Protein AF-0000000068812037 (afdb_homodimer)

Structure (mmCIF, N/CA/C/O backbone):
data_AF-0000000068812037-model_v1
#
loop_
_entity.id
_entity.type
_entity.pdbx_description
1 polymer 'Rho-GAP domain-containing protein'
#
loop_
_atom_site.group_PDB
_atom_site.id
_atom_site.type_symbol
_atom_site.label_atom_id
_atom_site.label_alt_id
_atom_site.label_comp_id
_atom_site.label_asym_id
_atom_site.label_entity_id
_atom_site.label_seq_id
_atom_site.pdbx_PDB_ins_code
_atom_site.Cartn_x
_atom_site.Cartn_y
_atom_site.Cartn_z
_atom_site.occupancy
_atom_site.B_iso_or_equiv
_atom_site.auth_seq_id
_atom_site.auth_comp_id
_atom_site.auth_asym_id
_atom_site.auth_atom_id
_atom_site.pdbx_PDB_model_num
ATOM 1 N N . MET A 1 1 ? -1.752 29.531 7.676 1 35.22 1 MET A N 1
ATOM 2 C CA . MET A 1 1 ? -1.711 29.453 9.133 1 35.22 1 MET A CA 1
ATOM 3 C C . MET A 1 1 ? -1.117 28.125 9.594 1 35.22 1 MET A C 1
ATOM 5 O O . MET A 1 1 ? -1.309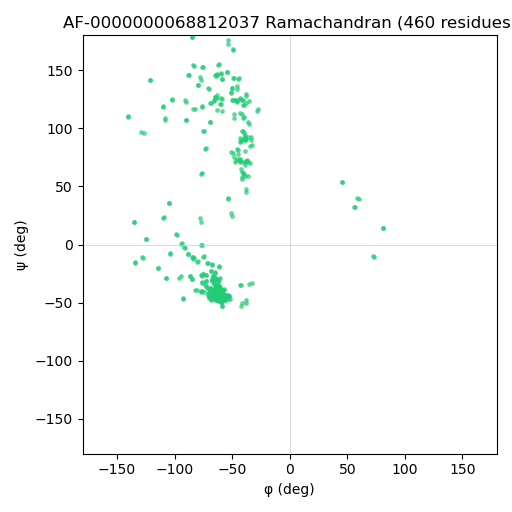 27.094 8.938 1 35.22 1 MET A O 1
ATOM 9 N N . PRO A 1 2 ? -0.077 28.219 10.453 1 39.41 2 PRO A N 1
ATOM 10 C CA . PRO A 1 2 ? 0.498 26.984 10.992 1 39.41 2 PRO A CA 1
ATOM 11 C C . PRO A 1 2 ? -0.562 26.031 11.531 1 39.41 2 PRO A C 1
ATOM 13 O O . PRO A 1 2 ? -1.652 26.453 11.914 1 39.41 2 PRO A O 1
ATOM 16 N N . LEU A 1 3 ? -0.38 24.641 11.344 1 44.84 3 LEU A N 1
ATOM 17 C CA . LEU A 1 3 ? -1.338 23.641 11.82 1 44.84 3 LEU A CA 1
ATOM 18 C C . LEU A 1 3 ? -1.82 23.984 13.227 1 44.84 3 LEU A C 1
ATOM 20 O O . LEU A 1 3 ? -2.988 23.781 13.555 1 44.84 3 LEU A O 1
ATOM 24 N N . GLN A 1 4 ? -0.831 24.562 13.992 1 44.69 4 GLN A N 1
ATOM 25 C CA . GLN A 1 4 ? -1.102 24.859 15.391 1 44.69 4 GLN A CA 1
ATOM 26 C C . GLN A 1 4 ? -2.232 25.875 15.531 1 44.69 4 GLN A C 1
ATOM 28 O O . GLN A 1 4 ? -2.922 25.906 16.547 1 44.69 4 GLN A O 1
ATOM 33 N N . ASP A 1 5 ? -2.27 26.75 14.516 1 46.59 5 ASP A N 1
ATOM 34 C CA . ASP A 1 5 ? -3.252 27.812 14.633 1 46.59 5 ASP A CA 1
ATOM 35 C C . ASP A 1 5 ? -4.648 27.328 14.25 1 46.59 5 ASP A C 1
ATOM 37 O O . ASP A 1 5 ? -5.633 28.047 14.445 1 46.59 5 ASP A O 1
ATOM 41 N N . LEU A 1 6 ? -4.762 26.234 13.641 1 45.19 6 LEU A N 1
ATOM 42 C CA . LEU A 1 6 ? -6.031 25.719 13.141 1 45.19 6 LEU A CA 1
ATOM 43 C C . LEU A 1 6 ? -6.707 24.828 14.18 1 45.19 6 LEU A C 1
ATOM 45 O O . LEU A 1 6 ? -7.812 24.328 13.961 1 45.19 6 LEU A O 1
ATOM 49 N N . PHE A 1 7 ? -6.016 24.594 15.43 1 51.03 7 PHE A N 1
ATOM 50 C CA . PHE A 1 7 ? -6.473 23.531 16.328 1 51.03 7 PHE A CA 1
ATOM 51 C C . PHE A 1 7 ? -7.09 24.125 17.578 1 51.03 7 PHE A C 1
ATOM 53 O O . PHE A 1 7 ? -6.734 25.219 18 1 51.03 7 PHE A O 1
ATOM 60 N N . THR A 1 8 ? -8.352 23.797 17.734 1 43.5 8 THR A N 1
ATOM 61 C CA . THR A 1 8 ? -8.82 23.938 19.109 1 43.5 8 THR A CA 1
ATOM 62 C C . THR A 1 8 ? -8.344 22.766 19.969 1 43.5 8 THR A C 1
ATOM 64 O O . THR A 1 8 ? -8.062 21.688 19.453 1 43.5 8 THR A O 1
ATOM 67 N N . ALA A 1 9 ? -8.016 22.969 21.234 1 48.69 9 ALA A N 1
ATOM 68 C CA . ALA A 1 9 ? -7.566 22.031 22.266 1 48.69 9 ALA A CA 1
ATOM 69 C C . ALA A 1 9 ? -8.258 20.672 22.125 1 48.69 9 ALA A C 1
ATOM 71 O O . ALA A 1 9 ? -7.645 19.641 22.375 1 48.69 9 ALA A O 1
ATOM 72 N N . GLU A 1 10 ? -9.492 20.547 21.703 1 53.06 10 GLU A N 1
ATOM 73 C CA . GLU A 1 10 ? -10.32 19.344 21.828 1 53.06 10 GLU A CA 1
ATOM 74 C C . GLU A 1 10 ? -10.234 18.484 20.578 1 53.06 10 GLU A C 1
ATOM 76 O O . GLU A 1 10 ? -10.586 17.297 20.609 1 53.06 10 GLU A O 1
ATOM 81 N N . LYS A 1 11 ? -9.953 19.094 19.359 1 63.44 11 LYS A N 1
ATOM 82 C CA . LYS A 1 11 ? -9.883 18.297 18.141 1 63.44 11 LYS A CA 1
ATOM 83 C C . LYS A 1 11 ? -8.586 18.578 17.391 1 63.44 11 LYS A C 1
ATOM 85 O O . LYS A 1 11 ? -8.508 19.516 16.594 1 63.44 11 LYS A O 1
ATOM 90 N N . PRO A 1 12 ? -7.594 17.75 17.594 1 78.44 12 PRO A N 1
ATOM 91 C CA . PRO A 1 12 ? -6.242 18.062 17.125 1 78.44 12 PRO A CA 1
ATOM 92 C C . PRO A 1 12 ? -6.094 17.891 15.609 1 78.44 12 PRO A C 1
ATOM 94 O O . PRO A 1 12 ? -5.121 18.375 15.023 1 78.44 12 PRO A O 1
ATOM 97 N N . ILE A 1 13 ? -7.066 17.312 14.953 1 88.75 13 ILE A N 1
ATOM 98 C CA . ILE A 1 13 ? -6.953 17.125 13.516 1 88.75 13 ILE A CA 1
ATOM 99 C C . ILE A 1 13 ? -7.793 18.172 12.789 1 88.75 13 ILE A C 1
ATOM 101 O O . ILE A 1 13 ? -8.984 18.328 13.078 1 88.75 13 ILE A O 1
ATOM 105 N N . PRO A 1 14 ? -7.246 18.938 11.906 1 90.62 14 PRO A N 1
ATOM 106 C CA . PRO A 1 14 ? -8.047 19.891 11.133 1 90.62 14 PRO A CA 1
ATOM 107 C C . PRO A 1 14 ? -9.273 19.25 10.492 1 90.62 14 PRO A C 1
ATOM 109 O O . PRO A 1 14 ? -9.18 18.172 9.906 1 90.62 14 PRO A O 1
ATOM 112 N N . VAL A 1 15 ? -10.367 19.891 10.594 1 91.88 15 VAL A N 1
ATOM 113 C CA . VAL A 1 15 ? -11.648 19.359 10.148 1 91.88 15 VAL A CA 1
ATOM 114 C C . VAL A 1 15 ? -11.57 19 8.664 1 91.88 15 VAL A C 1
ATOM 116 O O . VAL A 1 15 ? -12.109 17.984 8.234 1 91.88 15 VAL A O 1
ATOM 119 N N . PHE A 1 16 ? -10.906 19.812 7.895 1 93.75 16 PHE A N 1
ATOM 120 C CA . PHE A 1 16 ? -10.781 19.578 6.461 1 93.75 16 PHE A CA 1
ATOM 121 C C . PHE A 1 16 ? -10.102 18.234 6.188 1 93.75 16 PHE A C 1
ATOM 123 O O . PHE A 1 16 ? -10.562 17.469 5.34 1 93.75 16 PHE A O 1
ATOM 130 N N . VAL A 1 17 ? -9.008 17.969 6.902 1 94.69 17 VAL A N 1
ATOM 131 C CA . VAL A 1 17 ? -8.258 16.734 6.754 1 94.69 17 VAL A CA 1
ATOM 132 C C . VAL A 1 17 ? -9.141 15.539 7.129 1 94.69 17 VAL A C 1
ATOM 134 O O . VAL A 1 17 ? -9.203 14.547 6.398 1 94.69 17 VAL A O 1
ATOM 137 N N . GLU A 1 18 ? -9.844 15.672 8.141 1 93.44 18 GLU A N 1
ATOM 138 C CA . GLU A 1 18 ? -10.734 14.609 8.594 1 93.44 18 GLU A CA 1
ATOM 139 C C . GLU A 1 18 ? -11.82 14.312 7.562 1 93.44 18 GLU A C 1
ATOM 141 O O . GLU A 1 18 ? -12.102 13.148 7.266 1 93.44 18 GLU A O 1
ATOM 146 N N . LYS A 1 19 ? -12.383 15.328 7.035 1 94 19 LYS A N 1
ATOM 147 C CA . LYS A 1 19 ? -13.453 15.164 6.059 1 94 19 LYS A CA 1
ATOM 148 C C . LYS A 1 19 ? -12.945 14.492 4.789 1 94 19 LYS A C 1
ATOM 150 O O . LYS A 1 19 ? -13.602 13.602 4.242 1 94 19 LYS A O 1
ATOM 155 N N . CYS A 1 20 ? -11.797 14.93 4.363 1 95.88 20 CYS A N 1
ATOM 156 C CA . CYS A 1 20 ? -11.211 14.328 3.168 1 95.88 20 CYS A CA 1
ATOM 157 C C . CYS A 1 20 ? -10.898 12.859 3.395 1 95.88 20 CYS A C 1
ATOM 159 O O . CYS A 1 20 ? -11.273 12.008 2.584 1 95.88 20 CYS A O 1
ATOM 161 N N . VAL A 1 21 ? -10.258 12.539 4.523 1 95 21 VAL A N 1
ATOM 162 C CA . VAL A 1 21 ? -9.836 11.18 4.84 1 95 21 VAL A CA 1
ATOM 163 C C . VAL A 1 21 ? -11.062 10.289 5 1 95 21 VAL A C 1
ATOM 165 O O . VAL A 1 21 ? -11.117 9.18 4.449 1 95 21 VAL A O 1
ATOM 168 N N . GLU A 1 22 ? -12.031 10.805 5.652 1 91.75 22 GLU A N 1
ATOM 169 C CA . GLU A 1 22 ? -13.258 10.039 5.855 1 91.75 22 GLU A CA 1
ATOM 170 C C . GLU A 1 22 ? -13.945 9.727 4.527 1 91.75 22 GLU A C 1
ATOM 172 O O . GLU A 1 22 ? -14.391 8.602 4.301 1 91.75 22 GLU A O 1
ATOM 177 N N . PHE A 1 23 ? -14.047 10.688 3.723 1 93.88 23 PHE A N 1
ATOM 178 C CA . PHE A 1 23 ? -14.648 10.5 2.408 1 93.88 23 PHE A CA 1
ATOM 179 C C . PHE A 1 23 ? -13.906 9.43 1.617 1 93.88 23 PHE A C 1
ATOM 181 O O . PHE A 1 23 ? -14.531 8.547 1.03 1 93.88 23 PHE A O 1
ATOM 188 N N . ILE A 1 24 ? -12.562 9.5 1.604 1 92.81 24 ILE A N 1
ATOM 189 C CA . ILE A 1 24 ? -11.734 8.578 0.833 1 92.81 24 ILE A CA 1
ATOM 190 C C . ILE A 1 24 ? -11.867 7.168 1.397 1 92.81 24 ILE A C 1
ATOM 192 O O . ILE A 1 24 ? -11.992 6.203 0.643 1 92.81 24 ILE A O 1
ATOM 196 N N . GLU A 1 25 ? -11.844 7.027 2.645 1 86.75 25 GLU A N 1
ATOM 197 C CA . GLU A 1 25 ? -11.938 5.715 3.277 1 86.75 25 GLU A CA 1
ATOM 198 C C . GLU A 1 25 ? -13.312 5.09 3.059 1 86.75 25 GLU A C 1
ATOM 200 O O . GLU A 1 25 ? -13.438 3.873 2.908 1 86.75 25 GLU A O 1
ATOM 205 N N . ASP A 1 26 ? -14.297 5.961 2.957 1 82.94 26 ASP A N 1
ATOM 206 C CA . ASP A 1 26 ? -15.656 5.461 2.838 1 82.94 26 ASP A CA 1
ATOM 207 C C . ASP A 1 26 ? -16 5.129 1.386 1 82.94 26 ASP A C 1
ATOM 209 O O . ASP A 1 26 ? -16.75 4.188 1.116 1 82.94 26 ASP A O 1
ATOM 213 N N . THR A 1 27 ? -15.367 5.852 0.477 1 80.88 27 THR A N 1
ATOM 214 C CA . THR A 1 27 ? -15.914 5.746 -0.873 1 80.88 27 THR A CA 1
ATOM 215 C C . THR A 1 27 ? -14.797 5.551 -1.893 1 80.88 27 THR A C 1
ATOM 217 O O . THR A 1 27 ? -15.047 5.152 -3.031 1 80.88 27 THR A O 1
ATOM 220 N N . GLY A 1 28 ? -13.617 5.832 -1.46 1 81.06 28 GLY A N 1
ATOM 221 C CA . GLY A 1 28 ? -12.656 6.047 -2.531 1 81.06 28 GLY A CA 1
ATOM 222 C C . GLY A 1 28 ? -11.43 5.164 -2.418 1 81.06 28 GLY A C 1
ATOM 223 O O . GLY A 1 28 ? -10.469 5.328 -3.174 1 81.06 28 GLY A O 1
ATOM 224 N N . LEU A 1 29 ? -11.352 4.27 -1.503 1 77.31 29 LEU A N 1
ATOM 225 C CA . LEU A 1 29 ? -10.133 3.5 -1.276 1 77.31 29 LEU A CA 1
ATOM 226 C C . LEU A 1 29 ? -9.82 2.617 -2.479 1 77.31 29 LEU A C 1
ATOM 228 O O . LEU A 1 29 ? -8.656 2.299 -2.732 1 77.31 29 LEU A O 1
ATOM 232 N N . CYS A 1 30 ? -10.852 2.318 -3.207 1 71.31 30 CYS A N 1
ATOM 233 C CA . CYS A 1 30 ? -10.664 1.426 -4.348 1 71.31 30 CYS A CA 1
ATOM 234 C C . CYS A 1 30 ? -10.523 2.217 -5.641 1 71.31 30 CYS A C 1
ATOM 236 O O . CYS A 1 30 ? -10.453 1.634 -6.723 1 71.31 30 CYS A O 1
ATOM 238 N N . THR A 1 31 ? -10.43 3.459 -5.52 1 77.56 31 THR A N 1
ATOM 239 C CA . THR A 1 31 ? -10.336 4.293 -6.711 1 77.56 31 THR A CA 1
ATOM 240 C C . THR A 1 31 ? -8.992 4.109 -7.398 1 77.56 31 THR A C 1
ATOM 242 O O . THR A 1 31 ? -7.945 4.121 -6.738 1 77.56 31 THR A O 1
ATOM 245 N N . GLU A 1 32 ? -9.094 3.959 -8.695 1 71.38 32 GLU A N 1
ATOM 246 C CA . GLU A 1 32 ? -7.883 3.801 -9.484 1 71.38 32 GLU A CA 1
ATOM 247 C C . GLU A 1 32 ? -7.016 5.055 -9.43 1 71.38 32 GLU A C 1
ATOM 249 O O . GLU A 1 32 ? -7.516 6.168 -9.609 1 71.38 32 GLU A O 1
ATOM 254 N N . GLY A 1 33 ? -5.777 4.785 -9.062 1 75.31 33 GLY A N 1
ATOM 255 C CA . GLY A 1 33 ? -4.828 5.887 -9.055 1 75.31 33 GLY A CA 1
ATOM 256 C C . GLY A 1 33 ? -4.93 6.75 -7.809 1 75.31 33 GLY A C 1
ATOM 257 O O . GLY A 1 33 ? -4.414 7.871 -7.781 1 75.31 33 GLY A O 1
ATOM 258 N N . LEU A 1 34 ? -5.574 6.305 -6.844 1 85.19 34 LEU A N 1
ATOM 259 C CA . LEU A 1 34 ? -5.723 7.074 -5.613 1 85.19 34 LEU A CA 1
ATOM 260 C C . LEU A 1 34 ? -4.375 7.598 -5.133 1 85.19 34 LEU A C 1
ATOM 262 O O . LEU A 1 34 ? -3.408 6.84 -5.039 1 85.19 34 LEU A O 1
ATOM 266 N N . TYR A 1 35 ? -4.238 8.914 -4.934 1 87.69 35 TYR A N 1
ATOM 267 C CA . TYR A 1 35 ? -3.102 9.68 -4.426 1 87.69 35 TYR A CA 1
ATOM 268 C C . TYR A 1 35 ? -1.988 9.75 -5.461 1 87.69 35 TYR A C 1
ATOM 270 O O . TYR A 1 35 ? -1.037 10.523 -5.305 1 87.69 35 TYR A O 1
ATOM 278 N N . ARG A 1 36 ? -2.117 9 -6.477 1 80.19 36 ARG A N 1
ATOM 279 C CA . ARG A 1 36 ? -1.135 9.086 -7.555 1 80.19 36 ARG A CA 1
ATOM 280 C C . ARG A 1 36 ? -1.583 10.07 -8.625 1 80.19 36 ARG A C 1
ATOM 282 O O . ARG A 1 36 ? -0.78 10.859 -9.125 1 80.19 36 ARG A O 1
ATOM 289 N N . VAL A 1 37 ? -2.764 9.922 -8.977 1 79.94 37 VAL A N 1
ATOM 290 C CA . VAL A 1 37 ? -3.365 10.836 -9.945 1 79.94 37 VAL A CA 1
ATOM 291 C C . VAL A 1 37 ? -4.004 12.016 -9.211 1 79.94 37 VAL A C 1
ATOM 293 O O . VAL A 1 37 ? -4.801 11.828 -8.289 1 79.94 37 VAL A O 1
ATOM 296 N N . SER A 1 38 ? -3.494 13.18 -9.633 1 79.94 38 SER A N 1
ATOM 297 C CA . SER A 1 38 ? -4.094 14.367 -9.039 1 79.94 38 SER A CA 1
ATOM 298 C C . SER A 1 38 ? -5.391 14.75 -9.75 1 79.94 38 SER A C 1
ATOM 300 O O . SER A 1 38 ? -5.492 14.641 -10.969 1 79.94 38 SER A O 1
ATOM 302 N N . GLY A 1 39 ? -6.504 14.742 -9.148 1 81.88 39 GLY A N 1
ATOM 303 C CA . GLY A 1 39 ? -7.73 15.258 -9.742 1 81.88 39 GLY A CA 1
ATOM 304 C C . GLY A 1 39 ? -7.57 16.641 -10.336 1 81.88 39 GLY A C 1
ATOM 305 O O . GLY A 1 39 ? -6.531 17.281 -10.156 1 81.88 39 GLY A O 1
ATOM 306 N N . ASN A 1 40 ? -8.516 17.016 -11.055 1 90.81 40 ASN A N 1
ATOM 307 C CA . ASN A 1 40 ? -8.555 18.344 -11.664 1 90.81 40 ASN A CA 1
ATOM 308 C C . ASN A 1 40 ? -8.312 19.438 -10.625 1 90.81 40 ASN A C 1
ATOM 310 O O . ASN A 1 40 ? -9 19.484 -9.602 1 90.81 40 ASN A O 1
ATOM 314 N N . LYS A 1 41 ? -7.355 20.375 -10.984 1 92.5 41 LYS A N 1
ATOM 315 C CA . LYS A 1 41 ? -6.977 21.438 -10.055 1 92.5 41 LYS A CA 1
ATOM 316 C C . LYS A 1 41 ? -8.172 22.312 -9.711 1 92.5 41 LYS A C 1
ATOM 318 O O . LYS A 1 41 ? -8.336 22.734 -8.562 1 92.5 41 LYS A O 1
ATOM 323 N N . THR A 1 42 ? -8.922 22.578 -10.695 1 94.06 42 THR A N 1
ATOM 324 C CA . THR A 1 42 ? -10.109 23.391 -10.469 1 94.06 42 THR A CA 1
ATOM 325 C C . THR A 1 42 ? -11.031 22.75 -9.445 1 94.06 42 THR A C 1
ATOM 327 O O . THR A 1 42 ? -11.539 23.406 -8.547 1 94.06 42 THR A O 1
ATOM 330 N N . ASP A 1 43 ? -11.211 21.453 -9.602 1 94.5 43 ASP A N 1
ATOM 331 C CA . ASP A 1 43 ? -12.055 20.719 -8.664 1 94.5 43 ASP A CA 1
ATOM 332 C C . ASP A 1 43 ? -11.445 20.703 -7.266 1 94.5 43 ASP A C 1
ATOM 334 O O . ASP A 1 43 ? -12.164 20.844 -6.273 1 94.5 43 ASP A O 1
ATOM 338 N N . GLN A 1 44 ? -10.25 20.547 -7.191 1 95.12 44 GLN A N 1
ATOM 339 C CA . GLN A 1 44 ? -9.547 20.562 -5.91 1 95.12 44 GLN A CA 1
ATOM 340 C C . GLN A 1 44 ? -9.758 21.906 -5.199 1 95.12 44 GLN A C 1
ATOM 342 O O . GLN A 1 44 ? -10.141 21.922 -4.023 1 95.12 44 GLN A O 1
ATOM 347 N N . ASP A 1 45 ? -9.539 22.984 -5.934 1 94.5 45 ASP A N 1
ATOM 348 C CA . ASP A 1 45 ? -9.695 24.328 -5.387 1 94.5 45 ASP A CA 1
ATOM 349 C C . ASP A 1 45 ? -11.141 24.578 -4.945 1 94.5 45 ASP A C 1
ATOM 351 O O . ASP A 1 45 ? -11.383 25.234 -3.93 1 94.5 45 ASP A O 1
ATOM 355 N N . ASN A 1 46 ? -12 24.078 -5.699 1 94.44 46 ASN A N 1
ATOM 356 C CA . ASN A 1 46 ? -13.414 24.25 -5.379 1 94.44 46 ASN A CA 1
ATOM 357 C C 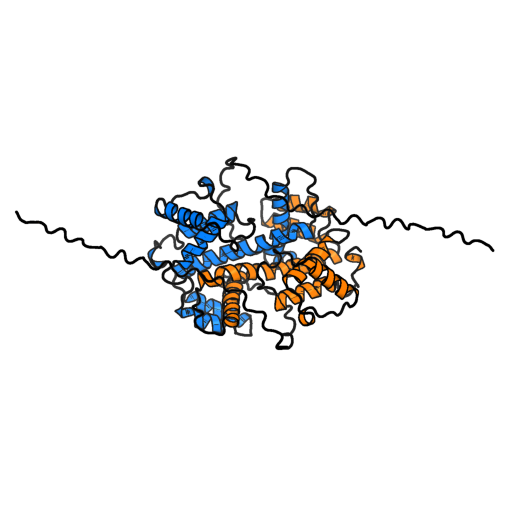. ASN A 1 46 ? -13.773 23.562 -4.066 1 94.44 46 ASN A C 1
ATOM 359 O O . ASN A 1 46 ? -14.562 24.078 -3.277 1 94.44 46 ASN A O 1
ATOM 363 N N . ILE A 1 47 ? -13.242 22.422 -3.883 1 95.5 47 ILE A N 1
ATOM 364 C CA . ILE A 1 47 ? -13.492 21.688 -2.652 1 95.5 47 ILE A CA 1
ATOM 365 C C . ILE A 1 47 ? -13 22.5 -1.452 1 95.5 47 ILE A C 1
ATOM 367 O O . ILE A 1 47 ? -13.727 22.656 -0.464 1 95.5 47 ILE A O 1
ATOM 371 N N . GLN A 1 48 ? -11.844 23.031 -1.58 1 93.31 48 GLN A N 1
ATOM 372 C CA . GLN A 1 48 ? -11.273 23.844 -0.512 1 93.31 48 GLN A CA 1
ATOM 373 C C . GLN A 1 48 ? -12.102 25.094 -0.268 1 93.31 48 GLN A C 1
ATOM 375 O O . GLN A 1 48 ? -12.359 25.469 0.88 1 93.31 48 GLN A O 1
ATOM 380 N N . LYS A 1 49 ? -12.438 25.719 -1.346 1 93.81 49 LYS A N 1
ATOM 381 C CA . LYS A 1 49 ? -13.234 26.953 -1.26 1 93.81 49 LYS A CA 1
ATOM 382 C C . LYS A 1 49 ? -14.578 26.688 -0.584 1 93.81 49 LYS A C 1
ATOM 384 O O . LYS A 1 49 ? -15.008 27.469 0.274 1 93.81 49 LYS A O 1
ATOM 389 N N . GLN A 1 50 ? -15.203 25.656 -0.952 1 93.25 50 GLN A N 1
ATOM 390 C CA . GLN A 1 50 ? -16.484 25.297 -0.363 1 93.25 50 GLN A CA 1
ATOM 391 C C . GLN A 1 50 ? -16.344 25 1.127 1 93.25 50 GLN A C 1
ATOM 393 O O . GLN A 1 50 ? -17.188 25.391 1.928 1 93.25 50 GLN A O 1
ATOM 398 N N . PHE A 1 51 ? -15.328 24.328 1.444 1 93.19 51 PHE A N 1
ATOM 399 C CA . PHE A 1 51 ? -15.078 24.047 2.852 1 93.19 51 PHE A CA 1
ATOM 400 C C . PHE A 1 51 ? -14.836 25.328 3.633 1 93.19 51 PHE A C 1
ATOM 402 O O . PHE A 1 51 ? -15.305 25.469 4.766 1 93.19 51 PHE A O 1
ATOM 409 N N . ASP A 1 52 ? -14.109 26.266 3.029 1 92 52 ASP A N 1
ATOM 410 C CA . ASP A 1 52 ? -13.82 27.531 3.691 1 92 52 ASP A CA 1
ATOM 411 C C . ASP A 1 52 ? -15.102 28.328 3.938 1 92 52 ASP A C 1
ATOM 413 O O . ASP A 1 52 ? -15.195 29.078 4.91 1 92 52 ASP A O 1
ATOM 417 N N . GLN A 1 53 ? -16.031 28.125 3.086 1 93.12 53 GLN A N 1
ATOM 418 C CA . GLN A 1 53 ? -17.312 28.797 3.201 1 93.12 53 GLN A CA 1
ATOM 419 C C . GLN A 1 53 ? -18.219 28.109 4.219 1 93.12 53 GLN A C 1
ATOM 421 O O . GLN A 1 53 ? -18.953 28.766 4.965 1 93.12 53 GLN A O 1
ATOM 426 N N . ASP A 1 54 ? -18.188 26.75 4.223 1 92.31 54 ASP A N 1
ATOM 427 C CA . ASP A 1 54 ? -18.969 25.922 5.129 1 92.31 54 ASP A CA 1
ATOM 428 C C . ASP A 1 54 ? -18.172 24.719 5.617 1 92.31 54 ASP A C 1
ATOM 430 O O . ASP A 1 54 ? -18 23.75 4.883 1 92.31 54 ASP A O 1
ATOM 434 N N . HIS A 1 55 ? -17.828 24.734 6.836 1 88.44 55 HIS A N 1
ATOM 435 C CA . HIS A 1 55 ? -16.984 23.688 7.402 1 88.44 55 HIS A CA 1
ATOM 436 C C . HIS A 1 55 ? -17.781 22.406 7.633 1 88.44 55 HIS A C 1
ATOM 438 O O . HIS A 1 55 ? -17.219 21.391 8.039 1 88.44 55 HIS A O 1
ATOM 444 N N . ASN A 1 56 ? -19.047 22.438 7.316 1 89.69 56 ASN A N 1
ATOM 445 C CA . ASN A 1 56 ? -19.891 21.266 7.535 1 89.69 56 ASN A CA 1
ATOM 446 C C . ASN A 1 56 ? -20.297 20.609 6.219 1 89.69 56 ASN A C 1
ATOM 448 O O . ASN A 1 56 ? -21.281 19.891 6.16 1 89.69 56 ASN A O 1
ATOM 452 N N . ILE A 1 57 ? -19.5 20.875 5.262 1 89.5 57 ILE A N 1
ATOM 453 C CA . ILE A 1 57 ? -19.812 20.328 3.947 1 89.5 57 ILE A CA 1
ATOM 454 C C . ILE A 1 57 ? -19.781 18.797 4.004 1 89.5 57 ILE A C 1
ATOM 456 O O . ILE A 1 57 ? -19.078 18.219 4.82 1 89.5 57 ILE A O 1
ATOM 460 N N . ASN A 1 58 ? -20.625 18.281 3.223 1 91.38 58 ASN A N 1
ATOM 461 C CA . ASN A 1 58 ? -20.656 16.844 2.99 1 91.38 58 ASN A CA 1
ATOM 462 C C . ASN A 1 58 ? -20.156 16.484 1.593 1 91.38 58 ASN A C 1
ATOM 464 O O . ASN A 1 58 ? -20.859 16.672 0.605 1 91.38 58 ASN A O 1
ATOM 468 N N . LEU A 1 59 ? -19 15.938 1.531 1 92.31 59 LEU A N 1
ATOM 469 C CA . LEU A 1 59 ? -18.344 15.672 0.26 1 92.31 59 LEU A CA 1
ATOM 470 C C . LEU A 1 59 ? -19.109 14.625 -0.546 1 92.31 59 LEU A C 1
ATOM 472 O O . LEU A 1 59 ? -19.094 14.656 -1.778 1 92.31 59 LEU A O 1
ATOM 476 N N . VAL A 1 60 ? -19.781 13.711 0.128 1 89.62 60 VAL A N 1
ATOM 477 C CA . VAL A 1 60 ? -20.578 12.695 -0.556 1 89.62 60 VAL A CA 1
ATOM 478 C C . VAL A 1 60 ? -21.734 13.367 -1.292 1 89.62 60 VAL A C 1
ATOM 480 O O . VAL A 1 60 ? -21.984 13.07 -2.463 1 89.62 60 VAL A O 1
ATOM 483 N N . SER A 1 61 ? -22.406 14.297 -0.623 1 89.88 61 SER A N 1
ATOM 484 C CA . SER A 1 61 ? -23.562 14.992 -1.192 1 89.88 61 SER A CA 1
ATOM 485 C C . SER A 1 61 ? -23.141 15.906 -2.334 1 89.88 61 SER A C 1
ATOM 487 O O . SER A 1 61 ? -23.938 16.203 -3.23 1 89.88 61 SER A O 1
ATOM 489 N N . MET A 1 62 ? -21.922 16.297 -2.35 1 90.31 62 MET A N 1
ATOM 490 C CA . MET A 1 62 ? -21.406 17.234 -3.35 1 90.31 62 MET A CA 1
ATOM 491 C C . MET A 1 62 ? -21.016 16.5 -4.629 1 90.31 62 MET A C 1
ATOM 493 O O . MET A 1 62 ? -20.75 17.125 -5.652 1 90.31 62 MET A O 1
ATOM 497 N N . GLU A 1 63 ? -20.938 15.148 -4.609 1 88.31 63 GLU A N 1
ATOM 498 C CA . GLU A 1 63 ? -20.625 14.305 -5.758 1 88.31 63 GLU A CA 1
ATOM 499 C C . GLU A 1 63 ? -19.25 14.641 -6.328 1 88.31 63 GLU A C 1
ATOM 501 O O . GLU A 1 63 ? -19.094 14.789 -7.543 1 88.31 63 GLU A O 1
ATOM 506 N N . VAL A 1 64 ? -18.344 14.891 -5.5 1 91.31 64 VAL A N 1
ATOM 507 C CA . VAL A 1 64 ? -16.969 15.203 -5.895 1 91.31 64 VAL A CA 1
ATOM 508 C C . VAL A 1 64 ? -16.25 13.93 -6.316 1 91.31 64 VAL A C 1
ATOM 510 O O . VAL A 1 64 ? -16.641 12.828 -5.922 1 91.31 64 VAL A O 1
ATOM 513 N N . ILE A 1 65 ? -15.281 14.094 -7.172 1 91.75 65 ILE A N 1
ATOM 514 C CA . ILE A 1 65 ? -14.438 12.984 -7.609 1 91.75 65 ILE A CA 1
ATOM 515 C C . ILE A 1 65 ? -13.383 12.688 -6.543 1 91.75 65 ILE A C 1
ATOM 517 O O . ILE A 1 65 ? -12.789 13.602 -5.977 1 91.75 65 ILE A O 1
ATOM 521 N N . VAL A 1 66 ? -13.188 11.383 -6.312 1 92.56 66 VAL A N 1
ATOM 522 C CA . VAL A 1 66 ? -12.305 10.93 -5.242 1 92.56 66 VAL A CA 1
ATOM 523 C C . VAL A 1 66 ? -10.898 11.492 -5.457 1 92.56 66 VAL A C 1
ATOM 525 O O . VAL A 1 66 ? -10.281 12 -4.516 1 92.56 66 VAL A O 1
ATOM 528 N N . ASN A 1 67 ? -10.438 11.461 -6.676 1 92.81 67 ASN A N 1
ATOM 529 C CA . ASN A 1 67 ? -9.094 11.945 -6.957 1 92.81 67 ASN A CA 1
ATOM 530 C C . ASN A 1 67 ? -8.969 13.445 -6.707 1 92.81 67 ASN A C 1
ATOM 532 O O . ASN A 1 67 ? -7.887 13.93 -6.367 1 92.81 67 ASN A O 1
ATOM 536 N N . ALA A 1 68 ? -10.039 14.133 -6.879 1 94.94 68 ALA A N 1
ATOM 537 C CA . ALA A 1 68 ? -10.023 15.555 -6.551 1 94.94 68 ALA A CA 1
ATOM 538 C C . ALA A 1 68 ? -9.906 15.773 -5.047 1 94.94 68 ALA A C 1
ATOM 540 O O . ALA A 1 68 ? -9.188 16.672 -4.598 1 94.94 68 ALA A O 1
ATOM 541 N N . VAL A 1 69 ? -10.594 14.984 -4.281 1 95.75 69 VAL A N 1
ATOM 542 C CA . VAL A 1 69 ? -10.531 15.07 -2.826 1 95.75 69 VAL A CA 1
ATOM 543 C C . VAL A 1 69 ? -9.133 14.703 -2.346 1 95.75 69 VAL A C 1
ATOM 545 O O . VAL A 1 69 ? -8.562 15.375 -1.481 1 95.75 69 VAL A O 1
ATOM 548 N N . ALA A 1 70 ? -8.594 13.625 -2.955 1 95.69 70 ALA A N 1
ATOM 549 C CA . ALA A 1 70 ? -7.238 13.203 -2.629 1 95.69 70 ALA A CA 1
ATOM 550 C C . ALA A 1 70 ? -6.227 14.305 -2.924 1 95.69 70 ALA A C 1
ATOM 552 O O . ALA A 1 70 ? -5.336 14.57 -2.115 1 95.69 70 ALA A O 1
ATOM 553 N N . GLY A 1 71 ? -6.43 14.898 -4.066 1 95.62 71 GLY A N 1
ATOM 554 C CA . GLY A 1 71 ? -5.578 16.016 -4.426 1 95.62 71 GLY A CA 1
ATOM 555 C C . GLY A 1 71 ? -5.723 17.203 -3.484 1 95.62 71 GLY A C 1
ATOM 556 O O . GLY A 1 71 ? -4.73 17.844 -3.123 1 95.62 71 GLY A O 1
ATOM 557 N N . ALA A 1 72 ? -6.914 17.5 -3.113 1 95.81 72 ALA A N 1
ATOM 558 C CA . ALA A 1 72 ? -7.168 18.594 -2.18 1 95.81 72 ALA A CA 1
ATOM 559 C C . ALA A 1 72 ? -6.516 18.312 -0.828 1 95.81 72 ALA A C 1
ATOM 561 O O . ALA A 1 72 ? -5.969 19.234 -0.201 1 95.81 72 ALA A O 1
ATOM 562 N N . LEU A 1 73 ? -6.562 17.125 -0.382 1 96.31 73 LEU A N 1
ATOM 563 C CA . LEU A 1 73 ? -5.926 16.734 0.87 1 96.31 73 LEU A CA 1
ATOM 564 C C . LEU A 1 73 ? -4.418 16.969 0.808 1 96.31 73 LEU A C 1
ATOM 566 O O . LEU A 1 73 ? -3.846 17.578 1.712 1 96.31 73 LEU A O 1
ATOM 570 N N . LYS A 1 74 ? -3.848 16.5 -0.267 1 95.62 74 LYS A N 1
ATOM 571 C CA . LYS A 1 74 ? -2.416 16.719 -0.446 1 95.62 74 LYS A CA 1
ATOM 572 C C . LYS A 1 74 ? -2.088 18.203 -0.49 1 95.62 74 LYS A C 1
ATOM 574 O O . LYS A 1 74 ? -1.116 18.656 0.123 1 95.62 74 LYS A O 1
ATOM 579 N N . ALA A 1 75 ? -2.887 18.891 -1.228 1 93.94 75 ALA A N 1
ATOM 580 C CA . ALA A 1 75 ? -2.678 20.328 -1.369 1 93.94 75 ALA A CA 1
ATOM 581 C C . ALA A 1 75 ? -2.762 21.031 -0.017 1 93.94 75 ALA A C 1
ATOM 583 O O . ALA A 1 75 ? -2.02 21.984 0.244 1 93.94 75 ALA A O 1
ATOM 584 N N . PHE A 1 76 ? -3.621 20.656 0.819 1 94.06 76 PHE A N 1
ATOM 585 C CA . PHE A 1 76 ? -3.756 21.203 2.16 1 94.06 76 PHE A CA 1
ATOM 586 C C . PHE A 1 76 ? -2.424 21.172 2.9 1 94.06 76 PHE A C 1
ATOM 588 O O . PHE A 1 76 ? -1.995 22.172 3.477 1 94.06 76 PHE A O 1
ATOM 595 N N . PHE A 1 77 ? -1.749 20.047 2.844 1 94.38 77 PHE A N 1
ATOM 596 C CA . PHE A 1 77 ? -0.482 19.875 3.545 1 94.38 77 PHE A CA 1
ATOM 597 C C . PHE A 1 77 ? 0.633 20.641 2.844 1 94.38 77 PHE A C 1
ATOM 599 O O . PHE A 1 77 ? 1.53 21.172 3.496 1 94.38 77 PHE A O 1
ATOM 606 N N . ALA A 1 78 ? 0.538 20.672 1.547 1 91.81 78 ALA A N 1
ATOM 607 C CA . ALA A 1 78 ? 1.546 21.391 0.771 1 91.81 78 ALA A CA 1
ATOM 608 C C . ALA A 1 78 ? 1.479 22.891 1.039 1 91.81 78 ALA A C 1
ATOM 610 O O . ALA A 1 78 ? 2.49 23.594 0.946 1 91.81 78 ALA A O 1
ATOM 611 N N . ASP A 1 79 ? 0.368 23.328 1.384 1 89.94 79 ASP A N 1
ATOM 612 C CA . ASP A 1 79 ? 0.142 24.766 1.52 1 89.94 79 ASP A CA 1
ATOM 613 C C . ASP A 1 79 ? 0.357 25.219 2.961 1 89.94 79 ASP A C 1
ATOM 615 O O . ASP A 1 79 ? 0.255 26.406 3.264 1 89.94 79 ASP A O 1
ATOM 619 N N . LEU A 1 80 ? 0.703 24.328 3.824 1 89.19 80 LEU A N 1
ATOM 620 C CA . LEU A 1 80 ? 1.02 24.734 5.191 1 89.19 80 LEU A CA 1
ATOM 621 C C . LEU A 1 80 ? 2.254 25.625 5.227 1 89.19 80 LEU A C 1
ATOM 623 O O . LEU A 1 80 ? 3.162 25.469 4.406 1 89.19 80 LEU A O 1
ATOM 627 N N . PRO A 1 81 ? 2.283 26.547 6.102 1 86.75 81 PRO A N 1
ATOM 628 C CA . PRO A 1 81 ? 3.482 27.375 6.207 1 86.75 81 PRO A CA 1
ATOM 629 C C . PRO A 1 81 ? 4.742 26.562 6.504 1 86.75 81 PRO A C 1
ATOM 631 O O . PRO A 1 81 ? 5.82 26.891 6 1 86.75 81 PRO A O 1
ATOM 634 N N . VAL A 1 82 ? 4.555 25.656 7.344 1 87 82 VAL A N 1
ATOM 635 C CA . VAL A 1 82 ? 5.613 24.703 7.641 1 87 82 VAL A CA 1
ATOM 636 C C . VAL A 1 82 ? 5.129 23.281 7.352 1 87 82 VAL A C 1
ATOM 638 O O . VAL A 1 82 ? 3.965 22.953 7.602 1 87 82 VAL A O 1
ATOM 641 N N . PRO A 1 83 ? 6.07 22.5 6.812 1 92.31 83 PRO A N 1
ATOM 642 C CA . PRO A 1 83 ? 5.629 21.125 6.523 1 92.31 83 PRO A CA 1
ATOM 643 C C . PRO A 1 83 ? 5.199 20.375 7.773 1 92.31 83 PRO A C 1
ATOM 645 O O . PRO A 1 83 ? 5.629 20.703 8.883 1 92.31 83 PRO A O 1
ATOM 648 N N . LEU A 1 84 ? 4.34 19.391 7.527 1 94.25 84 LEU A N 1
ATOM 649 C CA . LEU A 1 84 ? 3.85 18.594 8.648 1 94.25 84 LEU A CA 1
ATOM 650 C C . LEU A 1 84 ? 5.012 18 9.445 1 94.25 84 LEU A C 1
ATOM 652 O O . LEU A 1 84 ? 4.977 17.984 10.672 1 94.25 84 LEU A O 1
ATOM 656 N N . ILE A 1 85 ? 5.988 17.469 8.672 1 95.19 85 ILE A N 1
ATOM 657 C CA . ILE A 1 85 ? 7.242 17.047 9.297 1 95.19 85 ILE A CA 1
ATOM 658 C C . ILE A 1 85 ? 8.227 18.219 9.297 1 95.19 85 ILE A C 1
ATOM 660 O O . ILE A 1 85 ? 8.773 18.578 8.258 1 95.19 85 ILE A O 1
ATOM 664 N N . PRO A 1 86 ? 8.406 18.734 10.43 1 92.31 86 PRO A N 1
ATOM 665 C CA . PRO A 1 86 ? 9.172 19.984 10.5 1 92.31 86 PRO A CA 1
ATOM 666 C C . PRO A 1 86 ? 10.586 19.828 9.945 1 92.31 86 PRO A C 1
ATOM 668 O O . PRO A 1 86 ? 11.242 18.812 10.172 1 92.31 86 PRO A O 1
ATOM 671 N N . TYR A 1 87 ? 11.109 20.906 9.336 1 90.19 87 TYR A N 1
ATOM 672 C CA . TYR A 1 87 ? 12.438 20.938 8.734 1 90.19 87 TYR A CA 1
ATOM 673 C C . TYR A 1 87 ? 13.508 20.672 9.773 1 90.19 87 TYR A C 1
ATOM 675 O O . TYR A 1 87 ? 14.516 20.016 9.484 1 90.19 87 TYR A O 1
ATOM 683 N N . SER A 1 88 ? 13.312 21.156 10.93 1 92.88 88 SER A N 1
ATOM 684 C CA . SER A 1 88 ? 14.297 21.047 11.992 1 92.88 88 SER A CA 1
ATOM 685 C C . SER A 1 88 ? 14.57 19.594 12.344 1 92.88 88 SER A C 1
ATOM 687 O O . SER A 1 88 ? 15.633 19.266 12.883 1 92.88 88 SER A O 1
ATOM 689 N N . LEU A 1 89 ? 13.695 18.688 11.969 1 94.94 89 LEU A N 1
ATOM 690 C CA . LEU A 1 89 ? 13.836 17.281 12.352 1 94.94 89 LEU A CA 1
ATOM 691 C C . LEU A 1 89 ? 14.328 16.438 11.18 1 94.94 89 LEU A C 1
ATOM 693 O O . LEU A 1 89 ? 14.672 15.266 11.352 1 94.94 89 LEU A O 1
ATOM 697 N N . HIS A 1 90 ? 14.406 17.031 9.945 1 92.81 90 HIS A N 1
ATOM 698 C CA . HIS A 1 90 ? 14.789 16.312 8.742 1 92.81 90 HIS A CA 1
ATOM 699 C C . HIS A 1 90 ? 16.188 15.695 8.891 1 92.81 90 HIS A C 1
ATOM 701 O O . HIS A 1 90 ? 16.375 14.508 8.625 1 92.81 90 HIS A O 1
ATOM 707 N N . PRO A 1 91 ? 17.156 16.5 9.344 1 93.5 91 PRO A N 1
ATOM 708 C CA . PRO A 1 91 ? 18.5 15.922 9.445 1 93.5 91 PRO A CA 1
ATOM 709 C C . PRO A 1 91 ? 18.531 14.703 10.359 1 93.5 91 PRO A C 1
ATOM 711 O O . PRO A 1 91 ? 19.188 13.703 10.031 1 93.5 91 PRO A O 1
ATOM 714 N N . GLU A 1 92 ? 17.844 14.719 11.469 1 96.19 92 GLU A N 1
ATOM 715 C CA . GLU A 1 92 ? 17.812 13.594 12.398 1 96.19 92 GLU A CA 1
ATOM 716 C C . GLU A 1 92 ? 17.109 12.391 11.781 1 96.19 92 GLU A C 1
ATOM 718 O O . GLU A 1 92 ? 17.562 11.25 11.953 1 96.19 92 GLU A O 1
ATOM 723 N N . LEU A 1 93 ? 16.094 12.656 11.086 1 95.62 93 LEU A N 1
ATOM 724 C CA . LEU A 1 93 ? 15.344 11.586 10.438 1 95.62 93 LEU A CA 1
ATOM 725 C C . LEU A 1 93 ? 16.203 10.883 9.391 1 95.62 93 LEU A C 1
ATOM 727 O O . LEU A 1 93 ? 16.25 9.648 9.344 1 95.62 93 LEU A O 1
ATOM 731 N N . LEU A 1 94 ? 16.922 11.703 8.578 1 92.69 94 LEU A N 1
ATOM 732 C CA . LEU A 1 94 ? 17.734 11.172 7.488 1 92.69 94 LEU A CA 1
ATOM 733 C C . LEU A 1 94 ? 18.922 10.375 8.031 1 92.69 94 LEU A C 1
ATOM 735 O O . LEU A 1 94 ? 19.328 9.375 7.434 1 92.69 94 LEU A O 1
ATOM 739 N N . GLU A 1 95 ? 19.406 10.727 9.133 1 94.94 95 GLU A N 1
ATOM 740 C CA . GLU A 1 95 ? 20.484 9.984 9.773 1 94.94 95 GLU A CA 1
ATOM 741 C C . GLU A 1 95 ? 19.953 8.695 10.406 1 94.94 95 GLU A C 1
ATOM 743 O O . GLU A 1 95 ? 20.594 7.645 10.312 1 94.94 95 GLU A O 1
ATOM 748 N N . ALA A 1 96 ? 18.797 8.781 11.016 1 96.62 96 ALA A N 1
ATOM 749 C CA . ALA A 1 96 ? 18.219 7.637 11.711 1 96.62 96 ALA A CA 1
ATOM 750 C C . ALA A 1 96 ? 17.891 6.508 10.734 1 96.62 96 ALA A C 1
ATOM 752 O O . ALA A 1 96 ? 18.094 5.328 11.055 1 96.62 96 ALA A O 1
ATOM 753 N N . VAL A 1 97 ? 17.438 6.891 9.547 1 94.19 97 VAL A N 1
ATOM 754 C CA . VAL A 1 97 ? 16.984 5.879 8.594 1 94.19 97 VAL A CA 1
ATOM 755 C C . VAL A 1 97 ? 18.188 5.113 8.047 1 94.19 97 VAL A C 1
ATOM 757 O O . VAL A 1 97 ? 18.047 4.02 7.492 1 94.19 97 VAL A O 1
ATOM 760 N N . LYS A 1 98 ? 19.391 5.656 8.227 1 92.94 98 LYS A N 1
ATOM 761 C CA . LYS A 1 98 ? 20.609 5.027 7.723 1 92.94 98 LYS A CA 1
ATOM 762 C C . LYS A 1 98 ? 21.188 4.051 8.742 1 92.94 98 LYS A C 1
ATOM 764 O O . LYS A 1 98 ? 22.141 3.332 8.445 1 92.94 98 LYS A O 1
ATOM 769 N N . ILE A 1 99 ? 20.672 4.008 9.914 1 95.25 99 ILE A N 1
ATOM 770 C CA . ILE A 1 99 ? 21.141 3.086 10.945 1 95.25 99 ILE A CA 1
ATOM 771 C C . ILE A 1 99 ? 21 1.648 10.453 1 95.25 99 ILE A C 1
ATOM 773 O O . ILE A 1 99 ? 19.906 1.224 10.07 1 95.25 99 ILE A O 1
ATOM 777 N N . PRO A 1 100 ? 22 0.854 10.453 1 93 100 PRO A N 1
ATOM 778 C CA . PRO A 1 100 ? 21.969 -0.5 9.891 1 93 100 PRO A CA 1
ATOM 779 C C . PRO A 1 100 ? 21.094 -1.452 10.703 1 93 100 PRO A C 1
ATOM 781 O O . PRO A 1 100 ? 20.359 -2.252 10.125 1 93 100 PRO A O 1
ATOM 784 N N . ASP A 1 101 ? 21.219 -1.441 12.016 1 92.81 101 ASP A N 1
ATOM 785 C CA . ASP A 1 101 ? 20.375 -2.297 12.844 1 92.81 101 ASP A CA 1
ATOM 786 C C . ASP A 1 101 ? 18.922 -1.843 12.797 1 92.81 101 ASP A C 1
ATOM 788 O O . ASP A 1 101 ? 18.594 -0.721 13.195 1 92.81 101 ASP A O 1
ATOM 792 N N . TYR A 1 102 ? 18.109 -2.691 12.391 1 90.5 102 TYR A N 1
ATOM 793 C CA . TYR A 1 102 ? 16.719 -2.328 12.125 1 90.5 102 TYR A CA 1
ATOM 794 C C . TYR A 1 102 ? 16.016 -1.902 13.406 1 90.5 102 TYR A C 1
ATOM 796 O O . TYR A 1 102 ? 15.281 -0.913 13.414 1 90.5 102 TYR A O 1
ATOM 804 N N . ILE A 1 103 ? 16.172 -2.662 14.461 1 93 103 ILE A N 1
ATOM 805 C CA . ILE A 1 103 ? 15.5 -2.373 15.719 1 93 103 ILE A CA 1
ATOM 806 C C . ILE A 1 103 ? 15.969 -1.022 16.266 1 93 103 ILE A C 1
ATOM 808 O O . ILE A 1 103 ? 15.156 -0.208 16.703 1 93 103 ILE A O 1
ATOM 812 N N . GLU A 1 104 ? 17.25 -0.818 16.188 1 95.31 104 GLU A N 1
ATOM 813 C CA . GLU A 1 104 ? 17.812 0.462 16.609 1 95.31 104 GLU A CA 1
ATOM 814 C C . GLU A 1 104 ? 17.281 1.606 15.75 1 95.31 104 GLU A C 1
ATOM 816 O O . GLU A 1 104 ? 16.984 2.691 16.266 1 95.31 104 GLU A O 1
ATOM 821 N N . ARG A 1 105 ? 17.172 1.383 14.469 1 96.31 105 ARG A N 1
ATOM 822 C CA . ARG A 1 105 ? 16.641 2.352 13.516 1 96.31 105 ARG A CA 1
ATOM 823 C C . ARG A 1 105 ? 15.227 2.777 13.906 1 96.31 105 ARG A C 1
ATOM 825 O O . ARG A 1 105 ? 14.93 3.973 13.961 1 96.31 105 ARG A O 1
ATOM 832 N N . LEU A 1 106 ? 14.375 1.806 14.234 1 96.12 106 LEU A N 1
ATOM 833 C CA . LEU A 1 106 ? 12.984 2.07 14.594 1 96.12 106 LEU A CA 1
ATOM 834 C C . LEU A 1 106 ? 12.898 2.871 15.891 1 96.12 106 LEU A C 1
ATOM 836 O O . LEU A 1 106 ? 12.102 3.807 15.992 1 96.12 106 LEU A O 1
ATOM 840 N N . HIS A 1 107 ? 13.711 2.523 16.812 1 97 107 HIS A N 1
ATOM 841 C CA . HIS A 1 107 ? 13.688 3.234 18.094 1 97 107 HIS A CA 1
ATOM 842 C C . HIS A 1 107 ? 14.188 4.668 17.922 1 97 107 HIS A C 1
ATOM 844 O O . HIS A 1 107 ? 13.656 5.586 18.562 1 97 107 HIS A O 1
ATOM 850 N N . ALA A 1 108 ? 15.188 4.832 17.125 1 97.75 108 ALA A N 1
ATOM 851 C CA . ALA A 1 108 ? 15.688 6.18 16.859 1 97.75 108 ALA A CA 1
ATOM 852 C C . ALA A 1 108 ? 14.602 7.039 16.203 1 97.75 108 ALA A C 1
ATOM 854 O O . ALA A 1 108 ? 14.391 8.188 16.609 1 97.75 108 ALA A O 1
ATOM 855 N N . LEU A 1 109 ? 13.922 6.496 15.258 1 97.81 109 LEU A N 1
ATOM 856 C CA . LEU A 1 109 ? 12.852 7.207 14.578 1 97.81 109 LEU A CA 1
ATOM 857 C C . LEU A 1 109 ? 11.719 7.531 15.547 1 97.81 109 LEU A C 1
ATOM 859 O O . LEU A 1 109 ? 11.125 8.609 15.484 1 97.81 109 LEU A O 1
ATOM 863 N N . LYS A 1 110 ? 11.438 6.598 16.375 1 97.5 110 LYS A N 1
ATOM 864 C CA . LYS A 1 110 ? 10.383 6.805 17.359 1 97.5 110 LYS A CA 1
ATOM 865 C C . LYS A 1 110 ? 10.719 7.98 18.281 1 97.5 110 LYS A C 1
ATOM 867 O O . LYS A 1 110 ? 9.844 8.789 18.609 1 97.5 110 LYS A O 1
ATOM 872 N N . GLU A 1 111 ? 11.977 8.062 18.688 1 97.62 111 GLU A N 1
ATOM 873 C CA . GLU A 1 111 ? 12.414 9.172 19.531 1 97.62 111 GLU A CA 1
ATOM 874 C C . GLU A 1 111 ? 12.266 10.508 18.812 1 97.62 111 GLU A C 1
ATOM 876 O O . GLU A 1 111 ? 11.922 11.523 19.422 1 97.62 111 GLU A O 1
ATOM 881 N N . ILE A 1 112 ? 12.492 10.531 17.562 1 97.94 112 ILE A N 1
ATOM 882 C CA . ILE A 1 112 ? 12.406 11.758 16.781 1 97.94 112 ILE A CA 1
ATOM 883 C C . ILE A 1 112 ? 10.945 12.203 16.688 1 97.94 112 ILE A C 1
ATOM 885 O O . ILE A 1 112 ? 10.641 13.391 16.812 1 97.94 112 ILE A O 1
ATOM 889 N N . VAL A 1 113 ? 10.055 11.266 16.406 1 96.31 113 VAL A N 1
ATOM 890 C CA . VAL A 1 113 ? 8.633 11.586 16.266 1 96.31 113 VAL A CA 1
ATOM 891 C C . VAL A 1 113 ? 8.102 12.156 17.578 1 96.31 113 VAL A C 1
ATOM 893 O O . VAL A 1 113 ? 7.215 13.016 17.578 1 96.31 113 VAL A O 1
ATOM 896 N N . LYS A 1 114 ? 8.672 11.758 18.641 1 95.31 114 LYS A N 1
ATOM 897 C CA . LYS A 1 114 ? 8.273 12.266 19.953 1 95.31 114 LYS A CA 1
ATOM 898 C C . LYS A 1 114 ? 8.625 13.742 20.094 1 95.31 114 LYS A C 1
ATOM 900 O O . LYS A 1 114 ? 8.102 14.422 20.984 1 95.31 114 LYS A O 1
ATOM 905 N N . LYS A 1 115 ? 9.453 14.234 19.297 1 96.38 115 LYS A N 1
ATOM 906 C CA . LYS A 1 115 ? 9.875 15.633 19.359 1 96.38 115 LYS A CA 1
ATOM 907 C C . LYS A 1 115 ? 8.891 16.531 18.609 1 96.38 115 LYS A C 1
ATOM 909 O O . LYS A 1 115 ? 8.984 17.75 18.688 1 96.38 115 LYS A O 1
ATOM 914 N N . PHE A 1 116 ? 7.973 15.93 17.859 1 93.19 116 PHE A N 1
ATOM 915 C CA . PHE A 1 116 ? 6.957 16.719 17.172 1 93.19 116 PHE A CA 1
ATOM 916 C C . PHE A 1 116 ? 6.137 17.531 18.172 1 93.19 116 PHE A C 1
ATOM 918 O O . PHE A 1 116 ? 5.871 17.078 19.281 1 93.19 116 PHE A O 1
ATOM 925 N N . HIS A 1 117 ? 5.793 18.766 17.734 1 91.19 117 HIS A N 1
ATOM 926 C CA . HIS A 1 117 ? 4.723 19.453 18.453 1 91.19 117 HIS A CA 1
ATOM 927 C C . HIS A 1 117 ? 3.463 18.594 18.516 1 91.19 117 HIS A C 1
ATOM 929 O O . HIS A 1 117 ? 3.193 17.828 17.594 1 91.19 117 HIS A O 1
ATOM 935 N N . SER A 1 118 ? 2.689 18.688 19.516 1 90.56 118 SER A N 1
ATOM 936 C CA . SER A 1 118 ? 1.541 17.828 19.766 1 90.56 118 SER A CA 1
ATOM 937 C C . SER A 1 118 ? 0.588 17.797 18.578 1 90.56 118 SER A C 1
ATOM 939 O O . SER A 1 118 ? 0.122 16.734 18.172 1 90.56 118 SER A O 1
ATOM 941 N N . VAL A 1 119 ? 0.371 18.984 18.062 1 88.56 119 VAL A N 1
ATOM 942 C CA . VAL A 1 119 ? -0.571 19.078 16.953 1 88.56 119 VAL A CA 1
ATOM 943 C C . VAL A 1 119 ? -0.009 18.359 15.734 1 88.56 119 VAL A C 1
ATOM 945 O O . VAL A 1 119 ? -0.713 17.578 15.086 1 88.56 119 VAL A O 1
ATOM 948 N N . ASN A 1 120 ? 1.302 18.625 15.406 1 92.38 120 ASN A N 1
ATOM 949 C CA . ASN A 1 120 ? 1.953 17.938 14.297 1 92.38 120 ASN A CA 1
ATOM 950 C C . ASN A 1 120 ? 1.953 16.422 14.484 1 92.38 120 ASN A C 1
ATOM 952 O O . ASN A 1 120 ? 1.721 15.672 13.539 1 92.38 120 ASN A O 1
ATOM 956 N N . TYR A 1 121 ? 2.168 16.062 15.719 1 94.19 121 TYR A N 1
ATOM 957 C CA . TYR A 1 121 ? 2.188 14.641 16.062 1 94.19 121 TYR A CA 1
ATOM 958 C C . TYR A 1 121 ? 0.831 14 15.789 1 94.19 121 TYR A C 1
ATOM 960 O O . TYR A 1 121 ? 0.75 12.945 15.156 1 94.19 121 TYR A O 1
ATOM 968 N N . ASP A 1 122 ? -0.199 14.609 16.234 1 92.88 122 ASP A N 1
ATOM 969 C CA . ASP A 1 122 ? -1.543 14.055 16.109 1 92.88 122 ASP A CA 1
ATOM 970 C C . ASP A 1 122 ? -1.95 13.953 14.633 1 92.88 122 ASP A C 1
ATOM 972 O O . ASP A 1 122 ? -2.516 12.945 14.211 1 92.88 122 ASP A O 1
ATOM 976 N N . VAL A 1 123 ? -1.656 14.977 13.914 1 93.75 123 VAL A N 1
ATOM 977 C CA . VAL A 1 123 ? -2 14.984 12.5 1 93.75 123 VAL A CA 1
ATOM 978 C C . VAL A 1 123 ? -1.167 13.945 11.758 1 93.75 123 VAL A C 1
ATOM 980 O O . VAL A 1 123 ? -1.681 13.227 10.891 1 93.75 123 VAL A O 1
ATOM 983 N N . PHE A 1 124 ? 0.12 13.859 12.109 1 95.75 124 PHE A N 1
ATOM 984 C CA . PHE A 1 124 ? 1 12.875 11.492 1 95.75 124 PHE A CA 1
ATOM 985 C C . PHE A 1 124 ? 0.523 11.461 11.789 1 95.75 124 PHE A C 1
ATOM 987 O O . PHE A 1 124 ? 0.412 10.633 10.883 1 95.75 124 PHE A O 1
ATOM 994 N N . ARG A 1 125 ? 0.231 11.219 12.977 1 94.38 125 ARG A N 1
ATOM 995 C CA . ARG A 1 125 ? -0.317 9.93 13.375 1 94.38 125 ARG A CA 1
ATOM 996 C C . ARG A 1 125 ? -1.579 9.594 12.586 1 94.38 125 ARG A C 1
ATOM 998 O O . ARG A 1 125 ? -1.729 8.477 12.086 1 94.38 125 ARG A O 1
ATOM 1005 N N . TYR A 1 126 ? -2.455 10.547 12.523 1 93.81 126 TYR A N 1
ATOM 1006 C CA . TYR A 1 126 ? -3.717 10.367 11.812 1 93.81 126 TYR A CA 1
ATOM 1007 C C . TYR A 1 126 ? -3.479 10.047 10.344 1 93.81 126 TYR A C 1
ATOM 1009 O O . TYR A 1 126 ? -4.066 9.102 9.805 1 93.81 126 TYR A O 1
ATOM 1017 N N . MET A 1 127 ? -2.572 10.734 9.711 1 95.75 127 MET A N 1
ATOM 1018 C CA . MET A 1 127 ? -2.279 10.555 8.297 1 95.75 127 MET A CA 1
ATOM 1019 C C . MET A 1 127 ? -1.587 9.219 8.055 1 95.75 127 MET A C 1
ATOM 1021 O O . MET A 1 127 ? -1.918 8.5 7.102 1 95.75 127 MET A O 1
ATOM 1025 N N . ILE A 1 128 ? -0.623 8.883 8.906 1 95.38 128 ILE A N 1
ATOM 1026 C CA . ILE A 1 128 ? 0.096 7.625 8.75 1 95.38 128 ILE A CA 1
ATOM 1027 C C . ILE A 1 128 ? -0.869 6.457 8.93 1 95.38 128 ILE A C 1
ATOM 1029 O O . ILE A 1 128 ? -0.771 5.449 8.219 1 95.38 128 ILE A O 1
ATOM 1033 N N . THR A 1 129 ? -1.792 6.598 9.836 1 91.31 129 THR A N 1
ATOM 1034 C CA . THR A 1 129 ? -2.809 5.574 10.031 1 91.31 129 THR A CA 1
ATOM 1035 C C . THR A 1 129 ? -3.662 5.41 8.773 1 91.31 129 THR A C 1
ATOM 1037 O O . THR A 1 129 ? -3.922 4.289 8.336 1 91.31 129 THR A O 1
ATOM 1040 N N . HIS A 1 130 ? -4.047 6.48 8.234 1 92.19 130 HIS A N 1
ATOM 1041 C CA . HIS A 1 130 ? -4.816 6.461 6.992 1 92.19 130 HIS A CA 1
ATOM 1042 C C . HIS A 1 130 ? -4.027 5.812 5.859 1 92.19 130 HIS A C 1
ATOM 1044 O O . HIS A 1 130 ? -4.566 4.992 5.117 1 92.19 130 HIS A O 1
ATOM 1050 N N . LEU A 1 131 ? -2.771 6.195 5.723 1 92.38 131 LEU A N 1
ATOM 1051 C CA . LEU A 1 131 ? -1.939 5.66 4.652 1 92.38 131 LEU A CA 1
ATOM 1052 C C . LEU A 1 131 ? -1.689 4.168 4.852 1 92.38 131 LEU A C 1
ATOM 1054 O O . LEU A 1 131 ? -1.636 3.408 3.883 1 92.38 131 LEU A O 1
ATOM 1058 N N . ASN A 1 132 ? -1.468 3.793 6.035 1 88.5 132 ASN A N 1
ATOM 1059 C CA . ASN A 1 132 ? -1.329 2.373 6.348 1 88.5 132 ASN A CA 1
ATOM 1060 C C . ASN A 1 132 ? -2.543 1.575 5.883 1 88.5 132 ASN A C 1
ATOM 1062 O O . ASN A 1 132 ? -2.395 0.547 5.219 1 88.5 132 ASN A O 1
ATOM 1066 N N . ARG A 1 133 ? -3.664 2.068 6.105 1 82.44 133 ARG A N 1
ATOM 1067 C CA . ARG A 1 133 ? -4.91 1.413 5.73 1 82.44 133 ARG A CA 1
ATOM 1068 C C . ARG A 1 133 ? -5.098 1.422 4.219 1 82.44 133 ARG A C 1
ATOM 1070 O O . ARG A 1 133 ? -5.52 0.421 3.633 1 82.44 133 ARG A O 1
ATOM 1077 N N . ALA A 1 134 ? -4.789 2.5 3.648 1 86.31 134 ALA A N 1
ATOM 1078 C CA . ALA A 1 134 ? -5.012 2.682 2.217 1 86.31 134 ALA A CA 1
ATOM 1079 C C . ALA A 1 134 ? -4.012 1.865 1.399 1 86.31 134 ALA A C 1
ATOM 1081 O O . ALA A 1 134 ? -4.25 1.585 0.222 1 86.31 134 ALA A O 1
ATOM 1082 N N . SER A 1 135 ? -2.846 1.57 1.943 1 86.94 135 SER A N 1
ATOM 1083 C CA . SER A 1 135 ? -1.765 0.897 1.23 1 86.94 135 SER A CA 1
ATOM 1084 C C . SER A 1 135 ? -2.201 -0.477 0.734 1 86.94 135 SER A C 1
ATOM 1086 O O . SER A 1 135 ? -1.947 -0.837 -0.417 1 86.94 135 SER A O 1
ATOM 1088 N N . TYR A 1 136 ? -2.879 -1.237 1.434 1 86.31 136 TYR A N 1
ATOM 1089 C CA . TYR A 1 136 ? -3.227 -2.615 1.103 1 86.31 136 TYR A CA 1
ATOM 1090 C C . TYR A 1 136 ? -4.273 -2.664 -0.003 1 86.31 136 TYR A C 1
ATOM 1092 O O . TYR A 1 136 ? -4.254 -3.564 -0.846 1 86.31 136 TYR A O 1
ATOM 1100 N N . ARG A 1 137 ? -5.094 -1.745 -0.068 1 82.75 137 ARG A N 1
ATOM 1101 C CA . ARG A 1 137 ? -6.191 -1.737 -1.026 1 82.75 137 ARG A CA 1
ATOM 1102 C C . ARG A 1 137 ? -5.676 -1.565 -2.451 1 82.75 137 ARG A C 1
ATOM 1104 O O . ARG A 1 137 ? -6.191 -2.189 -3.383 1 82.75 137 ARG A O 1
ATOM 1111 N N . GLN A 1 138 ? -4.703 -0.797 -2.586 1 82.38 138 GLN A N 1
ATOM 1112 C CA . GLN A 1 138 ? -4.195 -0.502 -3.922 1 82.38 138 GLN A CA 1
ATOM 1113 C C . GLN A 1 138 ? -3.686 -1.766 -4.605 1 82.38 138 GLN A C 1
ATOM 1115 O O . GLN A 1 138 ? -4 -2.016 -5.773 1 82.38 138 GLN A O 1
ATOM 1120 N N . LEU A 1 139 ? -2.936 -2.531 -3.938 1 87.38 139 LEU A N 1
ATOM 1121 C CA . LEU A 1 139 ? -2.355 -3.719 -4.555 1 87.38 139 LEU A CA 1
ATOM 1122 C C . LEU A 1 139 ? -3.393 -4.832 -4.672 1 87.38 139 LEU A C 1
ATOM 1124 O O . LEU A 1 139 ? -3.311 -5.668 -5.57 1 87.38 139 LEU A O 1
ATOM 1128 N N . SER A 1 140 ? -4.402 -4.805 -3.785 1 90.81 140 SER A N 1
ATOM 1129 C CA . SER A 1 140 ? -5.484 -5.773 -3.93 1 90.81 140 SER A CA 1
ATOM 1130 C C . SER A 1 140 ? -6.258 -5.551 -5.227 1 90.81 140 SER A C 1
ATOM 1132 O O . SER A 1 140 ? -6.656 -6.508 -5.891 1 90.81 140 SER A O 1
ATOM 1134 N N . ILE A 1 141 ? -6.422 -4.383 -5.617 1 85.94 141 ILE A N 1
ATOM 1135 C CA . ILE A 1 141 ? -7.113 -4.031 -6.852 1 85.94 141 ILE A CA 1
ATOM 1136 C C . ILE A 1 141 ? -6.328 -4.562 -8.047 1 85.94 141 ILE A C 1
ATOM 1138 O O . ILE A 1 141 ? -6.914 -5.121 -8.984 1 85.94 141 ILE A O 1
ATOM 1142 N N . CYS A 1 142 ? -5.09 -4.441 -7.98 1 87.62 142 CYS A N 1
ATOM 1143 C CA . CYS A 1 142 ? -4.234 -4.805 -9.102 1 87.62 142 CYS A CA 1
ATOM 1144 C C . CYS A 1 142 ? -4.113 -6.32 -9.227 1 87.62 142 CYS A C 1
ATOM 1146 O O . CYS A 1 142 ? -3.914 -6.844 -10.328 1 87.62 142 CYS A O 1
ATOM 1148 N N . PHE A 1 143 ? -4.297 -7.051 -8.164 1 92.94 143 PHE A N 1
ATOM 1149 C CA . PHE A 1 143 ? -3.846 -8.438 -8.211 1 92.94 143 PHE A CA 1
ATOM 1150 C C . PHE A 1 143 ? -5.027 -9.398 -8.117 1 92.94 143 PHE A C 1
ATOM 1152 O O . PHE A 1 143 ? -4.906 -10.57 -8.461 1 92.94 143 PHE A O 1
ATOM 1159 N N . TRP A 1 144 ? -6.199 -8.906 -7.598 1 91.56 144 TRP A N 1
ATOM 1160 C CA . TRP A 1 144 ? -7.293 -9.852 -7.398 1 91.56 144 TRP A CA 1
ATOM 1161 C C . TRP A 1 144 ? -7.723 -10.469 -8.727 1 91.56 144 TRP A C 1
ATOM 1163 O O . TRP A 1 144 ? -7.977 -11.68 -8.797 1 91.56 144 TRP A O 1
ATOM 1173 N N . PRO A 1 145 ? -7.727 -9.766 -9.82 1 90.62 145 PRO A N 1
ATOM 1174 C CA . PRO A 1 145 ? -8.125 -10.398 -11.078 1 90.62 145 PRO A CA 1
ATOM 1175 C C . PRO A 1 145 ? -7.156 -11.484 -11.531 1 90.62 145 PRO A C 1
ATOM 1177 O O . PRO A 1 145 ? -7.57 -12.477 -12.133 1 90.62 145 PRO A O 1
ATOM 1180 N N . THR A 1 146 ? -5.906 -11.258 -11.219 1 93 146 THR A N 1
ATOM 1181 C CA . THR A 1 146 ? -4.855 -12.172 -11.641 1 93 146 THR A CA 1
ATOM 1182 C C . THR A 1 146 ? -4.84 -13.422 -10.758 1 93 146 THR A C 1
ATOM 1184 O O . THR A 1 146 ? -4.746 -14.539 -11.266 1 93 146 THR A O 1
ATOM 1187 N N . LEU A 1 147 ? -5.02 -13.273 -9.516 1 94.69 147 LEU A N 1
ATOM 1188 C CA . LEU A 1 147 ? -4.844 -14.383 -8.586 1 94.69 147 LEU A CA 1
ATOM 1189 C C . LEU A 1 147 ? -6.129 -15.195 -8.453 1 94.69 147 LEU A C 1
ATOM 1191 O O . LEU A 1 147 ? -6.094 -16.375 -8.109 1 94.69 147 LEU A O 1
ATOM 1195 N N . MET A 1 148 ? -7.273 -14.523 -8.688 1 92.31 148 MET A N 1
ATOM 1196 C CA . MET A 1 148 ? -8.555 -15.211 -8.547 1 92.31 148 MET A CA 1
ATOM 1197 C C . MET A 1 148 ? -9.188 -15.469 -9.906 1 92.31 148 MET A C 1
ATOM 1199 O O . MET A 1 148 ? -9.922 -16.453 -10.07 1 92.31 148 MET A O 1
ATOM 1203 N N . ARG A 1 149 ? -8.953 -14.672 -10.93 1 87.25 149 ARG A N 1
ATOM 1204 C CA . ARG A 1 149 ? -9.492 -14.781 -12.281 1 87.25 149 ARG A CA 1
ATOM 1205 C C . ARG A 1 149 ? -10.992 -15.055 -12.25 1 87.25 149 ARG A C 1
ATOM 1207 O O . ARG A 1 149 ? -11.477 -15.984 -12.898 1 87.25 149 ARG A O 1
ATOM 1214 N N . ALA A 1 150 ? -11.617 -14.211 -11.555 1 75.75 150 ALA A N 1
ATOM 1215 C CA . ALA A 1 150 ? -13.062 -14.398 -11.406 1 75.75 150 ALA A CA 1
ATOM 1216 C C . ALA A 1 150 ? -13.773 -14.289 -12.75 1 75.75 150 ALA A C 1
ATOM 1218 O O . ALA A 1 150 ? -13.32 -13.562 -13.641 1 75.75 150 ALA A O 1
ATOM 1219 N N . ASP A 1 151 ? -14.602 -15.305 -13.07 1 68.06 151 ASP A N 1
ATOM 1220 C CA . ASP A 1 151 ? -15.445 -15.289 -14.258 1 68.06 151 ASP A CA 1
ATOM 1221 C C . ASP A 1 151 ? -16.656 -14.367 -14.07 1 68.06 151 ASP A C 1
ATOM 1223 O O . ASP A 1 151 ? -17.484 -14.602 -13.195 1 68.06 151 ASP A O 1
ATOM 1227 N N . PHE A 1 152 ? -16.5 -13.164 -14.586 1 61.56 152 PHE A N 1
ATOM 1228 C CA . PHE A 1 152 ? -17.562 -12.18 -14.383 1 61.56 152 PHE A CA 1
ATOM 1229 C C . PHE A 1 152 ? -18.734 -12.453 -15.312 1 61.56 152 PHE A C 1
ATOM 1231 O O . PHE A 1 152 ? -19.562 -11.57 -15.555 1 61.56 152 PHE A O 1
ATOM 1238 N N . GLU A 1 153 ? -18.859 -13.602 -15.836 1 55.03 153 GLU A N 1
ATOM 1239 C CA . GLU A 1 153 ? -20.031 -13.75 -16.703 1 55.03 153 GLU A CA 1
ATOM 1240 C C . GLU A 1 153 ? -21.234 -13.008 -16.156 1 55.03 153 GLU A C 1
ATOM 1242 O O . GLU A 1 153 ? -22.094 -12.547 -16.906 1 55.03 153 GLU A O 1
ATOM 1247 N N . ASN A 1 154 ? -21.578 -13.141 -14.852 1 52.09 154 ASN A N 1
ATOM 1248 C CA . ASN A 1 154 ? -22.875 -12.641 -14.406 1 52.09 154 ASN A CA 1
ATOM 1249 C C . ASN A 1 154 ? -22.797 -11.172 -13.984 1 52.09 154 ASN A C 1
ATOM 1251 O O . ASN A 1 154 ? -21.703 -10.672 -13.672 1 52.09 154 ASN A O 1
ATOM 1255 N N . GLN A 1 155 ? -23.875 -10.359 -14.211 1 52.19 155 GLN A N 1
ATOM 1256 C CA . GLN A 1 155 ? -24.234 -8.945 -14.18 1 52.19 155 GLN A CA 1
ATOM 1257 C C . GLN A 1 155 ? -23.641 -8.258 -12.945 1 52.19 155 GLN A C 1
ATOM 1259 O O . GLN A 1 155 ? -23.219 -7.098 -13.016 1 52.19 155 GLN A O 1
ATOM 1264 N N . GLU A 1 156 ? -23.875 -8.789 -11.734 1 58.88 156 GLU A N 1
ATOM 1265 C CA . GLU A 1 156 ? -23.609 -7.84 -10.656 1 58.88 156 GLU A CA 1
ATOM 1266 C C . GLU A 1 156 ? -22.109 -7.68 -10.414 1 58.88 156 GLU A C 1
ATOM 1268 O O . GLU A 1 156 ? -21.625 -7.98 -9.32 1 58.88 156 GLU A O 1
ATOM 1273 N N . PHE A 1 157 ? -21.453 -7.188 -11.539 1 60.56 157 PHE A N 1
ATOM 1274 C CA . PHE A 1 157 ? -20.016 -7.148 -11.766 1 60.56 157 PHE A CA 1
ATOM 1275 C C . PHE A 1 157 ? -19.312 -6.301 -10.703 1 60.56 157 PHE A C 1
ATOM 1277 O O . PHE A 1 157 ? -18.344 -6.734 -10.094 1 60.56 157 PHE A O 1
ATOM 1284 N N . LEU A 1 158 ? -19.938 -5.164 -10.422 1 61.56 158 LEU A N 1
ATOM 1285 C CA . LEU A 1 158 ? -19.25 -4.223 -9.539 1 61.56 158 LEU A CA 1
ATOM 1286 C C . LEU A 1 158 ? -19.203 -4.762 -8.117 1 61.56 158 LEU A C 1
ATOM 1288 O O . LEU A 1 158 ? -18.156 -4.711 -7.469 1 61.56 158 LEU A O 1
ATOM 1292 N N . SER A 1 159 ? -20.375 -5.262 -7.648 1 67.44 159 SER A N 1
ATOM 1293 C CA . SER A 1 159 ? -20.422 -5.797 -6.293 1 67.44 159 SER A CA 1
ATOM 1294 C C . SER A 1 159 ? -19.5 -7.008 -6.145 1 67.44 159 SER A C 1
ATOM 1296 O O . SER A 1 159 ? -18.812 -7.156 -5.129 1 67.44 159 SER A O 1
ATOM 1298 N N . THR A 1 160 ? -19.469 -7.73 -7.188 1 77.25 160 THR A N 1
ATOM 1299 C CA . THR A 1 160 ? -18.641 -8.93 -7.164 1 77.25 160 THR A CA 1
ATOM 1300 C C . THR A 1 160 ? -17.156 -8.562 -7.18 1 77.25 160 THR A C 1
ATOM 1302 O O . THR A 1 160 ? -16.359 -9.156 -6.461 1 77.25 160 THR A O 1
ATOM 1305 N N . THR A 1 161 ? -16.875 -7.539 -7.926 1 81.31 161 THR A N 1
ATOM 1306 C CA . THR A 1 161 ? -15.5 -7.051 -8 1 81.31 161 THR A CA 1
ATOM 1307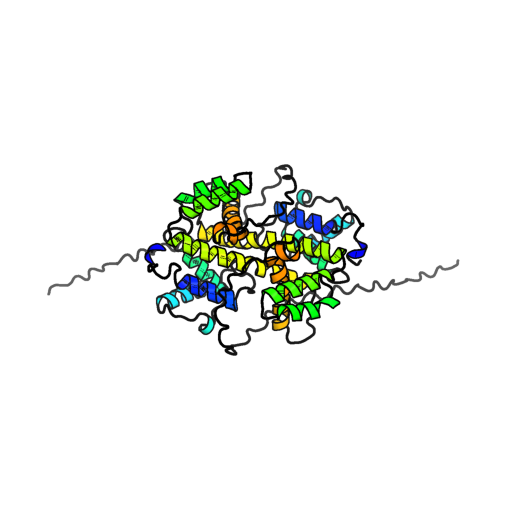 C C . THR A 1 161 ? -15.016 -6.578 -6.633 1 81.31 161 THR A C 1
ATOM 1309 O O . THR A 1 161 ? -13.93 -6.949 -6.188 1 81.31 161 THR A O 1
ATOM 1312 N N . LYS A 1 162 ? -15.891 -5.84 -5.984 1 82.5 162 LYS A N 1
ATOM 1313 C CA . LYS A 1 162 ? -15.531 -5.281 -4.684 1 82.5 162 LYS A CA 1
ATOM 1314 C C . LYS A 1 162 ? -15.281 -6.387 -3.66 1 82.5 162 LYS A C 1
ATOM 1316 O O . LYS A 1 162 ? -14.359 -6.285 -2.842 1 82.5 162 LYS A O 1
ATOM 1321 N N . ILE A 1 163 ? -16.078 -7.305 -3.73 1 87.69 163 ILE A N 1
ATOM 1322 C CA . ILE A 1 163 ? -15.961 -8.398 -2.77 1 87.69 163 ILE A CA 1
ATOM 1323 C C . ILE A 1 163 ? -14.664 -9.156 -3.008 1 87.69 163 ILE A C 1
ATOM 1325 O O . ILE A 1 163 ? -13.953 -9.492 -2.059 1 87.69 163 ILE A O 1
ATOM 1329 N N . HIS A 1 164 ? -14.359 -9.445 -4.25 1 89.81 164 HIS A N 1
ATOM 1330 C CA . HIS A 1 164 ? -13.117 -10.133 -4.574 1 89.81 164 HIS A CA 1
ATOM 1331 C C . HIS A 1 164 ? -11.906 -9.312 -4.141 1 89.81 164 HIS A C 1
ATOM 1333 O O . HIS A 1 164 ? -10.953 -9.852 -3.572 1 89.81 164 HIS A O 1
ATOM 1339 N N . GLN A 1 165 ? -11.992 -8.078 -4.426 1 88.88 165 GLN A N 1
ATOM 1340 C CA . GLN A 1 165 ? -10.93 -7.18 -4 1 88.88 165 GLN A CA 1
ATOM 1341 C C . GLN A 1 165 ? -10.742 -7.223 -2.486 1 88.88 165 GLN A C 1
ATOM 1343 O O . GLN A 1 165 ? -9.609 -7.219 -1.997 1 88.88 165 GLN A O 1
ATOM 1348 N N . SER A 1 166 ? -11.828 -7.211 -1.779 1 90.19 166 SER A N 1
ATOM 1349 C CA . SER A 1 166 ? -11.789 -7.227 -0.32 1 90.19 166 SER A CA 1
ATOM 1350 C C . SER A 1 166 ? -11.125 -8.492 0.203 1 90.19 166 SER A C 1
ATOM 1352 O O . SER A 1 166 ? -10.422 -8.461 1.212 1 90.19 166 SER A O 1
ATOM 1354 N N . VAL A 1 167 ? -11.328 -9.617 -0.467 1 93.31 167 VAL A N 1
ATOM 1355 C CA . VAL A 1 167 ? -10.703 -10.875 -0.075 1 93.31 167 VAL A CA 1
ATOM 1356 C C . VAL A 1 167 ? -9.188 -10.727 -0.084 1 93.31 167 VAL A C 1
ATOM 1358 O O . VAL A 1 167 ? -8.523 -10.992 0.922 1 93.31 167 VAL A O 1
ATOM 1361 N N . LEU A 1 168 ? -8.703 -10.273 -1.174 1 93.81 168 LEU A N 1
ATOM 1362 C CA . LEU A 1 168 ? -7.254 -10.141 -1.3 1 93.81 168 LEU A CA 1
ATOM 1363 C C . LEU A 1 168 ? -6.719 -9.078 -0.344 1 93.81 168 LEU A C 1
ATOM 1365 O O . LEU A 1 168 ? -5.637 -9.242 0.227 1 93.81 168 LEU A O 1
ATOM 1369 N N . GLU A 1 169 ? -7.449 -8.031 -0.236 1 91.44 169 GLU A N 1
ATOM 1370 C CA . GLU A 1 169 ? -7.051 -6.945 0.659 1 91.44 169 GLU A CA 1
ATOM 1371 C C . GLU A 1 169 ? -6.836 -7.457 2.08 1 91.44 169 GLU A C 1
ATOM 1373 O O . GLU A 1 169 ? -5.844 -7.113 2.725 1 91.44 169 GLU A O 1
ATOM 1378 N N . ILE A 1 170 ? -7.723 -8.242 2.582 1 93.62 170 ILE A N 1
ATOM 1379 C CA . ILE A 1 170 ? -7.641 -8.773 3.939 1 93.62 170 ILE A CA 1
ATOM 1380 C C . ILE A 1 170 ? -6.406 -9.664 4.07 1 93.62 170 ILE A C 1
ATOM 1382 O O . ILE A 1 170 ? -5.684 -9.594 5.066 1 93.62 170 ILE A O 1
ATOM 1386 N N . PHE A 1 171 ? -6.168 -10.484 3.09 1 95.44 171 PHE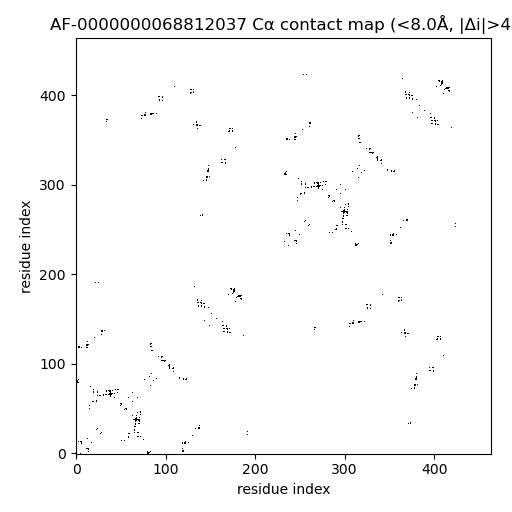 A N 1
ATOM 1387 C CA . PHE A 1 171 ? -5.004 -11.359 3.137 1 95.44 171 PHE A CA 1
ATOM 1388 C C . PHE A 1 171 ? -3.717 -10.547 3.193 1 95.44 171 PHE A C 1
ATOM 1390 O O . PHE A 1 171 ? -2.789 -10.891 3.928 1 95.44 171 PHE A O 1
ATOM 1397 N N . ILE A 1 172 ? -3.648 -9.445 2.408 1 93 172 ILE A N 1
ATOM 1398 C CA . ILE A 1 172 ? -2.453 -8.617 2.398 1 93 172 ILE A CA 1
ATOM 1399 C C . ILE A 1 172 ? -2.312 -7.898 3.74 1 93 172 ILE A C 1
ATOM 1401 O O . ILE A 1 172 ? -1.245 -7.926 4.355 1 93 172 ILE A O 1
ATOM 1405 N N . GLN A 1 173 ? -3.396 -7.363 4.16 1 88.56 173 GLN A N 1
ATOM 1406 C CA . GLN A 1 173 ? -3.393 -6.574 5.387 1 88.56 173 GLN A CA 1
ATOM 1407 C C . GLN A 1 173 ? -3.035 -7.434 6.594 1 88.56 173 GLN A C 1
ATOM 1409 O O . GLN A 1 173 ? -2.291 -7 7.477 1 88.56 173 GLN A O 1
ATOM 1414 N N . GLN A 1 174 ? -3.561 -8.641 6.691 1 90.56 174 GLN A N 1
ATOM 1415 C CA . GLN A 1 174 ? -3.371 -9.531 7.836 1 90.56 174 GLN A CA 1
ATOM 1416 C C . GLN A 1 174 ? -2.4 -10.656 7.496 1 90.56 174 GLN A C 1
ATOM 1418 O O . GLN A 1 174 ? -2.584 -11.797 7.938 1 90.56 174 GLN A O 1
ATOM 1423 N N . CYS A 1 175 ? -1.445 -10.32 6.715 1 90.56 175 CYS A N 1
ATOM 1424 C CA . CYS A 1 175 ? -0.453 -11.289 6.258 1 90.56 175 CYS A CA 1
ATOM 1425 C C . CYS A 1 175 ? 0.165 -12.031 7.438 1 90.56 175 CYS A C 1
ATOM 1427 O O . CYS A 1 175 ? 0.265 -13.258 7.414 1 90.56 175 CYS A O 1
ATOM 1429 N N . GLN A 1 176 ? 0.534 -11.336 8.523 1 85.56 176 GLN A N 1
ATOM 1430 C CA . GLN A 1 176 ? 1.177 -11.938 9.68 1 85.56 176 GLN A CA 1
ATOM 1431 C C . GLN A 1 176 ? 0.258 -12.953 10.352 1 85.56 176 GLN A C 1
ATOM 1433 O O . GLN A 1 176 ? 0.702 -14.031 10.758 1 85.56 176 GLN A O 1
ATOM 1438 N N . PHE A 1 177 ? -0.979 -12.664 10.453 1 91.25 177 PHE A N 1
ATOM 1439 C CA . PHE A 1 177 ? -1.957 -13.539 11.086 1 91.25 177 PHE A CA 1
ATOM 1440 C C . PHE A 1 177 ? -2.174 -14.797 10.25 1 91.25 177 PHE A C 1
ATOM 1442 O O . PHE A 1 177 ? -2.193 -15.906 10.781 1 91.25 177 PHE A O 1
ATOM 1449 N N . PHE A 1 178 ? -2.266 -14.664 8.961 1 94.88 178 PHE A N 1
ATOM 1450 C CA . PHE A 1 178 ? -2.635 -15.781 8.094 1 94.88 178 PHE A CA 1
ATOM 1451 C C . PHE A 1 178 ? -1.461 -16.734 7.906 1 94.88 178 PHE A C 1
ATOM 1453 O O . PHE A 1 178 ? -1.647 -17.953 7.832 1 94.88 178 PHE A O 1
ATOM 1460 N N . PHE A 1 179 ? -0.206 -16.188 7.906 1 93.5 179 PHE A N 1
ATOM 1461 C CA . PHE A 1 179 ? 0.845 -17.031 7.348 1 93.5 179 PHE A CA 1
ATOM 1462 C C . PHE A 1 179 ? 2.012 -17.156 8.32 1 93.5 179 PHE A C 1
ATOM 1464 O O . PHE A 1 179 ? 2.871 -18.031 8.164 1 93.5 179 PHE A O 1
ATOM 1471 N N . TYR A 1 180 ? 2.008 -16.344 9.352 1 88.75 180 TYR A N 1
ATOM 1472 C CA . TYR A 1 180 ? 3.201 -16.328 10.188 1 88.75 180 TYR A CA 1
ATOM 1473 C C . TYR A 1 180 ? 2.832 -16.359 11.664 1 88.75 180 TYR A C 1
ATOM 1475 O O . TYR A 1 180 ? 3.596 -15.875 12.516 1 88.75 180 TYR A O 1
ATOM 1483 N N . ASN A 1 181 ? 1.674 -16.766 11.977 1 87.75 181 ASN A N 1
ATOM 1484 C CA . ASN A 1 181 ? 1.195 -16.906 13.352 1 87.75 181 ASN A CA 1
ATOM 1485 C C . ASN A 1 181 ? 1.313 -15.602 14.125 1 87.75 181 ASN A C 1
ATOM 1487 O O . ASN A 1 181 ? 1.68 -15.602 15.305 1 87.75 181 ASN A O 1
ATOM 1491 N N . GLY A 1 182 ? 1.16 -14.508 13.422 1 84.62 182 GLY A N 1
ATOM 1492 C CA . GLY A 1 182 ? 1.177 -13.195 14.062 1 84.62 182 GLY A CA 1
ATOM 1493 C C . GLY A 1 182 ? -0.172 -12.789 14.625 1 84.62 182 GLY A C 1
ATOM 1494 O O . GLY A 1 182 ? -1.15 -13.531 14.508 1 84.62 182 GLY A O 1
ATOM 1495 N N . GLU A 1 183 ? -0.166 -11.594 15.25 1 83.62 183 GLU A N 1
ATOM 1496 C CA . GLU A 1 183 ? -1.399 -11.047 15.812 1 83.62 183 GLU A CA 1
ATOM 1497 C C . GLU A 1 183 ? -2.223 -10.328 14.742 1 83.62 183 GLU A C 1
ATOM 1499 O O . GLU A 1 183 ? -1.689 -9.93 13.711 1 83.62 183 GLU A O 1
ATOM 1504 N N . ILE A 1 184 ? -3.453 -10.32 15.023 1 86.62 184 ILE A N 1
ATOM 1505 C CA . ILE A 1 184 ? -4.348 -9.562 14.156 1 86.62 184 ILE A CA 1
ATOM 1506 C C . ILE A 1 184 ? -4.027 -8.07 14.258 1 86.62 184 ILE A C 1
ATOM 1508 O O . ILE A 1 184 ? -3.879 -7.539 15.359 1 86.62 184 ILE A O 1
ATOM 1512 N N . VAL A 1 185 ? -3.752 -7.48 13.148 1 75.94 185 VAL A N 1
ATOM 1513 C CA . VAL A 1 185 ? -3.498 -6.043 13.109 1 75.94 185 VAL A CA 1
ATOM 1514 C C . VAL A 1 185 ? -4.816 -5.281 13.219 1 75.94 185 VAL A C 1
ATOM 1516 O O . VAL A 1 185 ? -5.766 -5.57 12.484 1 75.94 185 VAL A O 1
ATOM 1519 N N . GLU A 1 186 ? -4.945 -4.469 14.289 1 65.62 186 GLU A N 1
ATOM 1520 C CA . GLU A 1 186 ? -6.18 -3.738 14.555 1 65.62 186 GLU A CA 1
ATOM 1521 C C . GLU A 1 186 ? -6.402 -2.639 13.523 1 65.62 186 GLU A C 1
ATOM 1523 O O . GLU A 1 186 ? -5.477 -1.904 13.18 1 65.62 186 GLU A O 1
ATOM 1528 N N . THR A 1 187 ? -7.312 -2.842 12.617 1 57.69 187 THR A N 1
ATOM 1529 C CA . THR A 1 187 ? -7.719 -1.754 11.734 1 57.69 187 THR A CA 1
ATOM 1530 C C . THR A 1 187 ? -8.562 -0.733 12.492 1 57.69 187 THR A C 1
ATOM 1532 O O . THR A 1 187 ? -9.523 -1.098 13.18 1 57.69 187 THR A O 1
ATOM 1535 N N . THR A 1 188 ? -8.023 0.156 13.164 1 47.78 188 THR A N 1
ATOM 1536 C CA . THR A 1 188 ? -8.883 1.113 13.852 1 47.78 188 THR A CA 1
ATOM 1537 C C . THR A 1 188 ? -10.086 1.473 12.984 1 47.78 188 THR A C 1
ATOM 1539 O O . THR A 1 188 ? -9.93 1.99 11.875 1 47.78 188 THR A O 1
ATOM 1542 N N . ASN A 1 189 ? -10.945 0.663 12.828 1 42.28 189 ASN A N 1
ATOM 1543 C CA . ASN A 1 189 ? -12.234 0.93 12.188 1 42.28 189 ASN A CA 1
ATOM 1544 C C . ASN A 1 189 ? -12.789 2.291 12.602 1 42.28 189 ASN A C 1
ATOM 1546 O O . ASN A 1 189 ? -13.25 2.465 13.727 1 42.28 189 ASN A O 1
ATOM 1550 N N . THR A 1 190 ? -12.141 3.393 12.359 1 38.28 190 THR A N 1
ATOM 1551 C CA . THR A 1 190 ? -13.07 4.512 12.461 1 38.28 190 THR A CA 1
ATOM 1552 C C . THR A 1 190 ? -14.281 4.285 11.562 1 38.28 190 THR A C 1
ATOM 1554 O O . THR A 1 190 ? -14.234 4.574 10.367 1 38.28 190 THR A O 1
ATOM 1557 N N . VAL A 1 191 ? -14.789 3.188 11.438 1 33.88 191 VAL A N 1
ATOM 1558 C CA . VAL A 1 191 ? -15.992 2.982 10.641 1 33.88 191 VAL A CA 1
ATOM 1559 C C . VAL A 1 191 ? -17.031 4.059 10.969 1 33.88 191 VAL A C 1
ATOM 1561 O O . VAL A 1 191 ? -17.516 4.125 12.102 1 33.88 191 VAL A O 1
ATOM 1564 N N . ALA A 1 192 ? -16.922 5.285 10.352 1 33.59 192 ALA A N 1
ATOM 1565 C CA . ALA A 1 192 ? -18.156 6.055 10.289 1 33.59 192 ALA A CA 1
ATOM 1566 C C . ALA A 1 192 ? -19.328 5.18 9.844 1 33.59 192 ALA A C 1
ATOM 1568 O O . ALA A 1 192 ? -19.125 4.172 9.156 1 33.59 192 ALA A O 1
ATOM 1569 N N . SER A 1 193 ? -20.484 5.246 10.414 1 33.19 193 SER A N 1
ATOM 1570 C CA . SER A 1 193 ? -21.766 4.668 10.07 1 33.19 193 SER A CA 1
ATOM 1571 C C . SER A 1 193 ? -22 4.672 8.562 1 33.19 193 SER A C 1
ATOM 1573 O O . SER A 1 193 ? -21.578 5.602 7.871 1 33.19 193 SER A O 1
ATOM 1575 N N . PRO A 1 194 ? -22.219 3.574 7.91 1 34.47 194 PRO A N 1
ATOM 1576 C CA . PRO A 1 194 ? -22.547 3.533 6.48 1 34.47 194 PRO A CA 1
ATOM 1577 C C . PRO A 1 194 ? -23.406 4.711 6.031 1 34.47 194 PRO A C 1
ATOM 1579 O O . PRO A 1 194 ? -24.359 5.082 6.727 1 34.47 194 PRO A O 1
ATOM 1582 N N . PRO A 1 195 ? -22.875 5.684 5.375 1 33.5 195 PRO A N 1
ATOM 1583 C CA . PRO A 1 195 ? -23.844 6.695 4.953 1 33.5 195 PRO A CA 1
ATOM 1584 C C . PRO A 1 195 ? -25.125 6.086 4.375 1 33.5 195 PRO A C 1
ATOM 1586 O O . PRO A 1 195 ? -25.125 4.938 3.928 1 33.5 195 PRO A O 1
ATOM 1589 N N . PRO A 1 196 ? -26.312 6.629 4.586 1 30.77 196 PRO A N 1
ATOM 1590 C CA . PRO A 1 196 ? -27.547 6.168 3.934 1 30.77 196 PRO A CA 1
ATOM 1591 C C . PRO A 1 196 ? -27.375 5.969 2.43 1 30.77 196 PRO A C 1
ATOM 1593 O O . PRO A 1 196 ? -26.516 6.605 1.812 1 30.77 196 PRO A O 1
ATOM 1596 N N . SER A 1 197 ? -27.656 4.824 1.851 1 33.47 197 SER A N 1
ATOM 1597 C CA . SER A 1 197 ? -27.75 4.371 0.467 1 33.47 197 SER A CA 1
ATOM 1598 C C . SER A 1 197 ? -28.375 5.445 -0.423 1 33.47 197 SER A C 1
ATOM 1600 O O . SER A 1 197 ? -29.594 5.566 -0.5 1 33.47 197 SER A O 1
ATOM 1602 N N . ASN A 1 198 ? -27.984 6.688 -0.382 1 29.94 198 ASN A N 1
ATOM 1603 C CA . ASN A 1 198 ? -28.672 7.41 -1.446 1 29.94 198 ASN A CA 1
ATOM 1604 C C . ASN A 1 198 ? -28.344 6.828 -2.818 1 29.94 198 ASN A C 1
ATOM 1606 O O . ASN A 1 198 ? -27.188 6.59 -3.139 1 29.94 198 ASN A O 1
ATOM 1610 N N . PRO A 1 199 ? -29.328 6.316 -3.709 1 31.22 199 PRO A N 1
ATOM 1611 C CA . PRO A 1 199 ? -29.281 5.762 -5.066 1 31.22 199 PRO A CA 1
ATOM 1612 C C . PRO A 1 199 ? -28.531 6.656 -6.043 1 31.22 199 PRO A C 1
ATOM 1614 O O . PRO A 1 199 ? -28.734 6.57 -7.258 1 31.22 199 PRO A O 1
ATOM 1617 N N . GLY A 1 200 ? -27.609 7.457 -5.656 1 27.7 200 GLY A N 1
ATOM 1618 C CA . GLY A 1 200 ? -27.141 8.391 -6.672 1 27.7 200 GLY A CA 1
ATOM 1619 C C . GLY A 1 200 ? -26.703 7.703 -7.953 1 27.7 200 GLY A C 1
ATOM 1620 O O . GLY A 1 200 ? -26.594 6.477 -8 1 27.7 200 GLY A O 1
ATOM 1621 N N . GLN A 1 201 ? -26.375 8.555 -9.086 1 30.03 201 GLN A N 1
ATOM 1622 C CA . GLN A 1 201 ? -26.188 8.367 -10.523 1 30.03 201 GLN A CA 1
ATOM 1623 C C . GLN A 1 201 ? -25.078 7.367 -10.812 1 30.03 201 GLN A C 1
ATOM 1625 O O . GLN A 1 201 ? -24.016 7.418 -10.188 1 30.03 201 GLN A O 1
ATOM 1630 N N . LEU A 1 202 ? -25.359 6.273 -11.367 1 26.41 202 LEU A N 1
ATOM 1631 C CA . LEU A 1 202 ? -24.609 5.168 -11.953 1 26.41 202 LEU A CA 1
ATOM 1632 C C . LEU A 1 202 ? -23.469 5.684 -12.812 1 26.41 202 LEU A C 1
ATOM 1634 O O . LEU A 1 202 ? -23.688 6.383 -13.805 1 26.41 202 LEU A O 1
ATOM 1638 N N . VAL A 1 203 ? -22.453 6.184 -12.227 1 28.09 203 VAL A N 1
ATOM 1639 C CA . VAL A 1 203 ? -21.328 6.508 -13.102 1 28.09 203 VAL A CA 1
ATOM 1640 C C . VAL A 1 203 ? -21.125 5.398 -14.125 1 28.09 203 VAL A C 1
ATOM 1642 O O . VAL A 1 203 ? -21.344 4.219 -13.828 1 28.09 203 VAL A O 1
ATOM 1645 N N . GLU A 1 204 ? -21.141 5.77 -15.414 1 28.67 204 GLU A N 1
ATOM 1646 C CA . GLU A 1 204 ? -20.938 4.883 -16.562 1 28.67 204 GLU A CA 1
ATOM 1647 C C . GLU A 1 204 ? -19.75 3.957 -16.328 1 28.67 204 GLU A C 1
ATOM 1649 O O . GLU A 1 204 ? -18.75 4.359 -15.742 1 28.67 204 GLU A O 1
ATOM 1654 N N . PRO A 1 205 ? -19.984 2.713 -16.406 1 29.73 205 PRO A N 1
ATOM 1655 C CA . PRO A 1 205 ? -18.984 1.665 -16.219 1 29.73 205 PRO A CA 1
ATOM 1656 C C . PRO A 1 205 ? -17.641 2.01 -16.859 1 29.73 205 PRO A C 1
ATOM 1658 O O . PRO A 1 205 ? -17.609 2.555 -17.969 1 29.73 205 PRO A O 1
ATOM 1661 N N . MET A 1 206 ? -16.766 2.486 -16.141 1 29.11 206 MET A N 1
ATOM 1662 C CA . MET A 1 206 ? -15.43 2.629 -16.719 1 29.11 206 MET A CA 1
ATOM 1663 C C . MET A 1 206 ? -15.188 1.591 -17.812 1 29.11 206 MET A C 1
ATOM 1665 O O . MET A 1 206 ? -15.641 0.45 -17.688 1 29.11 206 MET A O 1
ATOM 1669 N N . VAL A 1 207 ? -14.984 2.023 -19.062 1 28.38 207 VAL A N 1
ATOM 1670 C CA . VAL A 1 207 ? -14.625 1.164 -20.188 1 28.38 207 VAL A CA 1
ATOM 1671 C C . VAL A 1 207 ? -13.742 0.017 -19.688 1 28.38 207 VAL A C 1
ATOM 1673 O O . VAL A 1 207 ? -12.719 0.245 -19.047 1 28.38 207 VAL A O 1
ATOM 1676 N N . LEU A 1 208 ? -14.359 -1.013 -19.328 1 31.25 208 LEU A N 1
ATOM 1677 C CA . LEU A 1 208 ? -13.711 -2.295 -19.062 1 31.25 208 LEU A CA 1
ATOM 1678 C C . LEU A 1 208 ? -12.555 -2.535 -20.016 1 31.25 208 LEU A C 1
ATOM 1680 O O . LEU A 1 208 ? -12.727 -2.439 -21.234 1 31.25 208 LEU A O 1
ATOM 1684 N N . LEU A 1 209 ? -11.43 -2.199 -19.703 1 29.88 209 LEU A N 1
ATOM 1685 C CA . LEU A 1 209 ? -10.328 -2.598 -20.578 1 29.88 209 LEU A CA 1
ATOM 1686 C C . LEU A 1 209 ? -10.594 -3.959 -21.203 1 29.88 209 LEU A C 1
ATOM 1688 O O . LEU A 1 209 ? -10.844 -4.938 -20.5 1 29.88 209 LEU A O 1
ATOM 1692 N N . GLN A 1 210 ? -11.336 -3.953 -22.328 1 31.16 210 GLN A N 1
ATOM 1693 C CA . GLN A 1 210 ? -11.445 -5.164 -23.141 1 31.16 210 GLN A CA 1
ATOM 1694 C C . GLN A 1 210 ? -10.117 -5.918 -23.188 1 31.16 210 GLN A C 1
ATOM 1696 O O . GLN A 1 210 ? -9.086 -5.348 -23.531 1 31.16 210 GLN A O 1
ATOM 1701 N N . LEU A 1 211 ? -9.953 -6.816 -22.25 1 30.67 211 LEU A N 1
ATOM 1702 C CA . LEU A 1 211 ? -8.82 -7.715 -22.438 1 30.67 211 LEU A CA 1
ATOM 1703 C C . LEU A 1 211 ? -8.719 -8.156 -23.906 1 30.67 211 LEU A C 1
ATOM 1705 O O . LEU A 1 211 ? -9.742 -8.414 -24.547 1 30.67 211 LEU A O 1
ATOM 1709 N N . PRO A 1 212 ? -7.719 -7.766 -24.672 1 32.94 212 PRO A N 1
ATOM 1710 C CA . PRO A 1 212 ? -7.73 -8.328 -26.031 1 32.94 212 PRO A CA 1
ATOM 1711 C C . PRO A 1 212 ? -8.078 -9.812 -26.047 1 32.94 212 PRO A C 1
ATOM 1713 O O . PRO A 1 212 ? -7.859 -10.516 -25.062 1 32.94 212 PRO A O 1
ATOM 1716 N N . PRO A 1 213 ? -9.055 -10.25 -26.766 1 32.53 213 PRO A N 1
ATOM 1717 C CA . PRO A 1 213 ? -9.414 -11.664 -26.844 1 32.53 213 PRO A CA 1
ATOM 1718 C C . PRO A 1 213 ? -8.195 -12.586 -26.844 1 32.53 213 PRO A C 1
ATOM 1720 O O . PRO A 1 213 ? -7.102 -12.172 -27.25 1 32.53 213 PRO A O 1
ATOM 1723 N N . PRO A 1 214 ? -8.164 -13.539 -26 1 32.06 214 PRO A N 1
ATOM 1724 C CA . PRO A 1 214 ? -7.016 -14.453 -26 1 32.06 214 PRO A CA 1
ATOM 1725 C C . PRO A 1 214 ? -6.539 -14.789 -27.422 1 32.06 214 PRO A C 1
ATOM 1727 O O . PRO A 1 214 ? -7.328 -14.75 -28.359 1 32.06 214 PRO A O 1
ATOM 1730 N N . LEU A 1 215 ? -5.387 -14.523 -27.797 1 32.25 215 LEU A N 1
ATOM 1731 C CA . LEU A 1 215 ? -4.895 -14.906 -29.109 1 32.25 215 LEU A CA 1
ATOM 1732 C C . LEU A 1 215 ? -5.336 -16.328 -29.469 1 32.25 215 LEU A C 1
ATOM 1734 O O . LEU A 1 215 ? -5.156 -17.25 -28.672 1 32.25 215 LEU A O 1
ATOM 1738 N N . GLN A 1 216 ? -6.496 -16.484 -30.109 1 31.34 216 GLN A N 1
ATOM 1739 C CA . GLN A 1 216 ? -6.93 -17.781 -30.609 1 31.34 216 GLN A CA 1
ATOM 1740 C C . GLN A 1 216 ? -5.762 -18.547 -31.203 1 31.34 216 GLN A C 1
ATOM 1742 O O . GLN A 1 216 ? -4.949 -17.984 -31.953 1 31.34 216 GLN A O 1
ATOM 1747 N N . PRO A 1 217 ? -5.281 -19.656 -30.547 1 29.22 217 PRO A N 1
ATOM 1748 C CA . PRO A 1 217 ? -4.258 -20.453 -31.219 1 29.22 217 PRO A CA 1
ATOM 1749 C C . PRO A 1 217 ? -4.508 -20.578 -32.719 1 29.22 217 PRO A C 1
ATOM 1751 O O . PRO A 1 217 ? -5.645 -20.797 -33.156 1 29.22 217 PRO A O 1
ATOM 1754 N N . GLN A 1 218 ? -3.998 -19.703 -33.5 1 30.19 218 GLN A N 1
ATOM 1755 C CA . GLN A 1 218 ? -4.129 -19.953 -34.938 1 30.19 218 GLN A CA 1
ATOM 1756 C C . GLN A 1 218 ? -3.953 -21.422 -35.281 1 30.19 218 GLN A C 1
ATOM 1758 O O . GLN A 1 218 ? -2.975 -22.047 -34.844 1 30.19 218 GLN A O 1
ATOM 1763 N N . LEU A 1 219 ? -5.051 -22.188 -35.344 1 30.55 219 LEU A N 1
ATOM 1764 C CA . LEU A 1 219 ? -5.047 -23.531 -35.906 1 30.55 219 LEU A CA 1
ATOM 1765 C C . LEU A 1 219 ? -4.07 -23.641 -37.062 1 30.55 219 LEU A C 1
ATOM 1767 O O . LEU A 1 219 ? -4.242 -22.984 -38.094 1 30.55 219 LEU A O 1
ATOM 1771 N N . ILE A 1 220 ? -2.768 -23.594 -36.781 1 31.81 220 ILE A N 1
ATOM 1772 C CA . ILE A 1 220 ? -1.879 -23.953 -37.875 1 31.81 220 ILE A CA 1
ATOM 1773 C C . ILE A 1 220 ? -2.41 -25.188 -38.594 1 31.81 220 ILE A C 1
ATOM 1775 O O . ILE A 1 220 ? -2.518 -26.266 -38 1 31.81 220 ILE A O 1
ATOM 1779 N N . GLN A 1 221 ? -3.521 -25.016 -39.344 1 31.41 221 GLN A N 1
ATOM 1780 C CA . GLN A 1 221 ? -3.908 -26.094 -40.25 1 31.41 221 GLN A CA 1
ATOM 1781 C C . GLN A 1 221 ? -2.693 -26.672 -40.969 1 31.41 221 GLN A C 1
ATOM 1783 O O . GLN A 1 221 ? -1.953 -25.938 -41.625 1 31.41 221 GLN A O 1
ATOM 1788 N N . PRO A 1 222 ? -2.049 -27.703 -40.344 1 30.95 222 PRO A N 1
ATOM 1789 C CA . PRO A 1 222 ? -0.996 -28.375 -41.125 1 30.95 222 PRO A CA 1
ATOM 1790 C C . PRO A 1 222 ? -1.374 -28.578 -42.562 1 30.95 222 PRO A C 1
ATOM 1792 O O . PRO A 1 222 ? -2.422 -29.156 -42.875 1 30.95 222 PRO A O 1
ATOM 1795 N N . GLN A 1 223 ? -1.42 -27.5 -43.344 1 30.05 223 GLN A N 1
ATOM 1796 C CA . GLN A 1 223 ? -1.616 -27.828 -44.75 1 30.05 223 GLN A CA 1
ATOM 1797 C C . GLN A 1 223 ? -0.688 -28.953 -45.188 1 30.05 223 GLN A C 1
ATOM 1799 O O . GLN A 1 223 ? 0.535 -28.797 -45.188 1 30.05 223 GLN A O 1
ATOM 1804 N N . LEU A 1 224 ? -0.969 -30.219 -44.75 1 29.89 224 LEU A N 1
ATOM 1805 C CA . LEU A 1 224 ? -0.388 -31.438 -45.312 1 29.89 224 LEU A CA 1
ATOM 1806 C C . LEU A 1 224 ? -0.338 -31.344 -46.844 1 29.89 224 LEU A C 1
ATOM 1808 O O . LEU A 1 224 ? -1.378 -31.359 -47.5 1 29.89 224 LEU A O 1
ATOM 1812 N N . GLN A 1 225 ? 0.339 -30.312 -47.375 1 28.62 225 GLN A N 1
ATOM 1813 C CA . GLN A 1 225 ? 0.597 -30.406 -48.781 1 28.62 225 GLN A CA 1
ATOM 1814 C C . GLN A 1 225 ? 1.188 -31.781 -49.156 1 28.62 225 GLN A C 1
ATOM 1816 O O . GLN A 1 225 ? 2.256 -32.156 -48.656 1 28.62 225 GLN A O 1
ATOM 1821 N N . THR A 1 226 ? 0.347 -32.812 -49.25 1 29.39 226 THR A N 1
ATOM 1822 C CA . THR A 1 226 ? 0.615 -34.125 -49.844 1 29.39 226 THR A CA 1
ATOM 1823 C C . THR A 1 226 ? 1.4 -33.969 -51.156 1 29.39 226 THR A C 1
ATOM 1825 O O . THR A 1 226 ? 0.896 -33.375 -52.125 1 29.39 226 THR A O 1
ATOM 1828 N N . GLU A 1 227 ? 2.617 -33.469 -51.094 1 31.22 227 GLU A N 1
ATOM 1829 C CA . GLU A 1 227 ? 3.393 -33.594 -52.344 1 31.22 227 GLU A CA 1
ATOM 1830 C C . GLU A 1 227 ? 3.314 -35 -52.875 1 31.22 227 GLU A C 1
ATOM 1832 O O . GLU A 1 227 ? 3.451 -35.969 -52.125 1 31.22 227 GLU A O 1
ATOM 1837 N N . PRO A 1 228 ? 2.592 -35.25 -54 1 32.78 228 PRO A N 1
ATOM 1838 C CA . PRO A 1 228 ? 2.482 -36.5 -54.75 1 32.78 228 PRO A CA 1
ATOM 1839 C C . PRO A 1 228 ? 3.836 -37.188 -54.969 1 32.78 228 PRO A C 1
ATOM 1841 O O . PRO A 1 228 ? 4.793 -36.5 -55.375 1 32.78 228 PRO A O 1
ATOM 1844 N N . LEU A 1 229 ? 4.426 -37.875 -54 1 27.34 229 LEU A N 1
ATOM 1845 C CA . LEU A 1 229 ? 5.543 -38.75 -54.312 1 27.34 229 LEU A CA 1
ATOM 1846 C C . LEU A 1 229 ? 5.297 -39.469 -55.625 1 27.34 229 LEU A C 1
ATOM 1848 O O . LEU A 1 229 ? 4.359 -40.25 -55.75 1 27.34 229 LEU A O 1
ATOM 1852 N N . GLY A 1 230 ? 5.309 -38.75 -56.781 1 25.11 230 GLY A N 1
ATOM 1853 C CA . GLY A 1 230 ? 5.508 -39.438 -58.031 1 25.11 230 GLY A CA 1
ATOM 1854 C C . GLY A 1 230 ? 6.523 -40.562 -57.938 1 25.11 230 GLY A C 1
ATOM 1855 O O . GLY A 1 230 ? 7.688 -40.312 -57.625 1 25.11 230 GLY A O 1
ATOM 1856 N N . ILE A 1 231 ? 6.156 -41.688 -57.469 1 23.41 231 ILE A N 1
ATOM 1857 C CA . ILE A 1 231 ? 6.664 -43.031 -57.781 1 23.41 231 ILE A CA 1
ATOM 1858 C C . ILE A 1 231 ? 6.961 -43.125 -59.281 1 23.41 231 ILE A C 1
ATOM 1860 O O . ILE A 1 231 ? 6.047 -43.125 -60.094 1 23.41 231 ILE A O 1
ATOM 1864 N N . ILE A 1 232 ? 7.922 -42.188 -59.781 1 22.05 232 ILE A N 1
ATOM 1865 C CA . ILE A 1 232 ? 8.805 -42.875 -60.719 1 22.05 232 ILE A CA 1
ATOM 1866 C C . ILE A 1 232 ? 9.875 -43.656 -59.938 1 22.05 232 ILE A C 1
ATOM 1868 O O . ILE A 1 232 ? 10.43 -43.125 -58.969 1 22.05 232 ILE A O 1
ATOM 1872 N N . MET B 1 1 ? 1.061 -25.734 -17.547 1 35.22 1 MET B N 1
ATOM 1873 C CA . MET B 1 1 ? 1.262 -26.75 -16.531 1 35.22 1 MET B CA 1
ATOM 1874 C C . MET B 1 1 ? 0.843 -26.234 -15.156 1 35.22 1 MET B C 1
ATOM 1876 O O . MET B 1 1 ? 1.003 -25.062 -14.859 1 35.22 1 MET B O 1
ATOM 1880 N N . PRO B 1 2 ? -0.058 -27.016 -14.477 1 39.53 2 PRO B N 1
ATOM 1881 C CA . PRO B 1 2 ? -0.453 -26.609 -13.125 1 39.53 2 PRO B CA 1
ATOM 1882 C C . PRO B 1 2 ? 0.743 -26.297 -12.234 1 39.53 2 PRO B C 1
ATOM 1884 O O . PRO B 1 2 ? 1.85 -26.781 -12.477 1 39.53 2 PRO B O 1
ATOM 1887 N N . LEU B 1 3 ? 0.627 -25.234 -11.297 1 44.59 3 LEU B N 1
ATOM 1888 C CA . LEU B 1 3 ? 1.716 -24.844 -10.406 1 44.59 3 LEU B CA 1
ATOM 1889 C C . LEU B 1 3 ? 2.398 -26.094 -9.828 1 44.59 3 LEU B C 1
ATOM 1891 O O . LEU B 1 3 ? 3.617 -26.094 -9.641 1 44.59 3 LEU B O 1
ATOM 1895 N N . GLN B 1 4 ? 1.512 -27.109 -9.617 1 44.56 4 GLN B N 1
ATOM 1896 C CA . GLN B 1 4 ? 1.992 -28.328 -8.977 1 44.56 4 GLN B CA 1
ATOM 1897 C C . GLN B 1 4 ? 3.061 -29.016 -9.828 1 44.56 4 GLN B C 1
ATOM 1899 O O . GLN B 1 4 ? 3.904 -29.75 -9.312 1 44.56 4 GLN B O 1
ATOM 1904 N N . ASP B 1 5 ? 2.883 -28.828 -11.117 1 46.59 5 ASP B N 1
ATOM 1905 C CA . ASP B 1 5 ? 3.795 -29.562 -12 1 46.59 5 ASP B CA 1
ATOM 1906 C C . ASP B 1 5 ? 5.141 -28.844 -12.102 1 46.59 5 ASP B C 1
ATOM 1908 O O . ASP B 1 5 ? 6.094 -29.375 -12.664 1 46.59 5 ASP B O 1
ATOM 1912 N N . LEU B 1 6 ? 5.25 -27.641 -11.703 1 45.12 6 LEU B N 1
ATOM 1913 C CA . LEU B 1 6 ? 6.453 -26.828 -11.844 1 45.12 6 LEU B CA 1
ATOM 1914 C C . LEU B 1 6 ? 7.344 -26.969 -10.617 1 45.12 6 LEU B C 1
ATOM 1916 O O . LEU B 1 6 ? 8.422 -26.375 -10.562 1 45.12 6 LEU B O 1
ATOM 1920 N N . PHE B 1 7 ? 6.871 -27.781 -9.516 1 51.06 7 PHE B N 1
ATOM 1921 C CA . PHE B 1 7 ? 7.527 -27.688 -8.219 1 51.06 7 PHE B CA 1
ATOM 1922 C C . PHE B 1 7 ? 8.312 -28.969 -7.926 1 51.06 7 PHE B C 1
ATOM 1924 O O . PHE B 1 7 ? 7.965 -30.047 -8.406 1 51.06 7 PHE B O 1
ATOM 1931 N N . THR B 1 8 ? 9.594 -28.812 -7.781 1 43.94 8 THR B N 1
ATOM 1932 C CA . THR B 1 8 ? 10.273 -29.891 -7.066 1 43.94 8 THR B CA 1
ATOM 1933 C C . THR B 1 8 ? 10.016 -29.781 -5.562 1 43.94 8 THR B C 1
ATOM 1935 O O . THR B 1 8 ? 9.75 -28.703 -5.051 1 43.94 8 THR B O 1
ATOM 1938 N N . ALA B 1 9 ? 9.828 -30.891 -4.805 1 49.5 9 ALA B N 1
ATOM 1939 C CA . ALA B 1 9 ? 9.609 -31.078 -3.371 1 49.5 9 ALA B CA 1
ATOM 1940 C C . ALA B 1 9 ? 10.359 -30.016 -2.564 1 49.5 9 ALA B C 1
ATOM 1942 O O . ALA B 1 9 ? 9.867 -29.547 -1.534 1 49.5 9 ALA B O 1
ATOM 1943 N N . GLU B 1 10 ? 11.539 -29.484 -2.928 1 53.69 10 GLU B N 1
ATOM 1944 C CA . GLU B 1 10 ? 12.445 -28.734 -2.068 1 53.69 10 GLU B CA 1
ATOM 1945 C C . GLU B 1 10 ? 12.234 -27.234 -2.221 1 53.69 10 GLU B C 1
ATOM 1947 O O . GLU B 1 10 ? 12.664 -26.453 -1.374 1 53.69 10 GLU B O 1
ATOM 1952 N N . LYS B 1 11 ? 11.758 -26.766 -3.455 1 63.44 11 LYS B N 1
ATOM 1953 C CA . LYS B 1 11 ? 11.531 -25.344 -3.654 1 63.44 11 LYS B CA 1
ATOM 1954 C C . LYS B 1 11 ? 10.117 -25.062 -4.148 1 63.44 11 LYS B C 1
ATOM 1956 O O . LYS B 1 11 ? 9.852 -25.094 -5.352 1 63.44 11 LYS B O 1
ATOM 1961 N N . PRO B 1 12 ? 9.227 -24.734 -3.236 1 78.69 12 PRO B N 1
ATOM 1962 C CA . PRO B 1 12 ? 7.797 -24.703 -3.561 1 78.69 12 PRO B CA 1
ATOM 1963 C C . PRO B 1 12 ? 7.414 -23.484 -4.391 1 78.69 12 PRO B C 1
ATOM 1965 O O . PRO B 1 12 ? 6.328 -23.438 -4.977 1 78.69 12 PRO B O 1
ATOM 1968 N N . ILE B 1 13 ? 8.297 -22.531 -4.539 1 89.12 13 ILE B N 1
ATOM 1969 C CA . ILE B 1 13 ? 7.965 -21.344 -5.32 1 89.12 13 ILE B CA 1
ATOM 1970 C C . ILE B 1 13 ? 8.602 -21.438 -6.703 1 89.12 13 ILE B C 1
ATOM 1972 O O . ILE B 1 13 ? 9.812 -21.656 -6.82 1 89.12 13 ILE B O 1
ATOM 1976 N N . PRO B 1 14 ? 7.875 -21.328 -7.758 1 90.75 14 PRO B N 1
ATOM 1977 C CA . PRO B 1 14 ? 8.469 -21.328 -9.102 1 90.75 14 PRO B CA 1
ATOM 1978 C C . PRO B 1 14 ? 9.625 -20.344 -9.234 1 90.75 14 PRO B C 1
ATOM 1980 O O . PRO B 1 14 ? 9.508 -19.188 -8.789 1 90.75 14 PRO B O 1
ATOM 1983 N N . VAL B 1 15 ? 10.664 -20.766 -9.812 1 91.94 15 VAL B N 1
ATOM 1984 C CA . VAL B 1 15 ? 11.891 -19.969 -9.914 1 91.94 15 VAL B CA 1
ATOM 1985 C C . VAL B 1 15 ? 11.602 -18.641 -10.602 1 91.94 15 VAL B C 1
ATOM 1987 O O . VAL B 1 15 ? 12.133 -17.609 -10.203 1 91.94 15 VAL B O 1
ATOM 1990 N N . PHE B 1 16 ? 10.766 -18.656 -11.586 1 93.81 16 PHE B N 1
ATOM 1991 C CA . PHE B 1 16 ? 10.43 -17.438 -12.32 1 93.81 16 PHE B CA 1
ATOM 1992 C C . PHE B 1 16 ? 9.812 -16.391 -11.398 1 93.81 16 PHE B C 1
ATOM 1994 O O . PHE B 1 16 ? 10.18 -15.219 -11.445 1 93.81 16 PHE B O 1
ATOM 20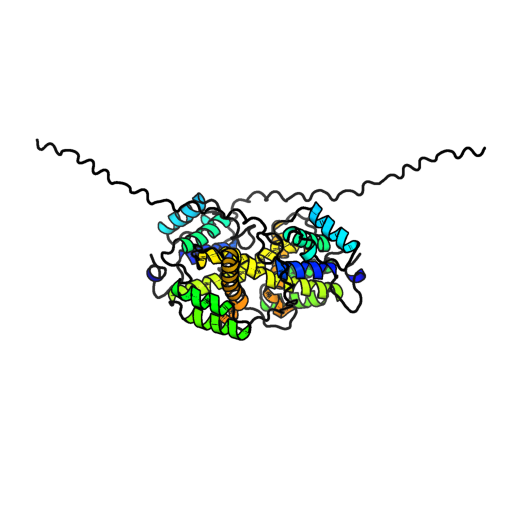01 N N . VAL B 1 17 ? 8.867 -16.828 -10.562 1 94.69 17 VAL B N 1
ATOM 2002 C CA . VAL B 1 17 ? 8.195 -15.953 -9.617 1 94.69 17 VAL B CA 1
ATOM 2003 C C . VAL B 1 17 ? 9.211 -15.383 -8.625 1 94.69 17 VAL B C 1
ATOM 2005 O O . VAL B 1 17 ? 9.219 -14.172 -8.375 1 94.69 17 VAL B O 1
ATOM 2008 N N . GLU B 1 18 ? 10.047 -16.172 -8.18 1 93.5 18 GLU B N 1
ATOM 2009 C CA . GLU B 1 18 ? 11.07 -15.734 -7.234 1 93.5 18 GLU B CA 1
ATOM 2010 C C . GLU B 1 18 ? 12 -14.695 -7.855 1 93.5 18 GLU B C 1
ATOM 2012 O O . GLU B 1 18 ? 12.312 -13.68 -7.227 1 93.5 18 GLU B O 1
ATOM 2017 N N . LYS B 1 19 ? 12.398 -14.938 -9.047 1 94 19 LYS B N 1
ATOM 2018 C CA . LYS B 1 19 ? 13.312 -14.023 -9.727 1 94 19 LYS B CA 1
ATOM 2019 C C . LYS B 1 19 ? 12.648 -12.672 -9.969 1 94 19 LYS B C 1
ATOM 2021 O O . LYS B 1 19 ? 13.273 -11.625 -9.773 1 94 19 LYS B O 1
ATOM 2026 N N . CYS B 1 20 ? 11.43 -12.734 -10.383 1 95.94 20 CYS B N 1
ATOM 2027 C CA . CYS B 1 20 ? 10.703 -11.492 -10.617 1 95.94 20 CYS B CA 1
ATOM 2028 C C . CYS B 1 20 ? 10.531 -10.703 -9.32 1 95.94 20 CYS B C 1
ATOM 2030 O O . CYS B 1 20 ? 10.828 -9.508 -9.273 1 95.94 20 CYS B O 1
ATOM 2032 N N . VAL B 1 21 ? 10.094 -11.375 -8.266 1 95.12 21 VAL B N 1
ATOM 2033 C CA . VAL B 1 21 ? 9.828 -10.734 -6.98 1 95.12 21 VAL B CA 1
ATOM 2034 C C . VAL B 1 21 ? 11.125 -10.172 -6.406 1 95.12 21 VAL B C 1
ATOM 2036 O O . VAL B 1 21 ? 11.164 -9.023 -5.949 1 95.12 21 VAL B O 1
ATOM 2039 N N . GLU B 1 22 ? 12.148 -10.93 -6.516 1 91.81 22 GLU B N 1
ATOM 2040 C CA . GLU B 1 22 ? 13.445 -10.484 -6.008 1 91.81 22 GLU B CA 1
ATOM 2041 C C . GLU B 1 22 ? 13.93 -9.242 -6.75 1 91.81 22 GLU B C 1
ATOM 2043 O O . GLU B 1 22 ? 14.414 -8.297 -6.129 1 91.81 22 GLU B O 1
ATOM 2048 N N . PHE B 1 23 ? 13.828 -9.266 -8.008 1 93.94 23 PHE B N 1
ATOM 2049 C CA . PHE B 1 23 ? 14.227 -8.117 -8.82 1 93.94 23 PHE B CA 1
ATOM 2050 C C . PHE B 1 23 ? 13.445 -6.875 -8.422 1 93.94 23 PHE B C 1
ATOM 2052 O O . PHE B 1 23 ? 14.031 -5.801 -8.234 1 93.94 23 PHE B O 1
ATOM 2059 N N . ILE B 1 24 ? 12.117 -7.012 -8.258 1 92.94 24 ILE B N 1
ATOM 2060 C CA . ILE B 1 24 ? 11.242 -5.891 -7.941 1 92.94 24 ILE B CA 1
ATOM 2061 C C . ILE B 1 24 ? 11.562 -5.359 -6.547 1 92.94 24 ILE B C 1
ATOM 2063 O O . ILE B 1 24 ? 11.633 -4.148 -6.336 1 92.94 24 ILE B O 1
ATOM 2067 N N . GLU B 1 25 ? 11.75 -6.195 -5.633 1 86.81 25 GLU B N 1
ATOM 2068 C CA . GLU B 1 25 ? 12.031 -5.785 -4.258 1 86.81 25 GLU B CA 1
ATOM 2069 C C . GLU B 1 25 ? 13.398 -5.113 -4.152 1 86.81 25 GLU B C 1
ATOM 2071 O O . GLU B 1 25 ? 13.578 -4.184 -3.363 1 86.81 25 GLU B O 1
ATOM 2076 N N . ASP B 1 26 ? 14.281 -5.539 -5.02 1 82.94 26 ASP B N 1
ATOM 2077 C CA . ASP B 1 26 ? 15.648 -5.02 -4.938 1 82.94 26 ASP B CA 1
ATOM 2078 C C . ASP B 1 26 ? 15.773 -3.693 -5.688 1 82.94 26 ASP B C 1
ATOM 2080 O O . ASP B 1 26 ? 16.531 -2.812 -5.277 1 82.94 26 ASP B O 1
ATOM 2084 N N . THR B 1 27 ? 14.953 -3.553 -6.719 1 81.06 27 THR B N 1
ATOM 2085 C CA . THR B 1 27 ? 15.289 -2.436 -7.598 1 81.06 27 THR B CA 1
ATOM 2086 C C . THR B 1 27 ? 14.039 -1.63 -7.941 1 81.06 27 THR B C 1
ATOM 2088 O O . THR B 1 27 ? 14.133 -0.499 -8.422 1 81.06 27 THR B O 1
ATOM 2091 N N . GLY B 1 28 ? 12.922 -2.217 -7.68 1 81.31 28 GLY B N 1
ATOM 2092 C CA . GLY B 1 28 ? 11.789 -1.633 -8.383 1 81.31 28 GLY B CA 1
ATOM 2093 C C . GLY B 1 28 ? 10.664 -1.216 -7.461 1 81.31 28 GLY B C 1
ATOM 2094 O O . GLY B 1 28 ? 9.586 -0.827 -7.922 1 81.31 28 GLY B O 1
ATOM 2095 N N . LEU B 1 29 ? 10.797 -1.305 -6.188 1 77.44 29 LEU B N 1
ATOM 2096 C CA . LEU B 1 29 ? 9.688 -1.049 -5.277 1 77.44 29 LEU B CA 1
ATOM 2097 C C . LEU B 1 29 ? 9.25 0.409 -5.348 1 77.44 29 LEU B C 1
ATOM 2099 O O . LEU B 1 29 ? 8.086 0.726 -5.094 1 77.44 29 LEU B O 1
ATOM 2103 N N . CYS B 1 30 ? 10.188 1.222 -5.777 1 71.5 30 CYS B N 1
ATOM 2104 C CA . CYS B 1 30 ? 9.883 2.648 -5.824 1 71.5 30 CYS B CA 1
ATOM 2105 C C . CYS B 1 30 ? 9.484 3.076 -7.23 1 71.5 30 CYS B C 1
ATOM 2107 O O . CYS B 1 30 ? 9.289 4.266 -7.492 1 71.5 30 CYS B O 1
ATOM 2109 N N . THR B 1 31 ? 9.312 2.156 -8.062 1 77.69 31 THR B N 1
ATOM 2110 C CA . THR B 1 31 ? 8.977 2.48 -9.445 1 77.69 31 THR B CA 1
ATOM 2111 C C . THR B 1 31 ? 7.555 3.016 -9.547 1 77.69 31 THR B C 1
ATOM 2113 O O . THR B 1 31 ? 6.629 2.449 -8.961 1 77.69 31 THR B O 1
ATOM 2116 N N . GLU B 1 32 ? 7.48 4.086 -10.312 1 71.5 32 GLU B N 1
ATOM 2117 C CA . GLU B 1 32 ? 6.168 4.695 -10.523 1 71.5 32 GLU B CA 1
ATOM 2118 C C . GLU B 1 32 ? 5.238 3.754 -11.281 1 71.5 32 GLU B C 1
ATOM 2120 O O . GLU B 1 32 ? 5.625 3.178 -12.297 1 71.5 32 GLU B O 1
ATOM 2125 N N . GLY B 1 33 ? 4.09 3.572 -10.641 1 75.38 33 GLY B N 1
ATOM 2126 C CA . GLY B 1 33 ? 3.082 2.762 -11.305 1 75.38 33 GLY B CA 1
ATOM 2127 C C . GLY B 1 33 ? 3.314 1.271 -11.141 1 75.38 33 GLY B C 1
ATOM 2128 O O . GLY B 1 33 ? 2.73 0.464 -11.867 1 75.38 33 GLY B O 1
ATOM 2129 N N . LEU B 1 34 ? 4.125 0.898 -10.273 1 85.19 34 LEU B N 1
ATOM 2130 C CA . LEU B 1 34 ? 4.41 -0.517 -10.062 1 85.19 34 LEU B CA 1
ATOM 2131 C C . LEU B 1 34 ? 3.119 -1.317 -9.922 1 85.19 34 LEU B C 1
ATOM 2133 O O . LEU B 1 34 ? 2.238 -0.95 -9.141 1 85.19 34 LEU B O 1
ATOM 2137 N N . TYR B 1 35 ? 2.922 -2.355 -10.758 1 87.69 35 TYR B N 1
ATOM 2138 C CA . TYR B 1 35 ? 1.828 -3.318 -10.805 1 87.69 35 TYR B CA 1
ATOM 2139 C C . TYR B 1 35 ? 0.56 -2.674 -11.352 1 87.69 35 TYR B C 1
ATOM 2141 O O . TYR B 1 35 ? -0.41 -3.367 -11.672 1 87.69 35 TYR B O 1
ATOM 2149 N N . ARG B 1 36 ? 0.579 -1.414 -11.477 1 80.25 36 ARG B N 1
ATOM 2150 C CA . ARG B 1 36 ? -0.569 -0.738 -12.07 1 80.25 36 ARG B CA 1
ATOM 2151 C C . ARG B 1 36 ? -0.38 -0.561 -13.578 1 80.25 36 ARG B C 1
ATOM 2153 O O . ARG B 1 36 ? -1.317 -0.759 -14.352 1 80.25 36 ARG B O 1
ATOM 2160 N N . VAL B 1 37 ? 0.749 -0.128 -13.891 1 80 37 VAL B N 1
ATOM 2161 C CA . VAL B 1 37 ? 1.114 0.021 -15.297 1 80 37 VAL B CA 1
ATOM 2162 C C . VAL B 1 37 ? 1.771 -1.263 -15.797 1 80 37 VAL B C 1
ATOM 2164 O O . VAL B 1 37 ? 2.715 -1.766 -15.18 1 80 37 VAL B O 1
ATOM 2167 N N . SER B 1 38 ? 1.123 -1.744 -16.875 1 80.5 38 SER B N 1
ATOM 2168 C CA . SER B 1 38 ? 1.721 -2.936 -17.453 1 80.5 38 SER B CA 1
ATOM 2169 C C . SER B 1 38 ? 2.863 -2.572 -18.406 1 80.5 38 SER B C 1
ATOM 2171 O O . SER B 1 38 ? 2.779 -1.583 -19.141 1 80.5 38 SER B O 1
ATOM 2173 N N . GLY B 1 39 ? 4.062 -2.918 -18.188 1 82 39 GLY B N 1
ATOM 2174 C CA . GLY B 1 39 ? 5.141 -2.73 -19.141 1 82 39 GLY B CA 1
ATOM 2175 C C . GLY B 1 39 ? 4.797 -3.223 -20.531 1 82 39 GLY B C 1
ATOM 2176 O O . GLY B 1 39 ? 3.758 -3.852 -20.734 1 82 39 GLY B O 1
ATOM 2177 N N . ASN B 1 40 ? 5.598 -2.859 -21.422 1 90.81 40 ASN B N 1
ATOM 2178 C CA . ASN B 1 40 ? 5.445 -3.285 -22.797 1 90.81 40 ASN B CA 1
ATOM 2179 C C . ASN B 1 40 ? 5.297 -4.801 -22.906 1 90.81 40 ASN B C 1
ATOM 2181 O O . ASN B 1 40 ? 6.125 -5.547 -22.391 1 90.81 40 ASN B O 1
ATOM 2185 N N . LYS B 1 41 ? 4.234 -5.234 -23.703 1 92.62 41 LYS B N 1
ATOM 2186 C CA . LYS B 1 41 ? 3.936 -6.656 -23.828 1 92.62 41 LYS B CA 1
ATOM 2187 C C . LYS B 1 41 ? 5.105 -7.414 -24.453 1 92.62 41 LYS B C 1
ATOM 2189 O O . LYS B 1 41 ? 5.418 -8.531 -24.031 1 92.62 41 LYS B O 1
ATOM 2194 N N . THR B 1 42 ? 5.66 -6.801 -25.406 1 94.12 42 THR B N 1
ATOM 2195 C CA . THR B 1 42 ? 6.809 -7.426 -26.062 1 94.12 42 THR B CA 1
ATOM 2196 C C . THR B 1 42 ? 7.926 -7.684 -25.047 1 94.12 42 THR B C 1
ATOM 2198 O O . THR B 1 42 ? 8.523 -8.758 -25.047 1 94.12 42 THR B O 1
ATOM 2201 N N . ASP B 1 43 ? 8.172 -6.703 -24.219 1 94.56 43 ASP B N 1
ATOM 2202 C CA . ASP B 1 43 ? 9.203 -6.84 -23.188 1 94.56 43 ASP B CA 1
ATOM 2203 C C . ASP B 1 43 ? 8.828 -7.926 -22.172 1 94.56 43 ASP B C 1
ATOM 2205 O O . ASP B 1 43 ? 9.688 -8.711 -21.75 1 94.56 43 ASP B O 1
ATOM 2209 N N . GLN B 1 44 ? 7.676 -7.961 -21.828 1 95.12 44 GLN B N 1
ATOM 2210 C CA . GLN B 1 44 ? 7.191 -8.984 -20.906 1 95.12 44 GLN B CA 1
ATOM 2211 C C . GLN B 1 44 ? 7.418 -10.383 -21.469 1 95.12 44 GLN B C 1
ATOM 2213 O O . GLN B 1 44 ? 7.973 -11.25 -20.797 1 95.12 44 GLN B O 1
ATOM 2218 N N . ASP B 1 45 ? 7.008 -10.57 -22.703 1 94.5 45 ASP B N 1
ATOM 2219 C CA . ASP B 1 45 ? 7.156 -11.859 -23.375 1 94.5 45 ASP B CA 1
ATOM 2220 C C . ASP B 1 45 ? 8.633 -12.242 -23.5 1 94.5 45 ASP B C 1
ATOM 2222 O O . ASP B 1 45 ? 8.984 -13.422 -23.375 1 94.5 45 ASP B O 1
ATOM 2226 N N . ASN B 1 46 ? 9.391 -11.289 -23.766 1 94.44 46 ASN B N 1
ATOM 2227 C CA . ASN B 1 46 ? 10.82 -11.531 -23.891 1 94.44 46 ASN B CA 1
ATOM 2228 C C . ASN B 1 46 ? 11.43 -12.023 -22.594 1 94.44 46 ASN B C 1
ATOM 2230 O O . ASN B 1 46 ? 12.297 -12.906 -22.594 1 94.44 46 ASN B O 1
ATOM 2234 N N . ILE B 1 47 ? 11.008 -11.461 -21.547 1 95.5 47 ILE B N 1
ATOM 2235 C CA . ILE B 1 47 ? 11.508 -11.867 -20.234 1 95.5 47 ILE B CA 1
ATOM 2236 C C . ILE B 1 47 ? 11.164 -13.336 -19.984 1 95.5 47 ILE B C 1
ATOM 2238 O O . ILE B 1 47 ? 12.023 -14.117 -19.562 1 95.5 47 ILE B O 1
ATOM 2242 N N . GLN B 1 48 ? 9.969 -13.672 -20.281 1 93.38 48 GLN B N 1
ATOM 2243 C CA . GLN B 1 48 ? 9.516 -15.047 -20.109 1 93.38 48 GLN B CA 1
ATOM 2244 C C . GLN B 1 48 ? 10.289 -16 -21.016 1 93.38 48 GLN B C 1
ATOM 2246 O O . GLN B 1 48 ? 10.695 -17.078 -20.578 1 93.38 48 GLN B O 1
ATOM 2251 N N . LYS B 1 49 ? 10.398 -15.594 -22.234 1 93.81 49 LYS B N 1
ATOM 2252 C CA . LYS B 1 49 ? 11.102 -16.406 -23.219 1 93.81 49 LYS B CA 1
ATOM 2253 C C . LYS B 1 49 ? 12.555 -16.641 -22.797 1 93.81 49 LYS B C 1
ATOM 2255 O O . LYS B 1 49 ? 13.055 -17.766 -22.875 1 93.81 49 LYS B O 1
ATOM 2260 N N . GLN B 1 50 ? 13.188 -15.648 -22.375 1 93.31 50 GLN B N 1
ATOM 2261 C CA . GLN B 1 50 ? 14.578 -15.75 -21.922 1 93.31 50 GLN B CA 1
ATOM 2262 C C . GLN B 1 50 ? 14.695 -16.672 -20.703 1 93.31 50 GLN B C 1
ATOM 2264 O O . GLN B 1 50 ? 15.633 -17.469 -20.625 1 93.31 50 GLN B O 1
ATOM 2269 N N . PHE B 1 51 ? 13.789 -16.531 -19.844 1 93.19 51 PHE B N 1
ATOM 2270 C CA . PHE B 1 51 ? 13.789 -17.406 -18.672 1 93.19 51 PHE B CA 1
ATOM 2271 C C . PHE B 1 51 ? 13.586 -18.859 -19.078 1 93.19 51 PHE B C 1
ATOM 2273 O O . PHE B 1 51 ? 14.219 -19.766 -18.531 1 93.19 51 PHE B O 1
ATOM 2280 N N . ASP B 1 52 ? 12.695 -19.094 -20.062 1 92.06 52 ASP B N 1
ATOM 2281 C CA . ASP B 1 52 ? 12.43 -20.453 -20.516 1 92.06 52 ASP B CA 1
ATOM 2282 C C . ASP B 1 52 ? 13.672 -21.062 -21.156 1 92.06 52 ASP B C 1
ATOM 2284 O O . ASP B 1 52 ? 13.859 -22.281 -21.109 1 92.06 52 ASP B O 1
ATOM 2288 N N . GLN B 1 53 ? 14.477 -20.219 -21.688 1 93.19 53 GLN B N 1
ATOM 2289 C CA . GLN B 1 53 ? 15.711 -20.672 -22.328 1 93.19 53 GLN B CA 1
ATOM 2290 C C . GLN B 1 53 ? 16.812 -20.891 -21.297 1 93.19 53 GLN B C 1
ATOM 2292 O O . GLN B 1 53 ? 17.594 -21.844 -21.422 1 93.19 53 GLN B O 1
ATOM 2297 N N . ASP B 1 54 ? 16.875 -20 -20.297 1 92.31 54 ASP B N 1
ATOM 2298 C CA . ASP B 1 54 ? 17.859 -20.062 -19.219 1 92.31 54 ASP B CA 1
ATOM 2299 C C . ASP B 1 54 ? 17.219 -19.688 -17.875 1 92.31 54 ASP B C 1
ATOM 2301 O O . ASP B 1 54 ? 17 -18.516 -17.594 1 92.31 54 ASP B O 1
ATOM 2305 N N . HIS B 1 55 ? 17.078 -20.625 -17.031 1 88.56 55 HIS B N 1
ATOM 2306 C CA . HIS B 1 55 ? 16.406 -20.406 -15.75 1 88.56 55 HIS B CA 1
ATOM 2307 C C . HIS B 1 55 ? 17.312 -19.672 -14.766 1 88.56 55 HIS B C 1
ATOM 2309 O O . HIS B 1 55 ? 16.906 -19.344 -13.656 1 88.56 55 HIS B O 1
ATOM 2315 N N . ASN B 1 56 ? 18.516 -19.375 -15.203 1 89.75 56 ASN B N 1
ATOM 2316 C CA . ASN B 1 56 ? 19.453 -18.703 -14.328 1 89.75 56 ASN B CA 1
ATOM 2317 C C . ASN B 1 56 ? 19.688 -17.25 -14.758 1 89.75 56 ASN B C 1
ATOM 2319 O O . ASN B 1 56 ? 20.703 -16.656 -14.422 1 89.75 56 ASN B O 1
ATOM 2323 N N . ILE B 1 57 ? 18.734 -16.766 -15.438 1 89.5 57 ILE B N 1
ATOM 2324 C CA . ILE B 1 57 ? 18.859 -15.406 -15.93 1 89.5 57 ILE B CA 1
ATOM 2325 C C . ILE B 1 57 ? 18.953 -14.43 -14.758 1 89.5 57 ILE B C 1
ATOM 2327 O O . ILE B 1 57 ? 18.438 -14.703 -13.68 1 89.5 57 ILE B O 1
ATOM 2331 N N . ASN B 1 58 ? 19.703 -13.445 -15.023 1 91.5 58 ASN B N 1
ATOM 2332 C CA . ASN B 1 58 ? 19.781 -12.305 -14.102 1 91.5 58 ASN B CA 1
ATOM 2333 C C . ASN B 1 58 ? 19.094 -11.078 -14.672 1 91.5 58 ASN B C 1
ATOM 2335 O O . ASN B 1 58 ? 19.625 -10.422 -15.57 1 91.5 58 ASN B O 1
ATOM 2339 N N . LEU B 1 59 ? 17.984 -10.75 -14.109 1 92.38 59 LEU B N 1
ATOM 2340 C CA . LEU B 1 59 ? 17.156 -9.672 -14.633 1 92.38 59 LEU B CA 1
ATOM 2341 C C . LEU B 1 59 ? 17.844 -8.328 -14.5 1 92.38 59 LEU B C 1
ATOM 2343 O O . LEU B 1 59 ? 17.625 -7.426 -15.32 1 92.38 59 LEU B O 1
ATOM 2347 N N . VAL B 1 60 ? 18.703 -8.172 -13.492 1 89.75 60 VAL B N 1
ATOM 2348 C CA . VAL B 1 60 ? 19.438 -6.93 -13.312 1 89.75 60 VAL B CA 1
ATOM 2349 C C . VAL B 1 60 ? 20.422 -6.742 -14.477 1 89.75 60 VAL B C 1
ATOM 2351 O O . VAL B 1 60 ? 20.5 -5.66 -15.055 1 89.75 60 VAL B O 1
ATOM 2354 N N . SER B 1 61 ? 21.125 -7.812 -14.836 1 89.94 61 SER B N 1
ATOM 2355 C CA . SER B 1 61 ? 22.109 -7.77 -15.906 1 89.94 61 SER B CA 1
ATOM 2356 C C . SER B 1 61 ? 21.453 -7.566 -17.266 1 89.94 61 SER B C 1
ATOM 2358 O O . SER B 1 61 ? 22.062 -7.035 -18.188 1 89.94 61 SER B O 1
ATOM 2360 N N . MET B 1 62 ? 20.219 -7.91 -17.375 1 90.31 62 MET B N 1
ATOM 2361 C CA . MET B 1 62 ? 19.484 -7.82 -18.625 1 90.31 62 MET B CA 1
ATOM 2362 C C . MET B 1 62 ? 18.938 -6.41 -18.859 1 90.31 62 MET B C 1
ATOM 2364 O O . MET B 1 62 ? 18.469 -6.086 -19.938 1 90.31 62 MET B O 1
ATOM 2368 N N . GLU B 1 63 ? 18.984 -5.531 -17.828 1 88.38 63 GLU B N 1
ATOM 2369 C CA . GLU B 1 63 ? 18.547 -4.141 -17.891 1 88.38 63 GLU B CA 1
ATOM 2370 C C . GLU B 1 63 ? 17.078 -4.035 -18.297 1 88.38 63 GLU B C 1
ATOM 2372 O O . GLU B 1 63 ? 16.719 -3.236 -19.156 1 88.38 63 GLU B O 1
ATOM 2377 N N . VAL B 1 64 ? 16.312 -4.883 -17.797 1 91.44 64 VAL B N 1
ATOM 2378 C CA . VAL B 1 64 ? 14.875 -4.895 -18.062 1 91.44 64 VAL B CA 1
ATOM 2379 C C . VAL B 1 64 ? 14.188 -3.783 -17.281 1 91.44 64 VAL B C 1
ATOM 2381 O O . VAL B 1 64 ? 14.711 -3.32 -16.266 1 91.44 64 VAL B O 1
ATOM 2384 N N . ILE B 1 65 ? 13.07 -3.32 -17.797 1 91.75 65 ILE B N 1
ATOM 2385 C CA . ILE B 1 65 ? 12.25 -2.32 -17.125 1 91.75 65 ILE B CA 1
ATOM 2386 C C . ILE B 1 65 ? 11.406 -2.99 -16.047 1 91.75 65 ILE B C 1
ATOM 2388 O O . ILE B 1 65 ? 10.844 -4.062 -16.266 1 91.75 65 ILE B O 1
ATOM 2392 N N . VAL B 1 66 ? 11.352 -2.316 -14.898 1 92.75 66 VAL B N 1
ATOM 2393 C CA . VAL B 1 66 ? 10.68 -2.875 -13.734 1 92.75 66 VAL B CA 1
ATOM 2394 C C . VAL B 1 66 ? 9.227 -3.195 -14.07 1 92.75 66 VAL B C 1
ATOM 2396 O O . VAL B 1 66 ? 8.734 -4.277 -13.742 1 92.75 66 VAL B O 1
ATOM 2399 N N . ASN B 1 67 ? 8.578 -2.295 -14.758 1 92.88 67 ASN B N 1
ATOM 2400 C CA . ASN B 1 67 ? 7.168 -2.504 -15.086 1 92.88 67 ASN B CA 1
ATOM 2401 C C . ASN B 1 67 ? 6.98 -3.693 -16.016 1 92.88 67 ASN B C 1
ATOM 2403 O O . ASN B 1 67 ? 5.938 -4.348 -15.992 1 92.88 67 ASN B O 1
ATOM 2407 N N . ALA B 1 68 ? 7.965 -3.941 -16.812 1 95.06 68 ALA B N 1
ATOM 2408 C CA . ALA B 1 68 ? 7.898 -5.129 -17.656 1 95.06 68 ALA B CA 1
ATOM 2409 C C . ALA B 1 68 ? 8.008 -6.402 -16.828 1 95.06 68 ALA B C 1
ATOM 2411 O O . ALA B 1 68 ? 7.312 -7.387 -17.094 1 95.06 68 ALA B O 1
ATOM 2412 N N . VAL B 1 69 ? 8.859 -6.406 -15.852 1 95.88 69 VAL B N 1
ATOM 2413 C CA . VAL B 1 69 ? 9.023 -7.551 -14.961 1 95.88 69 VAL B CA 1
ATOM 2414 C C . VAL B 1 69 ? 7.742 -7.766 -14.156 1 95.88 69 VAL B C 1
ATOM 2416 O O . VAL B 1 69 ? 7.273 -8.898 -14.008 1 95.88 69 VAL B O 1
ATOM 2419 N N . ALA B 1 70 ? 7.195 -6.645 -13.664 1 95.75 70 ALA B N 1
ATOM 2420 C CA . ALA B 1 70 ? 5.941 -6.703 -12.922 1 95.75 70 ALA B CA 1
ATOM 2421 C C . ALA B 1 70 ? 4.82 -7.289 -13.773 1 95.75 70 ALA B C 1
ATOM 2423 O O . ALA B 1 70 ? 4.051 -8.133 -13.312 1 95.75 70 ALA B O 1
ATOM 2424 N N . GLY B 1 71 ? 4.801 -6.82 -14.984 1 95.69 71 GLY B N 1
ATOM 2425 C CA . GLY B 1 71 ? 3.826 -7.359 -15.922 1 95.69 71 GLY B CA 1
ATOM 2426 C C . GLY B 1 71 ? 4.035 -8.836 -16.219 1 95.69 71 GLY B C 1
ATOM 2427 O O . GLY B 1 71 ? 3.07 -9.594 -16.297 1 95.69 71 GLY B O 1
ATOM 2428 N N . ALA B 1 72 ? 5.242 -9.211 -16.375 1 95.88 72 ALA B N 1
ATOM 2429 C CA . ALA B 1 72 ? 5.562 -10.617 -16.625 1 95.88 72 ALA B CA 1
ATOM 2430 C C . ALA B 1 72 ? 5.156 -11.492 -15.445 1 95.88 72 ALA B C 1
ATOM 2432 O O . ALA B 1 72 ? 4.656 -12.602 -15.633 1 95.88 72 ALA B O 1
ATOM 2433 N N . LEU B 1 73 ? 5.367 -11.031 -14.281 1 96.31 73 LEU B N 1
ATOM 2434 C CA . LEU B 1 73 ? 4.965 -11.75 -13.07 1 96.31 73 LEU B CA 1
ATOM 2435 C C . LEU B 1 73 ? 3.455 -11.969 -13.055 1 96.31 73 LEU B C 1
ATOM 2437 O O . LEU B 1 73 ? 2.992 -13.094 -12.828 1 96.31 73 LEU B O 1
ATOM 2441 N N . LYS B 1 74 ? 2.748 -10.898 -13.305 1 95.56 74 LYS B N 1
ATOM 2442 C CA . LYS B 1 74 ? 1.294 -11.016 -13.359 1 95.56 74 LYS B CA 1
ATOM 2443 C C . LYS B 1 74 ? 0.859 -11.992 -14.445 1 95.56 74 LYS B C 1
ATOM 2445 O O . LYS B 1 74 ? -0.033 -12.82 -14.227 1 95.56 74 LYS B O 1
ATOM 2450 N N . ALA B 1 75 ? 1.488 -11.844 -15.562 1 93.88 75 ALA B N 1
ATOM 2451 C CA . ALA B 1 75 ? 1.156 -12.703 -16.688 1 93.88 75 ALA B CA 1
ATOM 2452 C C . ALA B 1 75 ? 1.403 -14.172 -16.359 1 93.88 75 ALA B C 1
ATOM 2454 O O . ALA B 1 75 ? 0.646 -15.047 -16.781 1 93.88 75 ALA B O 1
ATOM 2455 N N . PHE B 1 76 ? 2.408 -14.484 -15.664 1 94.06 76 PHE B N 1
ATOM 2456 C CA . PHE B 1 76 ? 2.715 -15.844 -15.227 1 94.06 76 PHE B CA 1
ATOM 2457 C C . PHE B 1 76 ? 1.523 -16.453 -14.508 1 94.06 76 PHE B C 1
ATOM 2459 O O . PHE B 1 76 ? 1.122 -17.578 -14.812 1 94.06 76 PHE B O 1
ATOM 2466 N N . PHE B 1 77 ? 0.93 -15.719 -13.594 1 94.31 77 PHE B N 1
ATOM 2467 C CA . PHE B 1 77 ? -0.194 -16.219 -12.812 1 94.31 77 PHE B CA 1
ATOM 2468 C C . PHE B 1 77 ? -1.457 -16.297 -13.664 1 94.31 77 PHE B C 1
ATOM 2470 O O . PHE B 1 77 ? -2.275 -17.203 -13.5 1 94.31 77 PHE B O 1
ATOM 2477 N N . ALA B 1 78 ? -1.576 -15.336 -14.547 1 91.75 78 ALA B N 1
ATOM 2478 C CA . ALA B 1 78 ? -2.742 -15.312 -15.422 1 91.75 78 ALA B CA 1
ATOM 2479 C C . ALA B 1 78 ? -2.738 -16.5 -16.375 1 91.75 78 ALA B C 1
ATOM 2481 O O . ALA B 1 78 ? -3.797 -16.969 -16.797 1 91.75 78 ALA B O 1
ATOM 2482 N N . ASP B 1 79 ? -1.614 -16.969 -16.656 1 89.88 79 ASP B N 1
ATOM 2483 C CA . ASP B 1 79 ? -1.471 -18.016 -17.672 1 89.88 79 ASP B CA 1
ATOM 2484 C C . ASP B 1 79 ? -1.484 -19.406 -17.031 1 89.88 79 ASP B C 1
ATOM 2486 O O . ASP B 1 79 ? -1.418 -20.406 -17.734 1 89.88 79 ASP B O 1
ATOM 2490 N N . LEU B 1 80 ? -1.631 -19.484 -15.766 1 89.06 80 LEU B N 1
ATOM 2491 C CA . LEU B 1 80 ? -1.753 -20.781 -15.117 1 89.06 80 LEU B CA 1
ATOM 2492 C C . LEU B 1 80 ? -3.027 -21.5 -15.57 1 89.06 80 LEU B C 1
ATOM 2494 O O . LEU B 1 80 ? -4.039 -20.844 -15.844 1 89.06 80 LEU B O 1
ATOM 2498 N N . PRO B 1 81 ? -2.975 -22.75 -15.688 1 86.62 81 PRO B N 1
ATOM 2499 C CA . PRO B 1 81 ? -4.199 -23.469 -16.047 1 86.62 81 PRO B CA 1
ATOM 2500 C C . PRO B 1 81 ? -5.332 -23.25 -15.047 1 86.62 81 PRO B C 1
ATOM 2502 O O . PRO B 1 81 ? -6.496 -23.156 -15.438 1 86.62 81 PRO B O 1
ATOM 2505 N N . VAL B 1 82 ? -4.953 -23.25 -13.859 1 87.06 82 VAL B N 1
ATOM 2506 C CA . VAL B 1 82 ? -5.879 -22.922 -12.781 1 87.06 82 VAL B CA 1
ATOM 2507 C C . VAL B 1 82 ? -5.344 -21.719 -11.992 1 87.06 82 VAL B C 1
ATOM 2509 O O . VAL B 1 82 ? -4.133 -21.609 -11.773 1 87.06 82 VAL B O 1
ATOM 2512 N N . PRO B 1 83 ? -6.316 -20.875 -11.602 1 92.19 83 PRO B N 1
ATOM 2513 C CA . PRO B 1 83 ? -5.828 -19.719 -10.844 1 92.19 83 PRO B CA 1
ATOM 2514 C C . PRO B 1 83 ? -5.148 -20.109 -9.531 1 92.19 83 PRO B C 1
ATOM 2516 O O . PRO B 1 83 ? -5.422 -21.188 -8.992 1 92.19 83 PRO B O 1
ATOM 2519 N N . LEU B 1 84 ? -4.266 -19.219 -9.102 1 94.25 84 LEU B N 1
ATOM 2520 C CA . LEU B 1 84 ? -3.551 -19.5 -7.859 1 94.25 84 LEU B CA 1
ATOM 2521 C C . LEU B 1 84 ? -4.523 -19.766 -6.719 1 94.25 84 LEU B C 1
ATOM 2523 O O . LEU B 1 84 ? -4.297 -20.672 -5.906 1 94.25 84 LEU B O 1
ATOM 2527 N N . ILE B 1 85 ? -5.57 -18.906 -6.664 1 95.25 85 ILE B N 1
ATOM 2528 C CA . ILE B 1 85 ? -6.676 -19.188 -5.754 1 95.25 85 ILE B CA 1
ATOM 2529 C C . ILE B 1 85 ? -7.73 -20.031 -6.465 1 95.25 85 ILE B C 1
ATOM 2531 O O . ILE B 1 85 ? -8.461 -19.531 -7.32 1 95.25 85 ILE B O 1
ATOM 2535 N N . PRO B 1 86 ? -7.773 -21.234 -6.094 1 92.31 86 PRO B N 1
ATOM 2536 C CA . PRO B 1 86 ? -8.602 -22.172 -6.855 1 92.31 86 PRO B CA 1
ATOM 2537 C C . PRO B 1 86 ? -10.078 -21.766 -6.879 1 92.31 86 PRO B C 1
ATOM 2539 O O . PRO B 1 86 ? -10.609 -21.312 -5.863 1 92.31 86 PRO B O 1
ATOM 2542 N N . TYR B 1 87 ? -10.758 -22.078 -7.992 1 90.12 87 TYR B N 1
ATOM 2543 C CA . TYR B 1 87 ? -12.164 -21.75 -8.195 1 90.12 87 TYR B CA 1
ATOM 2544 C C . TYR B 1 87 ? -13.039 -22.422 -7.145 1 90.12 87 TYR B C 1
ATOM 2546 O O . TYR B 1 87 ? -14.031 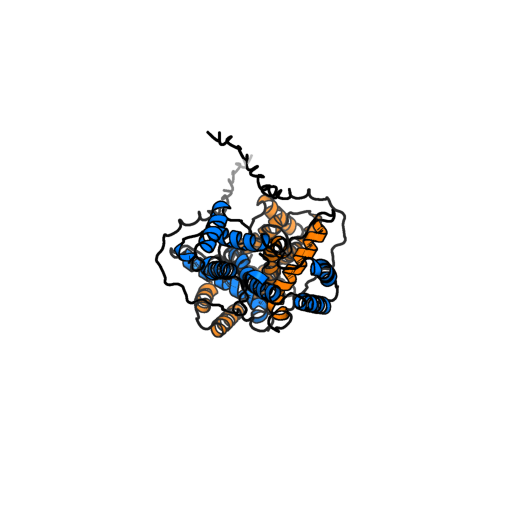-21.844 -6.688 1 90.12 87 TYR B O 1
ATOM 2554 N N . SER B 1 88 ? -12.695 -23.578 -6.785 1 92.88 88 SER B N 1
ATOM 2555 C CA . SER B 1 88 ? -13.484 -24.375 -5.852 1 92.88 88 SER B CA 1
ATOM 2556 C C . SER B 1 88 ? -13.602 -23.688 -4.496 1 92.88 88 SER B C 1
ATOM 2558 O O . SER B 1 88 ? -14.539 -23.938 -3.742 1 92.88 88 SER B O 1
ATOM 2560 N N . LEU B 1 89 ? -12.727 -22.75 -4.215 1 94.94 89 LEU B N 1
ATOM 2561 C CA . LEU B 1 89 ? -12.711 -22.109 -2.898 1 94.94 89 LEU B CA 1
ATOM 2562 C C . LEU B 1 89 ? -13.328 -20.719 -2.955 1 94.94 89 LEU B C 1
ATOM 2564 O O . LEU B 1 89 ? -13.547 -20.094 -1.918 1 94.94 89 LEU B O 1
ATOM 2568 N N . HIS B 1 90 ? -13.648 -20.203 -4.18 1 92.81 90 HIS B N 1
ATOM 2569 C CA . HIS B 1 90 ? -14.164 -18.844 -4.355 1 92.81 90 HIS B CA 1
ATOM 2570 C C . HIS B 1 90 ? -15.469 -18.656 -3.592 1 92.81 90 HIS B C 1
ATOM 2572 O O . HIS B 1 90 ? -15.617 -17.688 -2.846 1 92.81 90 HIS B O 1
ATOM 2578 N N . PRO B 1 91 ? -16.406 -19.609 -3.744 1 93.56 91 PRO B N 1
ATOM 2579 C CA . PRO B 1 91 ? -17.656 -19.406 -3.029 1 93.56 91 PRO B CA 1
ATOM 2580 C C . PRO B 1 91 ? -17.469 -19.281 -1.52 1 93.56 91 PRO B C 1
ATOM 2582 O O . PRO B 1 91 ? -18.094 -18.422 -0.885 1 93.56 91 PRO B O 1
ATOM 2585 N N . GLU B 1 92 ? -16.609 -20.062 -0.934 1 96.19 92 GLU B N 1
ATOM 2586 C CA . GLU B 1 92 ? -16.359 -20 0.501 1 96.19 92 GLU B CA 1
ATOM 2587 C C . GLU B 1 92 ? -15.688 -18.688 0.887 1 96.19 92 GLU B C 1
ATOM 2589 O O . GLU B 1 92 ? -16.016 -18.094 1.917 1 96.19 92 GLU B O 1
ATOM 2594 N N . LEU B 1 93 ? -14.812 -18.266 0.091 1 95.69 93 LEU B N 1
ATOM 2595 C CA . LEU B 1 93 ? -14.102 -17.016 0.347 1 95.69 93 LEU B CA 1
ATOM 2596 C C . LEU B 1 93 ? -15.062 -15.836 0.323 1 95.69 93 LEU B C 1
ATOM 2598 O O . LEU B 1 93 ? -15.031 -14.984 1.215 1 95.69 93 LEU B O 1
ATOM 2602 N N . LEU B 1 94 ? -15.969 -15.836 -0.705 1 92.75 94 LEU B N 1
ATOM 2603 C CA . LEU B 1 94 ? -16.906 -14.734 -0.886 1 92.75 94 LEU B CA 1
ATOM 2604 C C . LEU B 1 94 ? -17.922 -14.695 0.246 1 92.75 94 LEU B C 1
ATOM 2606 O O . LEU B 1 94 ? -18.359 -13.617 0.665 1 92.75 94 LEU B O 1
ATOM 2610 N N . GLU B 1 95 ? -18.25 -15.781 0.769 1 95 95 GLU B N 1
ATOM 2611 C CA . GLU B 1 95 ? -19.141 -15.844 1.913 1 95 95 GLU B CA 1
ATOM 2612 C C . GLU B 1 95 ? -18.438 -15.414 3.197 1 95 95 GLU B C 1
ATOM 2614 O O . GLU B 1 95 ? -19.016 -14.695 4.02 1 95 95 GLU B O 1
ATOM 2619 N N . ALA B 1 96 ? -17.219 -15.836 3.35 1 96.62 96 ALA B N 1
ATOM 2620 C CA . ALA B 1 96 ? -16.453 -15.547 4.562 1 96.62 96 ALA B CA 1
ATOM 2621 C C . ALA B 1 96 ? -16.219 -14.047 4.715 1 96.62 96 ALA B C 1
ATOM 2623 O O . ALA B 1 96 ? -16.266 -13.516 5.824 1 96.62 96 ALA B O 1
ATOM 2624 N N . VAL B 1 97 ? -15.984 -13.391 3.584 1 94.19 97 VAL B N 1
ATOM 2625 C CA . VAL B 1 97 ? -15.625 -11.984 3.641 1 94.19 97 VAL B CA 1
ATOM 2626 C C . VAL B 1 97 ? -16.844 -11.156 4.047 1 94.19 97 VAL B C 1
ATOM 2628 O O . VAL B 1 97 ? -16.703 -10 4.473 1 94.19 97 VAL B O 1
ATOM 2631 N N . LYS B 1 98 ? -18.031 -11.742 3.951 1 92.94 98 LYS B N 1
ATOM 2632 C CA . LYS B 1 98 ? -19.266 -11.039 4.285 1 92.94 98 LYS B CA 1
ATOM 2633 C C . LYS B 1 98 ? -19.594 -11.188 5.766 1 92.94 98 LYS B C 1
ATOM 2635 O O . LYS B 1 98 ? -20.531 -10.562 6.262 1 92.94 98 LYS B O 1
ATOM 2640 N N . ILE B 1 99 ? -18.891 -12.008 6.48 1 95.25 99 ILE B N 1
ATOM 2641 C CA . ILE B 1 99 ? -19.141 -12.188 7.906 1 95.25 99 ILE B CA 1
ATOM 2642 C C . ILE B 1 99 ? -18.969 -10.859 8.633 1 95.25 99 ILE B C 1
ATOM 2644 O O . ILE B 1 99 ? -17.922 -10.211 8.523 1 95.25 99 ILE B O 1
ATOM 2648 N N . PRO B 1 100 ? -19.906 -10.398 9.375 1 93 100 PRO B N 1
ATOM 2649 C CA . PRO B 1 100 ? -19.875 -9.078 10.016 1 93 100 PRO B CA 1
ATOM 2650 C C . PRO B 1 100 ? -18.812 -8.984 11.109 1 93 100 PRO B C 1
ATOM 2652 O O . PRO B 1 100 ? -18.125 -7.965 11.219 1 93 100 PRO B O 1
ATOM 2655 N N . ASP B 1 101 ? -18.719 -9.984 11.961 1 92.88 101 ASP B N 1
ATOM 2656 C CA . ASP B 1 101 ? -17.703 -9.961 13 1 92.88 101 ASP B CA 1
ATOM 2657 C C . ASP B 1 101 ? -16.297 -10.117 12.406 1 92.88 101 ASP B C 1
ATOM 2659 O O . ASP B 1 101 ? -16 -11.133 11.773 1 92.88 101 ASP B O 1
ATOM 2663 N N . TYR B 1 102 ? -15.523 -9.203 12.656 1 90.5 102 TYR B N 1
ATOM 2664 C CA . TYR B 1 102 ? -14.219 -9.141 12 1 90.5 102 TYR B CA 1
ATOM 2665 C C . TYR B 1 102 ? -13.352 -10.328 12.398 1 90.5 102 TYR B C 1
ATOM 2667 O O . TYR B 1 102 ? -12.695 -10.938 11.555 1 90.5 102 TYR B O 1
ATOM 2675 N N . ILE B 1 103 ? -13.266 -10.617 13.68 1 93 103 ILE B N 1
ATOM 2676 C CA . ILE B 1 103 ? -12.422 -11.695 14.172 1 93 103 ILE B CA 1
ATOM 2677 C C . ILE B 1 103 ? -12.891 -13.031 13.586 1 93 103 ILE B C 1
ATOM 2679 O O . ILE B 1 103 ? -12.078 -13.844 13.148 1 93 103 ILE B O 1
ATOM 2683 N N . GLU B 1 104 ? -14.18 -13.203 13.602 1 95.38 104 GLU B N 1
ATOM 2684 C CA . GLU B 1 104 ? -14.758 -14.406 13.008 1 95.38 104 GLU B CA 1
ATOM 2685 C C . GLU B 1 104 ? -14.453 -14.484 11.516 1 95.38 104 GLU B C 1
ATOM 2687 O O . GLU B 1 104 ? -14.156 -15.57 10.992 1 95.38 104 GLU B O 1
ATOM 2692 N N . ARG B 1 105 ? -14.547 -13.383 10.828 1 96.31 105 ARG B N 1
ATOM 2693 C CA . ARG B 1 105 ? -14.234 -13.281 9.406 1 96.31 105 ARG B CA 1
ATOM 2694 C C . ARG B 1 105 ? -12.812 -13.75 9.125 1 96.31 105 ARG B C 1
ATOM 2696 O O . ARG B 1 105 ? -12.586 -14.562 8.227 1 96.31 105 ARG B O 1
ATOM 2703 N N . LEU B 1 106 ? -11.844 -13.281 9.93 1 96.12 106 LEU B N 1
ATOM 2704 C CA . LEU B 1 106 ? -10.438 -13.625 9.742 1 96.12 106 LEU B CA 1
ATOM 2705 C C . LEU B 1 106 ? -10.203 -15.109 9.969 1 96.12 106 LEU B C 1
ATOM 2707 O O . LEU B 1 106 ? -9.469 -15.75 9.219 1 96.12 106 LEU B O 1
ATOM 2711 N N . HIS B 1 107 ? -10.828 -15.633 10.961 1 97 107 HIS B N 1
ATOM 2712 C CA . HIS B 1 107 ? -10.656 -17.047 11.25 1 97 107 HIS B CA 1
ATOM 2713 C C . HIS B 1 107 ? -11.266 -17.922 10.156 1 97 107 HIS B C 1
ATOM 2715 O O . HIS B 1 107 ? -10.711 -18.953 9.797 1 97 107 HIS B O 1
ATOM 2721 N N . ALA B 1 108 ? -12.391 -17.516 9.68 1 97.69 108 ALA B N 1
ATOM 2722 C CA . ALA B 1 108 ? -13.016 -18.234 8.578 1 97.69 108 ALA B CA 1
ATOM 2723 C C . ALA B 1 108 ? -12.117 -18.25 7.348 1 97.69 108 ALA B C 1
ATOM 2725 O O . ALA B 1 108 ? -11.922 -19.281 6.719 1 97.69 108 ALA B O 1
ATOM 2726 N N . LEU B 1 109 ? -11.562 -17.125 7.023 1 97.81 109 LEU B N 1
ATOM 2727 C CA . LEU B 1 109 ? -10.664 -17.016 5.883 1 97.81 109 LEU B CA 1
ATOM 2728 C C . LEU B 1 109 ? -9.414 -17.859 6.094 1 97.81 109 LEU B C 1
ATOM 2730 O O . LEU B 1 109 ? -8.922 -18.484 5.152 1 97.81 109 LEU B O 1
ATOM 2734 N N . LYS B 1 110 ? -8.93 -17.828 7.277 1 97.5 110 LYS B N 1
ATOM 2735 C CA . LYS B 1 110 ? -7.754 -18.641 7.602 1 97.5 110 LYS B CA 1
ATOM 2736 C C . LYS B 1 110 ? -8.016 -20.125 7.371 1 97.5 110 LYS B C 1
ATOM 2738 O O . LYS B 1 110 ? -7.16 -20.828 6.848 1 97.5 110 LYS B O 1
ATOM 2743 N N . GLU B 1 111 ? -9.211 -20.562 7.77 1 97.62 111 GLU B N 1
ATOM 2744 C CA . GLU B 1 111 ? -9.578 -21.969 7.562 1 97.62 111 GLU B CA 1
ATOM 2745 C C . GLU B 1 111 ? -9.648 -22.297 6.074 1 97.62 111 GLU B C 1
ATOM 2747 O O . GLU B 1 111 ? -9.273 -23.406 5.664 1 97.62 111 GLU B O 1
ATOM 2752 N N . ILE B 1 112 ? -10.062 -21.406 5.289 1 97.94 112 ILE B N 1
ATOM 2753 C CA . ILE B 1 112 ? -10.188 -21.641 3.854 1 97.94 112 ILE B CA 1
ATOM 2754 C C . ILE B 1 112 ? -8.805 -21.75 3.223 1 97.94 112 ILE B C 1
ATOM 2756 O O . ILE B 1 112 ? -8.562 -22.609 2.373 1 97.94 112 ILE B O 1
ATOM 2760 N N . VAL B 1 113 ? -7.902 -20.844 3.592 1 96.31 113 VAL B N 1
ATOM 2761 C CA . VAL B 1 113 ? -6.555 -20.859 3.035 1 96.31 113 VAL B CA 1
ATOM 2762 C C . VAL B 1 113 ? -5.859 -22.172 3.377 1 96.31 113 VAL B C 1
ATOM 2764 O O . VAL B 1 113 ? -5.043 -22.672 2.598 1 96.31 113 VAL B O 1
ATOM 2767 N N . LYS B 1 114 ? -6.223 -22.75 4.461 1 95.31 114 LYS B N 1
ATOM 2768 C CA . LYS B 1 114 ? -5.648 -24.031 4.863 1 95.31 114 LYS B CA 1
ATOM 2769 C C . LYS B 1 114 ? -6.078 -25.141 3.914 1 95.31 114 LYS B C 1
ATOM 2771 O O . LYS B 1 114 ? -5.473 -26.219 3.898 1 95.31 114 LYS B O 1
ATOM 2776 N N . LYS B 1 115 ? -7.059 -24.938 3.17 1 96.38 115 LYS B N 1
ATOM 2777 C CA . LYS B 1 115 ? -7.559 -25.938 2.234 1 96.38 115 LYS B CA 1
ATOM 2778 C C . LYS B 1 115 ? -6.773 -25.906 0.927 1 96.38 115 LYS B C 1
ATOM 2780 O O . LYS B 1 115 ? -6.941 -26.797 0.079 1 96.38 115 LYS B O 1
ATOM 2785 N N . PHE B 1 116 ? -5.957 -24.891 0.733 1 93.25 116 PHE B N 1
ATOM 2786 C CA . PHE B 1 116 ? -5.121 -24.828 -0.46 1 93.25 116 PHE B CA 1
ATOM 2787 C C . PHE B 1 116 ? -4.211 -26.047 -0.55 1 93.25 116 PHE B C 1
ATOM 2789 O O . PHE B 1 116 ? -3.738 -26.547 0.47 1 93.25 116 PHE B O 1
ATOM 2796 N N . HIS B 1 117 ? -4.027 -26.531 -1.8 1 91.31 117 HIS B N 1
ATOM 2797 C CA . HIS B 1 117 ? -2.904 -27.438 -2.012 1 91.31 117 HIS B CA 1
ATOM 2798 C C . HIS B 1 117 ? -1.597 -26.812 -1.537 1 91.31 117 HIS B C 1
ATOM 2800 O O . HIS B 1 117 ? -1.426 -25.594 -1.604 1 91.31 117 HIS B O 1
ATOM 2806 N N . SER B 1 118 ? -0.687 -27.547 -1.08 1 90.69 118 SER B N 1
ATOM 2807 C CA . SER B 1 118 ? 0.545 -27.094 -0.45 1 90.69 118 SER B CA 1
ATOM 2808 C C . SER B 1 118 ? 1.296 -26.109 -1.353 1 90.69 118 SER B C 1
ATOM 2810 O O . SER B 1 118 ? 1.765 -25.078 -0.894 1 90.69 118 SER B O 1
ATOM 2812 N N . VAL B 1 119 ? 1.342 -26.5 -2.604 1 88.75 119 VAL B N 1
ATOM 2813 C CA . VAL B 1 119 ? 2.086 -25.672 -3.543 1 88.75 119 VAL B CA 1
ATOM 2814 C C . VAL B 1 119 ? 1.389 -24.328 -3.703 1 88.75 119 VAL B C 1
ATOM 2816 O O . VAL B 1 119 ? 2.033 -23.266 -3.65 1 88.75 119 VAL B O 1
ATOM 2819 N N . ASN B 1 120 ? 0.027 -24.344 -3.904 1 92.38 120 ASN B N 1
ATOM 2820 C CA . ASN B 1 120 ? -0.744 -23.109 -4.016 1 92.38 120 ASN B CA 1
ATOM 2821 C C . ASN B 1 120 ? -0.608 -22.25 -2.766 1 92.38 120 ASN B C 1
ATOM 2823 O O . ASN B 1 120 ? -0.479 -21.031 -2.857 1 92.38 120 ASN B O 1
ATOM 2827 N N . TYR B 1 121 ? -0.594 -22.953 -1.661 1 94.25 121 TYR B N 1
ATOM 2828 C CA . TYR B 1 121 ? -0.461 -22.25 -0.384 1 94.25 121 TYR B CA 1
ATOM 2829 C C . TYR B 1 121 ? 0.876 -21.531 -0.293 1 94.25 121 TYR B C 1
ATOM 2831 O O . TYR B 1 121 ? 0.928 -20.359 0.071 1 94.25 121 TYR B O 1
ATOM 2839 N N . ASP B 1 122 ? 1.922 -22.203 -0.609 1 93 122 ASP B N 1
ATOM 2840 C CA . ASP B 1 122 ? 3.262 -21.625 -0.497 1 93 122 ASP B CA 1
ATOM 2841 C C . ASP B 1 122 ? 3.438 -20.438 -1.438 1 93 122 ASP B C 1
ATOM 2843 O O . ASP B 1 122 ? 3.996 -19.406 -1.051 1 93 122 ASP B O 1
ATOM 2847 N N . VAL B 1 123 ? 2.959 -20.609 -2.625 1 93.81 123 VAL B N 1
ATOM 2848 C CA . VAL B 1 123 ? 3.072 -19.531 -3.607 1 93.81 123 VAL B CA 1
ATOM 2849 C C . VAL B 1 123 ? 2.207 -18.344 -3.182 1 93.81 123 VAL B C 1
ATOM 2851 O O . VAL B 1 123 ? 2.625 -17.188 -3.293 1 93.81 123 VAL B O 1
ATOM 2854 N N . PHE B 1 124 ? 1 -18.641 -2.682 1 95.81 124 PHE B N 1
ATOM 2855 C CA . PHE B 1 124 ? 0.103 -17.594 -2.209 1 95.81 124 PHE B CA 1
ATOM 2856 C C . PHE B 1 124 ? 0.718 -16.844 -1.034 1 95.81 124 PHE B C 1
ATOM 2858 O O . PHE B 1 124 ? 0.74 -15.617 -1.021 1 95.81 124 PHE B O 1
ATOM 2865 N N . ARG B 1 125 ? 1.216 -17.547 -0.143 1 94.38 125 ARG B N 1
ATOM 2866 C CA . ARG B 1 125 ? 1.91 -16.953 0.994 1 94.38 125 ARG B CA 1
ATOM 2867 C C . ARG B 1 125 ? 3.051 -16.047 0.528 1 94.38 125 ARG B C 1
ATOM 2869 O O . ARG B 1 125 ? 3.197 -14.93 1.012 1 94.38 125 ARG B O 1
ATOM 2876 N N . TYR B 1 126 ? 3.836 -16.562 -0.366 1 94 126 TYR B N 1
ATOM 2877 C CA . TYR B 1 126 ? 4.98 -15.828 -0.894 1 94 126 TYR B CA 1
ATOM 2878 C C . TYR B 1 126 ? 4.531 -14.539 -1.568 1 94 126 TYR B C 1
ATOM 2880 O O . TYR B 1 126 ? 5.09 -13.469 -1.312 1 94 126 TYR B O 1
ATOM 2888 N N . MET B 1 127 ? 3.484 -14.602 -2.336 1 95.81 127 MET B N 1
ATOM 2889 C CA . MET B 1 127 ? 2.982 -13.445 -3.074 1 95.81 127 MET B CA 1
ATOM 2890 C C . MET B 1 127 ? 2.357 -12.43 -2.127 1 95.81 127 MET B C 1
ATOM 2892 O O . MET B 1 127 ? 2.582 -11.227 -2.266 1 95.81 127 MET B O 1
ATOM 2896 N N . ILE B 1 128 ? 1.569 -12.914 -1.177 1 95.31 128 ILE B N 1
ATOM 2897 C CA . ILE B 1 128 ? 0.923 -12.008 -0.228 1 95.31 128 ILE B CA 1
ATOM 2898 C C . ILE B 1 128 ? 1.982 -11.297 0.606 1 95.31 128 ILE B C 1
ATOM 2900 O O . ILE B 1 128 ? 1.842 -10.109 0.913 1 95.31 128 ILE B O 1
ATOM 2904 N N . THR B 1 129 ? 3.027 -12 0.947 1 91.25 129 THR B N 1
ATOM 2905 C CA . THR B 1 129 ? 4.133 -11.391 1.677 1 91.25 129 THR B CA 1
ATOM 2906 C C . THR B 1 129 ? 4.785 -10.289 0.85 1 91.25 129 THR B C 1
ATOM 2908 O O . THR B 1 129 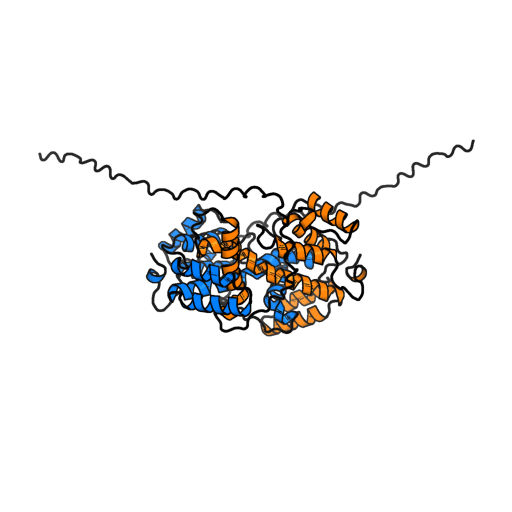? 5.047 -9.195 1.358 1 91.25 129 THR B O 1
ATOM 2911 N N . HIS B 1 130 ? 4.996 -10.562 -0.366 1 92.31 130 HIS B N 1
ATOM 2912 C CA . HIS B 1 130 ? 5.562 -9.57 -1.278 1 92.31 130 HIS B CA 1
ATOM 2913 C C . HIS B 1 130 ? 4.652 -8.352 -1.406 1 92.31 130 HIS B C 1
ATOM 2915 O O . HIS B 1 130 ? 5.117 -7.215 -1.36 1 92.31 130 HIS B O 1
ATOM 2921 N N . LEU B 1 131 ? 3.361 -8.602 -1.58 1 92.44 131 LEU B N 1
ATOM 2922 C CA . LEU B 1 131 ? 2.408 -7.504 -1.744 1 92.44 131 LEU B CA 1
ATOM 2923 C C . LEU B 1 131 ? 2.299 -6.684 -0.465 1 92.44 131 LEU B C 1
ATOM 2925 O O . LEU B 1 131 ? 2.143 -5.461 -0.52 1 92.44 131 LEU B O 1
ATOM 2929 N N . ASN B 1 132 ? 2.299 -7.336 0.618 1 88.5 132 ASN B N 1
ATOM 2930 C CA . ASN B 1 132 ? 2.311 -6.637 1.899 1 88.5 132 ASN B CA 1
ATOM 2931 C C . ASN B 1 132 ? 3.486 -5.672 2 1 88.5 132 ASN B C 1
ATOM 2933 O O . ASN B 1 132 ? 3.309 -4.504 2.355 1 88.5 132 ASN B O 1
ATOM 2937 N N . ARG B 1 133 ? 4.59 -6.086 1.607 1 82.5 133 ARG B N 1
ATOM 2938 C CA . ARG B 1 133 ? 5.805 -5.281 1.656 1 82.5 133 ARG B CA 1
ATOM 2939 C C . ARG B 1 133 ? 5.75 -4.145 0.64 1 82.5 133 ARG B C 1
ATOM 2941 O O . ARG B 1 133 ? 6.141 -3.016 0.942 1 82.5 133 ARG B O 1
ATOM 2948 N N . ALA B 1 134 ? 5.273 -4.457 -0.487 1 86.5 134 ALA B N 1
ATOM 2949 C CA . ALA B 1 134 ? 5.254 -3.492 -1.584 1 86.5 134 ALA B CA 1
ATOM 2950 C C . ALA B 1 134 ? 4.203 -2.414 -1.348 1 86.5 134 ALA B C 1
ATOM 2952 O O . ALA B 1 134 ? 4.266 -1.332 -1.938 1 86.5 134 ALA B O 1
ATOM 2953 N N . SER B 1 135 ? 3.158 -2.703 -0.589 1 87 135 SER B N 1
ATOM 2954 C CA . SER B 1 135 ? 2.031 -1.801 -0.375 1 87 135 SER B CA 1
ATOM 2955 C C . SER B 1 135 ? 2.484 -0.493 0.265 1 87 135 SER B C 1
ATOM 2957 O O . SER B 1 135 ? 2.086 0.589 -0.172 1 87 135 SER B O 1
ATOM 2959 N N . TYR B 1 136 ? 3.32 -0.473 1.179 1 86.56 136 TYR B N 1
ATOM 2960 C CA . TYR B 1 136 ? 3.717 0.707 1.938 1 86.56 136 TYR B CA 1
ATOM 2961 C C . TYR B 1 136 ? 4.582 1.636 1.094 1 86.56 136 TYR B C 1
ATOM 2963 O O . TYR B 1 136 ? 4.496 2.859 1.22 1 86.56 136 TYR B O 1
ATOM 2971 N N . ARG B 1 137 ? 5.312 1.123 0.232 1 82.94 137 ARG B N 1
ATOM 2972 C CA . ARG B 1 137 ? 6.246 1.908 -0.571 1 82.94 137 ARG B CA 1
ATOM 2973 C C . ARG B 1 137 ? 5.5 2.816 -1.543 1 82.94 137 ARG B C 1
ATOM 2975 O O . ARG B 1 137 ? 5.902 3.961 -1.764 1 82.94 137 ARG B O 1
ATOM 2982 N N . GLN B 1 138 ? 4.461 2.336 -2.047 1 82.56 138 GLN B N 1
ATOM 2983 C CA . GLN B 1 138 ? 3.729 3.102 -3.051 1 82.56 138 GLN B CA 1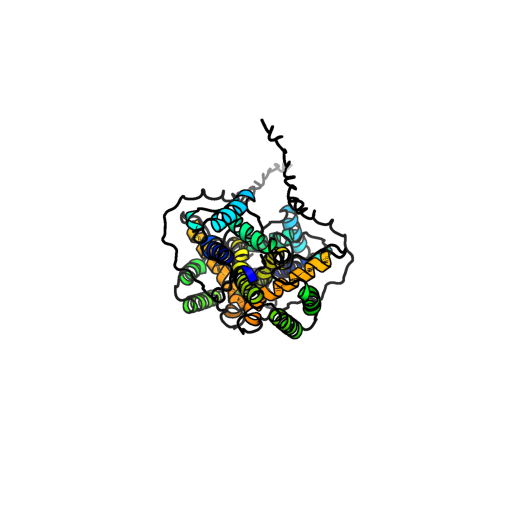
ATOM 2984 C C . GLN B 1 138 ? 3.203 4.41 -2.471 1 82.56 138 GLN B C 1
ATOM 2986 O O . GLN B 1 138 ? 3.35 5.469 -3.082 1 82.56 138 GLN B O 1
ATOM 2991 N N . LEU B 1 139 ? 2.625 4.363 -1.349 1 87.62 139 LEU B N 1
ATOM 2992 C CA . LEU B 1 139 ? 2.041 5.566 -0.766 1 87.62 139 LEU B CA 1
ATOM 2993 C C . LEU B 1 139 ? 3.125 6.469 -0.181 1 87.62 139 LEU B C 1
ATOM 2995 O O . LEU B 1 139 ? 2.963 7.688 -0.134 1 87.62 139 LEU B O 1
ATOM 2999 N N . SER B 1 140 ? 4.258 5.863 0.224 1 91 140 SER B N 1
ATOM 3000 C CA . SER B 1 140 ? 5.371 6.688 0.682 1 91 140 SER B CA 1
ATOM 3001 C C . SER B 1 140 ? 5.914 7.562 -0.446 1 91 140 SER B C 1
ATOM 3003 O O . SER B 1 140 ? 6.277 8.719 -0.222 1 91 140 SER B O 1
ATOM 3005 N N . ILE B 1 141 ? 5.926 7.102 -1.597 1 86.06 141 ILE B N 1
ATOM 3006 C CA . ILE B 1 141 ? 6.387 7.84 -2.77 1 86.06 141 ILE B CA 1
ATOM 3007 C C . ILE B 1 141 ? 5.465 9.023 -3.027 1 86.06 141 ILE B C 1
ATOM 3009 O O . ILE B 1 141 ? 5.93 10.133 -3.307 1 86.06 141 ILE B O 1
ATOM 3013 N N . CYS B 1 142 ? 4.254 8.805 -2.873 1 87.75 142 CYS B N 1
ATOM 3014 C CA . CYS B 1 142 ? 3.26 9.82 -3.191 1 87.75 142 CYS B CA 1
ATOM 3015 C C . CYS B 1 142 ? 3.23 10.906 -2.125 1 87.75 142 CYS B C 1
ATOM 3017 O O . CYS B 1 142 ? 2.896 12.062 -2.414 1 87.75 142 CYS B O 1
ATOM 3019 N N . PHE B 1 143 ? 3.627 10.617 -0.917 1 93.06 143 PHE B N 1
ATOM 3020 C CA . PHE B 1 143 ? 3.273 11.539 0.158 1 93.06 143 PHE B CA 1
ATOM 3021 C C . PHE B 1 143 ? 4.52 12.188 0.747 1 93.06 143 PHE B C 1
ATOM 3023 O O . PHE B 1 143 ? 4.43 13.219 1.416 1 93.06 143 PHE B O 1
ATOM 3030 N N . TRP B 1 144 ? 5.73 11.555 0.53 1 91.75 144 TRP B N 1
ATOM 3031 C CA . TRP B 1 144 ? 6.906 12.109 1.192 1 91.75 144 TRP B CA 1
ATOM 3032 C C . TRP B 1 144 ? 7.164 13.539 0.729 1 91.75 144 TRP B C 1
ATOM 3034 O O . TRP B 1 144 ? 7.496 14.406 1.536 1 91.75 144 TRP B O 1
ATOM 3044 N N . PRO B 1 145 ? 6.949 13.898 -0.507 1 90.81 145 PRO B N 1
ATOM 3045 C CA . PRO B 1 145 ? 7.191 15.281 -0.922 1 90.81 145 PRO B CA 1
ATOM 3046 C C . PRO B 1 145 ? 6.242 16.266 -0.251 1 90.81 145 PRO B C 1
ATOM 3048 O O . PRO B 1 145 ? 6.629 17.406 0.036 1 90.81 145 PRO B O 1
ATOM 3051 N N . THR B 1 146 ? 5.039 15.797 -0.028 1 93.12 146 THR B N 1
ATOM 3052 C CA . THR B 1 146 ? 4.004 16.656 0.546 1 93.12 146 THR B CA 1
ATOM 3053 C C . THR B 1 146 ? 4.215 16.828 2.049 1 93.12 146 THR B C 1
ATOM 3055 O O . THR B 1 146 ? 4.125 17.938 2.572 1 93.12 146 THR B O 1
ATOM 3058 N N . LEU B 1 147 ? 4.574 15.812 2.721 1 94.75 147 LEU B N 1
ATOM 3059 C CA . LEU B 1 147 ? 4.629 15.844 4.18 1 94.75 147 LEU B CA 1
ATOM 3060 C C . LEU B 1 147 ? 5.977 16.375 4.66 1 94.75 147 LEU B C 1
ATOM 3062 O O . LEU B 1 147 ? 6.078 16.906 5.77 1 94.75 147 LEU B O 1
ATOM 3066 N N . MET B 1 148 ? 7.016 16.188 3.828 1 92.5 148 MET B N 1
ATOM 3067 C CA . MET B 1 148 ? 8.352 16.625 4.234 1 92.5 148 MET B CA 1
ATOM 3068 C C . MET B 1 148 ? 8.781 17.859 3.445 1 92.5 148 MET B C 1
ATOM 3070 O O . MET B 1 148 ? 9.547 18.688 3.949 1 92.5 148 MET B O 1
ATOM 3074 N N . ARG B 1 149 ? 8.328 18.078 2.225 1 87.44 149 ARG B N 1
ATOM 3075 C CA . ARG B 1 149 ? 8.656 19.188 1.344 1 87.44 149 ARG B CA 1
ATOM 3076 C C . ARG B 1 149 ? 10.156 19.453 1.334 1 87.44 149 ARG B C 1
ATOM 3078 O O . ARG B 1 149 ? 10.586 20.594 1.535 1 87.44 149 ARG B O 1
ATOM 3085 N N . ALA B 1 150 ? 10.828 18.422 1.066 1 76.38 150 ALA B N 1
ATOM 3086 C CA . ALA B 1 150 ? 12.289 18.531 1.082 1 76.38 150 ALA B CA 1
ATOM 3087 C C . ALA B 1 150 ? 12.773 19.516 0.015 1 76.38 150 ALA B C 1
ATOM 3089 O O . ALA B 1 150 ? 12.141 19.656 -1.037 1 76.38 150 ALA B O 1
ATOM 3090 N N . ASP B 1 151 ? 13.578 20.5 0.451 1 68.31 151 ASP B N 1
ATOM 3091 C CA . ASP B 1 151 ? 14.227 21.438 -0.462 1 68.31 151 ASP B CA 1
ATOM 3092 C C . ASP B 1 151 ? 15.391 20.766 -1.2 1 68.31 151 ASP B C 1
ATOM 3094 O O . ASP B 1 151 ? 16.359 20.328 -0.577 1 68.31 151 ASP B O 1
ATOM 3098 N N . PHE B 1 152 ? 15.094 20.344 -2.4 1 61.44 152 PHE B N 1
ATOM 3099 C CA . PHE B 1 152 ? 16.109 19.609 -3.156 1 61.44 152 PHE B CA 1
ATOM 3100 C C . PHE B 1 152 ? 17.141 20.578 -3.742 1 61.44 152 PHE B C 1
ATOM 3102 O O . PHE B 1 152 ? 17.797 20.25 -4.73 1 61.44 152 PHE B O 1
ATOM 3109 N N . GLU B 1 153 ? 17.297 21.719 -3.197 1 55.19 153 GLU B N 1
ATOM 3110 C CA . GLU B 1 153 ? 18.328 22.547 -3.824 1 55.19 153 GLU B CA 1
ATOM 3111 C C . GLU B 1 153 ? 19.516 21.703 -4.266 1 55.19 153 GLU B C 1
ATOM 3113 O O . GLU B 1 153 ? 20.188 22.031 -5.254 1 55.19 153 GLU B O 1
ATOM 3118 N N . ASN B 1 154 ? 20.094 20.844 -3.396 1 52.06 154 ASN B N 1
ATOM 3119 C CA . ASN B 1 154 ? 21.391 20.266 -3.719 1 52.06 154 ASN B CA 1
ATOM 3120 C C . ASN B 1 154 ? 21.25 18.984 -4.539 1 52.06 154 ASN B C 1
ATOM 3122 O O . ASN B 1 154 ? 20.188 18.344 -4.535 1 52.06 154 ASN B O 1
ATOM 3126 N N . GLN B 1 155 ? 22.219 18.688 -5.5 1 52.38 155 GLN B N 1
ATOM 3127 C CA . GLN B 1 155 ? 22.453 17.75 -6.594 1 52.38 155 GLN B CA 1
ATOM 3128 C C . GLN B 1 155 ? 22.016 16.344 -6.211 1 52.38 155 GLN B C 1
ATOM 3130 O O . GLN B 1 155 ? 21.516 15.586 -7.051 1 52.38 155 GLN B O 1
ATOM 3135 N N . GLU B 1 156 ? 22.453 15.82 -5.043 1 59.06 156 GLU B N 1
ATOM 3136 C CA . GLU B 1 156 ? 22.312 14.367 -4.977 1 59.06 156 GLU B CA 1
ATOM 3137 C C . GLU B 1 156 ? 20.859 13.977 -4.707 1 59.06 156 GLU B C 1
ATOM 3139 O O . GLU B 1 156 ? 20.562 13.344 -3.695 1 59.06 156 GLU B O 1
ATOM 3144 N N . PHE B 1 157 ? 20.016 14.422 -5.699 1 60.66 157 PHE B N 1
ATOM 3145 C CA . PHE B 1 157 ? 18.562 14.469 -5.648 1 60.66 157 PHE B CA 1
ATOM 3146 C C . PHE B 1 157 ? 17.984 13.07 -5.488 1 60.66 157 PHE B C 1
ATOM 3148 O O . PHE B 1 157 ? 17.141 12.836 -4.621 1 60.66 157 PHE B O 1
ATOM 3155 N N . LEU B 1 158 ? 18.531 12.172 -6.254 1 61.41 158 LEU B N 1
ATOM 3156 C CA . LEU B 1 158 ? 17.938 10.836 -6.281 1 61.41 158 LEU B CA 1
ATOM 3157 C C . LEU B 1 158 ? 18.141 10.125 -4.949 1 61.41 158 LEU B C 1
ATOM 3159 O O . LEU B 1 158 ? 17.203 9.539 -4.402 1 61.41 158 LEU B O 1
ATOM 3163 N N . SER B 1 159 ? 19.406 10.188 -4.469 1 67.56 159 SER B N 1
ATOM 3164 C CA . SER B 1 159 ? 19.703 9.531 -3.199 1 67.56 159 SER B CA 1
ATOM 3165 C C . SER B 1 159 ? 18.922 10.156 -2.053 1 67.56 159 SER B C 1
ATOM 3167 O O . SER B 1 159 ? 18.422 9.445 -1.18 1 67.56 159 SER B O 1
ATOM 3169 N N . THR B 1 160 ? 18.766 11.406 -2.189 1 77.38 160 THR B N 1
ATOM 3170 C CA . THR B 1 160 ? 18.047 12.117 -1.144 1 77.38 160 THR B CA 1
ATOM 3171 C C . THR B 1 160 ? 16.547 11.781 -1.197 1 77.38 160 THR B C 1
ATOM 3173 O O . THR B 1 160 ? 15.922 11.578 -0.159 1 77.38 160 THR B O 1
ATOM 3176 N N . THR B 1 161 ? 16.078 11.648 -2.4 1 81.62 161 THR B N 1
ATOM 3177 C CA . THR B 1 161 ? 14.688 11.289 -2.598 1 81.62 161 THR B CA 1
ATOM 3178 C C . THR B 1 161 ? 14.391 9.922 -1.99 1 81.62 161 THR B C 1
ATOM 3180 O O . THR B 1 161 ? 13.414 9.766 -1.253 1 81.62 161 THR B O 1
ATOM 3183 N N . LYS B 1 162 ? 15.297 9.008 -2.258 1 82.69 162 LYS B N 1
ATOM 3184 C CA . LYS B 1 162 ? 15.102 7.645 -1.775 1 82.69 162 LYS B CA 1
ATOM 3185 C C . LYS B 1 162 ? 15.102 7.594 -0.25 1 82.69 162 LYS B C 1
ATOM 3187 O O . LYS B 1 162 ? 14.32 6.855 0.35 1 82.69 162 LYS B O 1
ATOM 3192 N N . ILE B 1 163 ? 15.945 8.312 0.265 1 87.81 163 ILE B N 1
ATOM 3193 C CA . ILE B 1 163 ? 16.062 8.312 1.719 1 87.81 163 ILE B CA 1
ATOM 3194 C C . ILE B 1 163 ? 14.797 8.898 2.338 1 87.81 163 ILE B C 1
ATOM 3196 O O . ILE B 1 163 ? 14.266 8.359 3.314 1 87.81 163 ILE B O 1
ATOM 3200 N N . HIS B 1 164 ? 14.328 10 1.798 1 89.88 164 HIS B N 1
ATOM 3201 C CA . HIS B 1 164 ? 13.094 10.609 2.297 1 89.88 164 HIS B CA 1
ATOM 3202 C C . HIS B 1 164 ? 11.914 9.656 2.156 1 89.88 164 HIS B C 1
ATOM 3204 O O . HIS B 1 164 ? 11.109 9.516 3.078 1 89.88 164 HIS B O 1
ATOM 3210 N N . GLN B 1 165 ? 11.867 9.055 1.044 1 89 165 GLN B N 1
ATOM 3211 C CA . GLN B 1 165 ? 10.82 8.07 0.814 1 89 165 GLN B CA 1
ATOM 3212 C C . GLN B 1 165 ? 10.875 6.953 1.858 1 89 165 GLN B C 1
ATOM 3214 O O . GLN B 1 165 ? 9.836 6.504 2.352 1 89 165 GLN B O 1
ATOM 3219 N N . SER B 1 166 ? 12.062 6.488 2.131 1 90.25 166 SER B N 1
ATOM 3220 C CA . SER B 1 166 ? 12.258 5.406 3.092 1 90.25 166 SER B CA 1
ATOM 3221 C C . SER B 1 166 ? 11.781 5.812 4.48 1 90.25 166 SER B C 1
ATOM 3223 O O . SER B 1 166 ? 11.234 4.992 5.223 1 90.25 166 SER B O 1
ATOM 3225 N N . VAL B 1 167 ? 11.953 7.07 4.855 1 93.44 167 VAL B N 1
ATOM 3226 C CA . VAL B 1 167 ? 11.492 7.57 6.148 1 93.44 167 VAL B CA 1
ATOM 3227 C C . VAL B 1 167 ? 9.984 7.375 6.273 1 93.44 167 VAL B C 1
ATOM 3229 O O . VAL B 1 167 ? 9.508 6.754 7.227 1 93.44 167 VAL B O 1
ATOM 3232 N N . LEU B 1 168 ? 9.297 7.852 5.297 1 94 168 LEU B N 1
ATOM 3233 C CA . LEU B 1 168 ? 7.844 7.758 5.348 1 94 168 LEU B CA 1
ATOM 3234 C C . LEU B 1 168 ? 7.391 6.305 5.262 1 94 168 LEU B C 1
ATOM 3236 O O . LEU B 1 168 ? 6.43 5.91 5.926 1 94 168 LEU B O 1
ATOM 3240 N N . GLU B 1 169 ? 8.062 5.582 4.438 1 91.56 169 GLU B N 1
ATOM 3241 C CA . GLU B 1 169 ? 7.73 4.168 4.273 1 91.56 169 GLU B CA 1
ATOM 3242 C C . GLU B 1 169 ? 7.777 3.436 5.613 1 91.56 169 GLU B C 1
ATOM 3244 O O . GLU B 1 169 ? 6.875 2.658 5.934 1 91.56 169 GLU B O 1
ATOM 3249 N N . ILE B 1 170 ? 8.781 3.643 6.387 1 93.75 170 ILE B N 1
ATOM 3250 C CA . ILE B 1 170 ? 8.953 2.977 7.672 1 93.75 170 ILE B CA 1
ATOM 3251 C C . ILE B 1 170 ? 7.82 3.383 8.617 1 93.75 170 ILE B C 1
ATOM 3253 O O . ILE B 1 170 ? 7.258 2.543 9.32 1 93.75 170 ILE B O 1
ATOM 3257 N N . PHE B 1 171 ? 7.488 4.641 8.625 1 95.5 171 PHE B N 1
ATOM 3258 C CA . PHE B 1 171 ? 6.414 5.105 9.492 1 95.5 171 PHE B CA 1
ATOM 3259 C C . PHE B 1 171 ? 5.098 4.43 9.133 1 95.5 171 PHE B C 1
ATOM 3261 O O . PHE B 1 171 ? 4.324 4.043 10.008 1 95.5 171 PHE B O 1
ATOM 3268 N N . ILE B 1 172 ? 4.82 4.285 7.82 1 93.12 172 ILE B N 1
ATOM 3269 C CA . ILE B 1 172 ? 3.58 3.652 7.387 1 93.12 172 ILE B CA 1
ATOM 3270 C C . ILE B 1 172 ? 3.604 2.168 7.746 1 93.12 172 ILE B C 1
ATOM 3272 O O . ILE B 1 172 ? 2.654 1.651 8.336 1 93.12 172 ILE B O 1
ATOM 3276 N N . GLN B 1 173 ? 4.699 1.57 7.441 1 88.62 173 GLN B N 1
ATOM 3277 C CA . GLN B 1 173 ? 4.836 0.133 7.648 1 88.62 173 GLN B CA 1
ATOM 3278 C C . GLN B 1 173 ? 4.738 -0.22 9.133 1 88.62 173 GLN B C 1
ATOM 3280 O O . GLN B 1 173 ? 4.117 -1.218 9.5 1 88.62 173 GLN B O 1
ATOM 3285 N N . GLN B 1 174 ? 5.367 0.542 10 1 90.62 174 GLN B N 1
ATOM 3286 C CA . GLN B 1 174 ? 5.426 0.267 11.438 1 90.62 174 GLN B CA 1
ATOM 3287 C C . GLN B 1 174 ? 4.5 1.196 12.211 1 90.62 174 GLN B C 1
ATOM 3289 O O . GLN B 1 174 ? 4.832 1.633 13.32 1 90.62 174 GLN B O 1
ATOM 3294 N N . CYS B 1 175 ? 3.4 1.49 11.609 1 90.62 175 CYS B N 1
ATOM 3295 C CA . CYS B 1 175 ? 2.424 2.402 12.188 1 90.62 175 CYS B CA 1
ATOM 3296 C C . CYS B 1 175 ? 2.057 1.978 13.609 1 90.62 175 CYS B C 1
ATOM 3298 O O . CYS B 1 175 ? 2.047 2.801 14.523 1 90.62 175 CYS B O 1
ATOM 3300 N N . GLN B 1 176 ? 1.812 0.686 13.859 1 85.56 176 GLN B N 1
ATOM 3301 C CA . GLN B 1 176 ? 1.405 0.177 15.164 1 85.56 176 GLN B CA 1
ATOM 3302 C C . GLN B 1 176 ? 2.492 0.414 16.203 1 85.56 176 GLN B C 1
ATOM 3304 O O . GLN B 1 176 ? 2.197 0.797 17.344 1 85.56 176 GLN B O 1
ATOM 3309 N N . PHE B 1 177 ? 3.703 0.229 15.852 1 91.25 177 PHE B N 1
ATOM 3310 C CA . PHE B 1 177 ? 4.832 0.411 16.766 1 91.25 177 PHE B CA 1
ATOM 3311 C C . PHE B 1 177 ? 5.004 1.882 17.125 1 91.25 177 PHE B C 1
ATOM 3313 O O . PHE B 1 177 ? 5.188 2.223 18.281 1 91.25 177 PHE B O 1
ATOM 3320 N N . PHE B 1 178 ? 4.883 2.762 16.172 1 94.88 178 PHE B N 1
ATOM 3321 C CA . PHE B 1 178 ? 5.191 4.172 16.375 1 94.88 178 PHE B CA 1
ATOM 3322 C C . PHE B 1 178 ? 4.078 4.863 17.156 1 94.88 178 PHE B C 1
ATOM 3324 O O . PHE B 1 178 ? 4.336 5.738 17.984 1 94.88 178 PHE B O 1
ATOM 3331 N N . PHE B 1 179 ? 2.805 4.414 16.953 1 93.5 179 PHE B N 1
ATOM 3332 C CA . PHE B 1 179 ? 1.743 5.316 17.391 1 93.5 179 PHE B CA 1
ATOM 3333 C C . PHE B 1 179 ? 0.754 4.59 18.297 1 93.5 179 PHE B C 1
ATOM 3335 O O . PHE B 1 179 ? -0.052 5.227 18.984 1 93.5 179 PHE B O 1
ATOM 3342 N N . TYR B 1 180 ? 0.861 3.271 18.359 1 88.75 180 TYR B N 1
ATOM 3343 C CA . TYR B 1 180 ? -0.183 2.561 19.078 1 88.75 180 TYR B CA 1
ATOM 3344 C C . TYR B 1 180 ? 0.417 1.498 20 1 88.75 180 TYR B C 1
ATOM 3346 O O . TYR B 1 180 ? -0.238 0.502 20.312 1 88.75 180 TYR B O 1
ATOM 3354 N N . ASN B 1 181 ? 1.635 1.61 20.312 1 87.75 181 ASN B N 1
ATOM 3355 C CA . ASN B 1 181 ? 2.334 0.72 21.234 1 87.75 181 ASN B CA 1
ATOM 3356 C C . ASN B 1 181 ? 2.242 -0.736 20.781 1 87.75 181 ASN B C 1
ATOM 3358 O O . ASN B 1 181 ? 2.064 -1.635 21.609 1 87.75 181 ASN B O 1
ATOM 3362 N N . GLY B 1 182 ? 2.203 -0.923 19.5 1 84.56 182 GLY B N 1
ATOM 3363 C CA . GLY B 1 182 ? 2.193 -2.266 18.938 1 84.56 182 GLY B CA 1
ATOM 3364 C C . GLY B 1 182 ? 3.582 -2.859 18.781 1 84.56 182 GLY B C 1
ATOM 3365 O O . GLY B 1 182 ? 4.578 -2.207 19.094 1 84.56 182 GLY B O 1
ATOM 3366 N N . GLU B 1 183 ? 3.598 -4.129 18.281 1 83.69 183 GLU B N 1
ATOM 3367 C CA . GLU B 1 183 ? 4.863 -4.816 18.047 1 83.69 183 GLU B CA 1
ATOM 3368 C C . GLU B 1 183 ? 5.453 -4.441 16.703 1 83.69 183 GLU B C 1
ATOM 3370 O O . GLU B 1 183 ? 4.734 -3.969 15.812 1 83.69 183 GLU B O 1
ATOM 3375 N N . ILE B 1 184 ? 6.707 -4.57 16.688 1 86.81 184 ILE B N 1
ATOM 3376 C CA . ILE B 1 184 ? 7.395 -4.363 15.414 1 86.81 184 ILE B CA 1
ATOM 3377 C C . ILE B 1 184 ? 6.988 -5.449 14.422 1 86.81 184 ILE B C 1
ATOM 3379 O O . ILE B 1 184 ? 6.984 -6.637 14.758 1 86.81 184 ILE B O 1
ATOM 3383 N N . VAL B 1 185 ? 6.496 -5.043 13.305 1 76 185 VAL B N 1
ATOM 3384 C CA . VAL B 1 185 ? 6.141 -5.988 12.25 1 76 185 VAL B CA 1
ATOM 3385 C C . VAL B 1 185 ? 7.402 -6.473 11.539 1 76 185 VAL B C 1
ATOM 3387 O O . VAL B 1 185 ? 8.242 -5.668 11.133 1 76 185 VAL B O 1
ATOM 3390 N N . GLU B 1 186 ? 7.645 -7.812 11.602 1 65.94 186 GLU B N 1
ATOM 3391 C CA . GLU B 1 186 ? 8.852 -8.406 11.031 1 65.94 186 GLU B CA 1
ATOM 3392 C C . GLU B 1 186 ? 8.828 -8.336 9.508 1 65.94 186 GLU B C 1
ATOM 3394 O O . GLU B 1 186 ? 7.805 -8.633 8.883 1 65.94 186 GLU B O 1
ATOM 3399 N N . THR B 1 187 ? 9.594 -7.465 8.945 1 57.66 187 THR B N 1
ATOM 3400 C CA . THR B 1 187 ? 9.766 -7.484 7.496 1 57.66 187 THR B CA 1
ATOM 3401 C C . THR B 1 187 ? 10.656 -8.656 7.074 1 57.66 187 THR B C 1
ATOM 3403 O O . THR B 1 187 ? 11.734 -8.852 7.637 1 57.66 187 THR B O 1
ATOM 3406 N N . THR B 1 188 ? 10.172 -9.812 6.941 1 47.72 188 THR B N 1
ATOM 3407 C CA . THR B 1 188 ? 11.062 -10.891 6.516 1 47.72 188 THR B CA 1
ATOM 3408 C C . THR B 1 188 ? 12.07 -10.375 5.488 1 47.72 188 THR B C 1
ATOM 3410 O O . THR B 1 188 ? 11.688 -9.914 4.414 1 47.72 188 THR B O 1
ATOM 3413 N N . ASN B 1 189 ? 12.945 -9.656 5.836 1 42.06 189 ASN B N 1
ATOM 3414 C CA . ASN B 1 189 ? 14.078 -9.25 5.02 1 42.06 189 ASN B CA 1
ATOM 3415 C C . ASN B 1 189 ? 14.617 -10.406 4.176 1 42.06 189 ASN B C 1
ATOM 3417 O O . ASN B 1 189 ? 15.227 -11.336 4.707 1 42.06 189 ASN B O 1
ATOM 3421 N N . THR B 1 190 ? 13.922 -11.008 3.291 1 37.06 190 THR B N 1
ATOM 3422 C CA . THR B 1 190 ? 14.82 -11.711 2.377 1 37.06 190 THR B CA 1
ATOM 3423 C C . THR B 1 190 ? 15.867 -10.75 1.814 1 37.06 190 THR B C 1
ATOM 3425 O O . THR B 1 190 ? 15.617 -10.062 0.826 1 37.06 190 THR B O 1
ATOM 3428 N N . VAL B 1 191 ? 16.406 -9.891 2.482 1 33.62 191 VAL B N 1
ATOM 3429 C CA . VAL B 1 191 ? 17.469 -9.023 1.978 1 33.62 191 VAL B CA 1
ATOM 3430 C C . VAL B 1 191 ? 18.484 -9.859 1.198 1 33.62 191 VAL B C 1
ATOM 3432 O O . VAL B 1 191 ? 19.172 -10.719 1.769 1 33.62 191 VAL B O 1
ATOM 3435 N N . ALA B 1 192 ? 18.203 -10.188 -0.095 1 32.91 192 ALA B N 1
ATOM 3436 C CA . ALA B 1 192 ? 19.328 -10.57 -0.931 1 32.91 192 ALA B CA 1
ATOM 3437 C C . ALA B 1 192 ? 20.5 -9.602 -0.746 1 32.91 192 ALA B C 1
ATOM 3439 O O . ALA B 1 192 ? 20.297 -8.438 -0.388 1 32.91 192 ALA B O 1
ATOM 3440 N N . SER B 1 193 ? 21.703 -10.016 -0.58 1 33.09 193 SER B N 1
ATOM 3441 C CA . SER B 1 193 ? 22.969 -9.297 -0.601 1 33.09 193 SER B CA 1
ATOM 3442 C C . SER B 1 193 ? 22.953 -8.164 -1.627 1 33.09 193 SER B C 1
ATOM 3444 O O . SER B 1 193 ? 22.344 -8.297 -2.689 1 33.09 193 SER B O 1
ATOM 3446 N N . PRO B 1 194 ? 23.203 -6.941 -1.281 1 34.16 194 PRO B N 1
ATOM 3447 C CA . PRO B 1 194 ? 23.312 -5.84 -2.242 1 34.16 194 PRO B CA 1
ATOM 3448 C C . PRO B 1 194 ? 23.969 -6.258 -3.555 1 34.16 194 PRO B C 1
ATOM 3450 O O . PRO B 1 194 ? 24.953 -7 -3.545 1 34.16 194 PRO B O 1
ATOM 3453 N N . PRO B 1 195 ? 23.281 -6.418 -4.605 1 33.66 195 PRO B N 1
ATOM 3454 C CA . PRO B 1 195 ? 24.078 -6.73 -5.797 1 33.66 195 PRO B CA 1
ATOM 3455 C C . PRO B 1 195 ? 25.312 -5.852 -5.93 1 33.66 195 PRO B C 1
ATOM 3457 O O . PRO B 1 195 ? 25.375 -4.758 -5.355 1 33.66 195 PRO B O 1
ATOM 3460 N N . PRO B 1 196 ? 26.453 -6.344 -6.387 1 30.7 196 PRO B N 1
ATOM 3461 C CA . PRO B 1 196 ? 27.609 -5.496 -6.66 1 30.7 196 PRO B CA 1
ATOM 3462 C C . PRO B 1 196 ? 27.25 -4.25 -7.469 1 30.7 196 PRO B C 1
ATOM 3464 O O . PRO B 1 196 ? 26.266 -4.25 -8.211 1 30.7 196 PRO B O 1
ATOM 3467 N N . SER B 1 197 ? 27.547 -3.047 -7.031 1 33.41 197 SER B N 1
ATOM 3468 C CA . SER B 1 197 ? 27.484 -1.713 -7.617 1 33.41 197 SER B CA 1
ATOM 3469 C C . SER B 1 197 ? 27.875 -1.742 -9.094 1 33.41 197 SER B C 1
ATOM 3471 O O . SER B 1 197 ? 29.047 -1.67 -9.43 1 33.41 197 SER B O 1
ATOM 3473 N N . ASN B 1 198 ? 27.422 -2.639 -9.922 1 29.78 198 ASN B N 1
ATOM 3474 C CA . ASN B 1 198 ? 27.891 -2.297 -11.258 1 29.78 198 ASN B CA 1
ATOM 3475 C C . ASN B 1 198 ? 27.406 -0.917 -11.688 1 29.78 198 ASN B C 1
ATOM 3477 O O . ASN B 1 198 ? 26.219 -0.607 -11.555 1 29.78 198 ASN B O 1
ATOM 3481 N N . PRO B 1 199 ? 28.234 0.169 -12.039 1 31.5 199 PRO B N 1
ATOM 3482 C CA . PRO B 1 199 ? 28.031 1.541 -12.516 1 31.5 199 PRO B CA 1
ATOM 3483 C C . PRO B 1 199 ? 27.078 1.619 -13.703 1 31.5 199 PRO B C 1
ATOM 3485 O O . PRO B 1 199 ? 27.109 2.592 -14.461 1 31.5 199 PRO B O 1
ATOM 3488 N N . GLY B 1 200 ? 26.203 0.723 -13.922 1 27.55 200 GLY B N 1
ATOM 3489 C CA . GLY B 1 200 ? 25.547 0.836 -15.211 1 27.55 200 GLY B CA 1
ATOM 3490 C C . GLY B 1 200 ? 24.938 2.207 -15.453 1 27.55 200 GLY B C 1
ATOM 3491 O O . GLY B 1 200 ? 24.875 3.033 -14.539 1 27.55 200 GLY B O 1
ATOM 3492 N N . GLN B 1 201 ? 24.328 2.461 -16.766 1 29.8 201 GLN B N 1
ATOM 3493 C CA . GLN B 1 201 ? 23.953 3.643 -17.531 1 29.8 201 GLN B CA 1
ATOM 3494 C C . GLN B 1 201 ? 22.875 4.441 -16.797 1 29.8 201 GLN B C 1
ATOM 3496 O O . GLN B 1 201 ? 21.922 3.867 -16.266 1 29.8 201 GLN B O 1
ATOM 3501 N N . LEU B 1 202 ? 23.125 5.609 -16.391 1 25.95 202 LEU B N 1
ATOM 3502 C CA . LEU B 1 202 ? 22.375 6.723 -15.836 1 25.95 202 LEU B CA 1
ATOM 3503 C C . LEU B 1 202 ? 21.062 6.93 -16.594 1 25.95 202 LEU B C 1
ATOM 3505 O O . LEU B 1 202 ? 21.094 7.223 -17.797 1 25.95 202 LEU B O 1
ATOM 3509 N N . VAL B 1 203 ? 20.125 6.098 -16.438 1 28.17 203 VAL B N 1
ATOM 3510 C CA . VAL B 1 203 ? 18.859 6.449 -17.062 1 28.17 203 VAL B CA 1
ATOM 3511 C C . VAL B 1 203 ? 18.578 7.941 -16.875 1 28.17 203 VAL B C 1
ATOM 3513 O O . VAL B 1 203 ? 18.938 8.516 -15.852 1 28.17 203 VAL B O 1
ATOM 3516 N N . GLU B 1 204 ? 18.344 8.68 -18 1 28.17 204 GLU B N 1
ATOM 3517 C CA . GLU B 1 204 ? 18.016 10.102 -18.047 1 28.17 204 GLU B CA 1
ATOM 3518 C C . GLU B 1 204 ? 16.953 10.469 -17.016 1 28.17 204 GLU B C 1
ATOM 3520 O O . GLU B 1 204 ? 16.031 9.688 -16.781 1 28.17 204 GLU B O 1
ATOM 3525 N N . PRO B 1 205 ? 17.266 11.359 -16.188 1 29.47 205 PRO B N 1
ATOM 3526 C CA . PRO B 1 205 ? 16.375 11.836 -15.125 1 29.47 205 PRO B CA 1
ATOM 3527 C C . PRO B 1 205 ? 14.938 12.008 -15.594 1 29.47 205 PRO B C 1
ATOM 3529 O O . PRO B 1 205 ? 14.695 12.508 -16.688 1 29.47 205 PRO B O 1
ATOM 3532 N N . MET B 1 206 ? 14.141 11.102 -15.367 1 28.64 206 MET B N 1
ATOM 3533 C CA . MET B 1 206 ? 12.734 11.367 -15.648 1 28.64 206 MET B CA 1
ATOM 3534 C C . MET B 1 206 ? 12.422 12.859 -15.508 1 28.64 206 MET B C 1
ATOM 3536 O O . MET B 1 206 ? 12.945 13.523 -14.617 1 28.64 206 MET B O 1
ATOM 3540 N N . VAL B 1 207 ? 12.062 13.531 -16.609 1 28.23 207 VAL B N 1
ATOM 3541 C CA . VAL B 1 207 ? 11.633 14.93 -16.625 1 28.23 207 VAL B CA 1
ATOM 3542 C C . VAL B 1 207 ? 10.867 15.25 -15.344 1 28.23 207 VAL B C 1
ATOM 3544 O O . VAL B 1 207 ? 9.906 14.562 -15 1 28.23 207 VAL B O 1
ATOM 3547 N N . LEU B 1 208 ? 11.555 15.703 -14.414 1 31.14 208 LEU B N 1
ATOM 3548 C CA . LEU B 1 208 ? 11.008 16.281 -13.195 1 31.14 208 LEU B CA 1
ATOM 3549 C C . LEU B 1 208 ? 9.758 17.109 -13.5 1 31.14 208 LEU B C 1
ATOM 3551 O O . LEU B 1 208 ? 9.781 17.969 -14.383 1 31.14 208 LEU B O 1
ATOM 3555 N N . LEU B 1 209 ? 8.648 16.609 -13.414 1 29.42 209 LEU B N 1
ATOM 3556 C CA . LEU B 1 209 ? 7.48 17.469 -13.547 1 29.42 209 LEU B CA 1
ATOM 3557 C C . LEU B 1 209 ? 7.754 18.859 -12.992 1 29.42 209 LEU B C 1
ATOM 3559 O O . LEU B 1 209 ? 8.148 19 -11.828 1 29.42 209 LEU B O 1
ATOM 3563 N N . GLN B 1 210 ? 8.336 19.75 -13.828 1 30.88 210 GLN B N 1
ATOM 3564 C CA . GLN B 1 210 ? 8.422 21.156 -13.469 1 30.88 210 GLN B CA 1
ATOM 3565 C C . GLN B 1 210 ? 7.156 21.625 -12.758 1 30.88 210 GLN B C 1
ATOM 3567 O O . GLN B 1 210 ? 6.051 21.469 -13.281 1 30.88 210 GLN B O 1
ATOM 3572 N N . LEU B 1 211 ? 7.152 21.516 -11.461 1 30.2 211 LEU B N 1
ATOM 3573 C CA . LEU B 1 211 ? 6.059 22.203 -10.781 1 30.2 211 LEU B CA 1
ATOM 3574 C C . LEU B 1 211 ? 5.824 23.594 -11.375 1 30.2 211 LEU B C 1
ATOM 3576 O O . LEU B 1 211 ? 6.773 24.281 -11.734 1 30.2 211 LEU B O 1
ATOM 3580 N N . PRO B 1 212 ? 4.715 23.875 -12.031 1 32.72 212 PRO B N 1
ATOM 3581 C CA . PRO B 1 212 ? 4.598 25.25 -12.508 1 32.72 212 PRO B CA 1
ATOM 3582 C C . PRO B 1 212 ? 5.043 26.266 -11.461 1 32.72 212 PRO B C 1
ATOM 3584 O O . PRO B 1 212 ? 5 26 -10.258 1 32.72 212 PRO B O 1
ATOM 3587 N N . PRO B 1 213 ? 5.926 27.141 -11.734 1 32.44 213 PRO B N 1
ATOM 3588 C CA . PRO B 1 213 ? 6.371 28.172 -10.781 1 32.44 213 PRO B CA 1
ATOM 3589 C C . PRO B 1 213 ? 5.23 28.719 -9.938 1 32.44 213 PRO B C 1
ATOM 3591 O O . PRO B 1 213 ? 4.07 28.688 -10.352 1 32.44 213 PRO B O 1
ATOM 3594 N N . PRO B 1 214 ? 5.363 28.766 -8.672 1 31.58 214 PRO B N 1
ATOM 3595 C CA . PRO B 1 214 ? 4.293 29.328 -7.848 1 31.58 214 PRO B CA 1
ATOM 3596 C C . PRO B 1 214 ? 3.664 30.578 -8.461 1 31.58 214 PRO B C 1
ATOM 3598 O O . PRO B 1 214 ? 4.316 31.297 -9.227 1 31.58 214 PRO B O 1
ATOM 3601 N N . LEU B 1 215 ? 2.447 30.625 -8.742 1 31.86 215 LEU B N 1
ATOM 3602 C CA . LEU B 1 215 ? 1.819 31.844 -9.258 1 31.86 215 LEU B CA 1
ATOM 3603 C C . LEU B 1 215 ? 2.301 33.062 -8.5 1 31.86 215 LEU B C 1
ATOM 3605 O O . LEU B 1 215 ? 2.279 33.094 -7.262 1 31.86 215 LEU B O 1
ATOM 3609 N N . GLN B 1 216 ? 3.352 33.719 -8.961 1 31.31 216 GLN B N 1
ATOM 3610 C CA . GLN B 1 216 ? 3.799 35 -8.391 1 31.31 216 GLN B CA 1
ATOM 3611 C C . GLN B 1 216 ? 2.615 35.906 -8.055 1 31.31 216 GLN B C 1
ATOM 3613 O O . GLN B 1 216 ? 1.685 36.031 -8.852 1 31.31 216 GLN B O 1
ATOM 3618 N N . PRO B 1 217 ? 2.303 36.125 -6.73 1 29.06 217 PRO B N 1
ATOM 3619 C CA . PRO B 1 217 ? 1.252 37.094 -6.449 1 29.06 217 PRO B CA 1
ATOM 3620 C C . PRO B 1 217 ? 1.322 38.312 -7.363 1 29.06 217 PRO B C 1
ATOM 3622 O O . PRO B 1 217 ? 2.412 38.844 -7.629 1 29.06 217 PRO B O 1
ATOM 3625 N N . GLN B 1 218 ? 0.653 38.312 -8.453 1 29.98 218 GLN B N 1
ATOM 3626 C CA . GLN B 1 218 ? 0.624 39.562 -9.227 1 29.98 218 GLN B CA 1
ATOM 3627 C C . GLN B 1 218 ? 0.5 40.781 -8.312 1 29.98 218 GLN B C 1
ATOM 3629 O O . GLN B 1 218 ? -0.378 40.812 -7.449 1 29.98 218 GLN B O 1
ATOM 3634 N N . LEU B 1 219 ? 1.608 41.438 -7.957 1 30.95 219 LEU B N 1
ATOM 3635 C CA . LEU B 1 219 ? 1.644 42.75 -7.316 1 30.95 219 LEU B CA 1
ATOM 3636 C C . LEU B 1 219 ? 0.537 43.625 -7.855 1 30.95 219 LEU B C 1
ATOM 3638 O O . LEU B 1 219 ? 0.529 43.969 -9.039 1 30.95 219 LEU B O 1
ATOM 3642 N N . ILE B 1 220 ? -0.722 43.344 -7.52 1 32.19 220 ILE B N 1
ATOM 3643 C CA . ILE B 1 220 ? -1.716 44.375 -7.84 1 32.19 220 ILE B CA 1
ATOM 3644 C C . ILE B 1 220 ? -1.188 45.75 -7.445 1 32.19 220 ILE B C 1
ATOM 3646 O O . ILE B 1 220 ? -0.916 46 -6.273 1 32.19 220 ILE B O 1
ATOM 3650 N N . GLN B 1 221 ? -0.235 46.25 -8.25 1 31.44 221 GLN B N 1
ATOM 3651 C CA . GLN B 1 221 ? 0.119 47.688 -8.102 1 31.44 221 GLN B CA 1
ATOM 3652 C C . GLN B 1 221 ? -1.128 48.531 -7.953 1 31.44 221 GLN B C 1
ATOM 3654 O O . GLN B 1 221 ? -1.995 48.531 -8.828 1 31.44 221 GLN B O 1
ATOM 3659 N N . PRO B 1 222 ? -1.631 48.719 -6.691 1 30.75 222 PRO B N 1
ATOM 3660 C CA . PRO B 1 222 ? -2.711 49.688 -6.535 1 30.75 222 PRO B CA 1
ATOM 3661 C C . PRO B 1 222 ? -2.471 50.969 -7.332 1 30.75 222 PRO B C 1
ATOM 3663 O O . PRO B 1 222 ? -1.418 51.594 -7.195 1 30.75 222 PRO B O 1
ATOM 3666 N N . GLN B 1 223 ? -2.625 50.906 -8.648 1 30.2 223 GLN B N 1
ATOM 3667 C CA . GLN B 1 223 ? -2.572 52.188 -9.32 1 30.2 223 GLN B CA 1
ATOM 3668 C C . GLN B 1 223 ? -3.451 53.219 -8.609 1 30.2 223 GLN B C 1
ATOM 3670 O O . GLN B 1 223 ? -4.672 53.062 -8.539 1 30.2 223 GLN B O 1
ATOM 3675 N N . LEU B 1 224 ? -3.027 53.688 -7.398 1 30.05 224 LEU B N 1
ATOM 3676 C CA . LEU B 1 224 ? -3.559 54.875 -6.73 1 30.05 224 LEU B CA 1
ATOM 3677 C C . LEU B 1 224 ? -3.779 56 -7.727 1 30.05 224 LEU B C 1
ATOM 3679 O O . LEU B 1 224 ? -2.818 56.562 -8.25 1 30.05 224 LEU B O 1
ATOM 3683 N N . GLN B 1 225 ? -4.598 55.719 -8.789 1 29.44 225 GLN B N 1
ATOM 3684 C CA . GLN B 1 225 ? -4.992 56.906 -9.562 1 29.44 225 GLN B CA 1
ATOM 3685 C C . GLN B 1 225 ? -5.543 58 -8.656 1 29.44 225 GLN B C 1
ATOM 3687 O O . GLN B 1 225 ? -6.531 57.781 -7.953 1 29.44 225 GLN B O 1
ATOM 3692 N N . THR B 1 226 ? -4.672 58.75 -7.988 1 29.45 226 THR B N 1
ATOM 3693 C CA . THR B 1 226 ? -4.902 60.031 -7.305 1 29.45 226 THR B CA 1
ATOM 3694 C C . THR B 1 226 ? -5.805 60.938 -8.133 1 29.45 226 THR B C 1
ATOM 3696 O O . THR B 1 226 ? -5.422 61.375 -9.219 1 29.45 226 THR B O 1
ATOM 3699 N N . GLU B 1 227 ? -7.055 60.531 -8.383 1 31.89 227 GLU B N 1
ATOM 3700 C CA . GLU B 1 227 ? -7.914 61.562 -8.977 1 31.89 227 GLU B CA 1
ATOM 3701 C C . GLU B 1 227 ? -7.816 62.875 -8.195 1 31.89 227 GLU B C 1
ATOM 3703 O O . GLU B 1 227 ? -7.816 62.875 -6.965 1 31.89 227 GLU B O 1
ATOM 3708 N N . PRO B 1 228 ? -7.23 63.969 -8.773 1 33.72 228 PRO B N 1
ATOM 3709 C CA . PRO B 1 228 ? -7.094 65.312 -8.25 1 33.72 228 PRO B CA 1
ATOM 3710 C C . PRO B 1 228 ? -8.398 65.875 -7.695 1 33.72 228 PRO B C 1
ATOM 3712 O O . PRO B 1 228 ? -9.438 65.812 -8.359 1 33.72 228 PRO B O 1
ATOM 3715 N N . LEU B 1 229 ? -8.844 65.438 -6.512 1 28.56 229 LEU B N 1
ATOM 3716 C CA . LEU B 1 229 ? -9.938 66.188 -5.895 1 28.56 229 LEU B CA 1
ATOM 3717 C C . LEU B 1 229 ? -9.773 67.688 -6.098 1 28.56 229 LEU B C 1
ATOM 3719 O O . LEU B 1 229 ? -8.812 68.25 -5.605 1 28.56 229 LEU B O 1
ATOM 3723 N N . GLY B 1 230 ? -9.961 68.188 -7.332 1 25.92 230 GLY B N 1
ATOM 3724 C CA . GLY B 1 230 ? -10.227 69.562 -7.492 1 25.92 230 GLY B CA 1
ATOM 3725 C C . GLY B 1 230 ? -11.117 70.188 -6.406 1 25.92 230 GLY B C 1
ATOM 3726 O O . GLY B 1 230 ? -12.258 69.688 -6.238 1 25.92 230 GLY B O 1
ATOM 3727 N N . ILE B 1 231 ? -10.609 70.375 -5.246 1 24.12 231 ILE B N 1
ATOM 3728 C CA . ILE B 1 231 ? -11.086 71.375 -4.262 1 24.12 231 ILE B CA 1
ATOM 3729 C C . ILE B 1 231 ? -11.531 72.625 -4.965 1 24.12 231 ILE B C 1
ATOM 3731 O O . ILE B 1 231 ? -10.711 73.375 -5.531 1 24.12 231 ILE B O 1
ATOM 3735 N N . ILE B 1 232 ? -12.594 72.438 -5.934 1 22 232 ILE B N 1
ATOM 3736 C CA . ILE B 1 232 ? -13.469 73.625 -5.891 1 22 232 ILE B CA 1
ATOM 3737 C C . ILE B 1 232 ? -14.391 73.5 -4.68 1 22 232 ILE B C 1
ATOM 3739 O O . ILE B 1 232 ? -14.938 72.438 -4.387 1 22 232 ILE B O 1
#

Sequence (464 aa):
MPLQDLFTAEKPIPVFVEKCVEFIEDTGLCTEGLYRVSGNKTDQDNIQKQFDQDHNINLVSMEVIVNAVAGALKAFFADLPVPLIPYSLHPELLEAVKIPDYIERLHALKEIVKKFHSVNYDVFRYMITHLNRASYRQLSICFWPTLMRADFENQEFLSTTKIHQSVLEIFIQQCQFFFYNGEIVETTNTVASPPPSNPGQLVEPMVLLQLPPPLQPQLIQPQLQTEPLGIIMPLQDLFTAEKPIPVFVEKCVEFIEDTGLCTEGLYRVSGNKTDQDNIQKQFDQDHNINLVSMEVIVNAVAGALKAFFADLPVPLIPYSLHPELLEAVKIPDYIERLHALKEIVKKFHSVNYDVFRYMITHLNRASYRQLSICFWPTLMRADFENQEFLSTTKIHQSVLEIFIQQCQFFFYNGEIVETTNTVASPPPSNPGQLVEPMVLLQLPPPLQPQLIQPQLQTEPLGII

pLDDT: mean 75.58, std 24.99, range [22.0, 97.94]

Radius of gyration: 26.1 Å; Cα contacts (8 Å, |Δi|>4): 436; chains: 2; bounding box: 57×117×83 Å

Nearest PDB structures (foldseek):
  2ee5-assembly1_A  TM=7.055E-01  e=8.095E-19  Homo sapiens
  5irc-assembly1_A  TM=7.348E-01  e=7.149E-17  Rattus norvegicus
  3fk2-assembly3_C  TM=7.400E-01  e=4.681E-16  Homo sapiens
  3fk2-assembly2_B  TM=7.441E-01  e=1.287E-15  Homo sapiens
  3wpq-assembly2_B  TM=7.291E-01  e=5.590E-08  Homo sapiens

Solvent-accessible surface area (backbone atoms only — not comparable to full-atom values): 27147 Å² total; per-residue (Å²): 108,49,74,70,72,67,42,53,97,87,48,55,52,51,64,67,58,50,52,41,51,50,50,34,70,73,72,25,52,79,43,86,52,62,65,69,43,67,32,56,64,68,54,19,52,47,53,52,52,50,36,74,75,35,85,77,66,53,63,75,83,66,68,62,56,57,33,16,44,42,35,33,50,49,46,55,42,55,63,32,76,54,37,63,44,47,72,89,48,45,67,59,50,61,54,28,70,65,42,81,54,61,72,60,21,53,52,47,47,44,58,53,55,67,66,44,54,69,47,44,37,48,39,48,50,52,50,34,52,49,48,41,62,48,20,34,38,52,55,14,63,58,39,31,56,38,38,45,53,73,78,62,85,58,80,69,43,67,66,50,49,52,51,49,26,49,52,41,20,49,49,29,65,34,35,45,36,70,73,61,79,40,69,79,70,79,69,80,70,77,67,71,75,78,70,80,83,70,85,69,83,77,70,74,73,68,82,65,77,72,68,74,72,74,79,66,77,72,75,75,67,75,74,73,72,74,71,77,76,70,83,120,111,48,75,70,73,68,40,52,97,88,48,55,54,50,66,67,57,51,53,41,51,51,50,35,70,73,71,26,54,80,42,87,52,61,64,70,42,68,31,56,64,69,55,18,51,48,53,53,52,48,37,74,76,35,84,78,67,53,64,76,84,66,68,63,55,56,34,16,44,43,35,33,49,48,47,55,43,54,65,33,77,54,37,61,45,47,71,89,49,45,67,60,50,63,53,27,69,64,42,82,53,61,70,61,22,51,51,48,45,45,56,53,56,67,67,44,56,68,48,45,37,48,38,47,49,53,48,35,51,50,48,41,61,47,20,33,38,54,54,14,62,57,39,31,56,37,38,44,52,72,80,63,85,60,82,69,43,67,66,49,48,52,50,48,25,49,51,42,20,49,49,28,64,35,35,44,36,70,73,62,80,40,68,79,68,81,68,80,68,76,70,69,74,78,71,78,84,70,85,68,86,77,70,75,73,70,80,66,77,74,67,74,72,74,80,67,78,73,75,75,69,75,74,75,72,75,70,77,76,71,84,118

Organism: Pan troglodytes (NCBI:txid9598)

Secondary structure (DSSP, 8-state):
--GGGG-BTTB-S-HHHHHHHHHIIIIITT-TTTTTSPPPHHHHHHHHHHHHH-TT--TTTTT--HHHHHHHHHHHHHTSSS-SS-GGGHHHHHHHTT-SSHHHHHHHHHHHHTTS-HHHHHHHHHHHHHHHHHHHHHHHHHHHHHHH-----SS-HHHHHHHHHHHHHHHHHTHHHHHS--PPP-----------------------------------------------/--GGGG-BTTB-S-HHHHHHHHHIIIIITT-TTTTTSPPPHHHHHHHHHHHHH-TT--TTTTT--HHHHHHHHHHHHHTSSS-SS-GGGHHHHHHHTT-SSHHHHHHHHHHHHTTS-HHHHHHHHHHHHHHHHHHHHHHHHHHHHHHH-----SS-HHHHHHHHHHHHHHHHHTHHHHHS--PPP-----------------------------------------------

Foldseek 3Di:
DALVVQDDPPDLARLLLVQLLVCCVQPNLQPPCQLNDAPDPVLLVVSVVVCVVPVPDHPVVVVGDNNSSSNNNVVVQVPHPAHLLGPVLVVQLVVLCPDPDPVSSVVSNVVSLVPDDPSSSVNVVVVVLSCLLSVLLNVLLVPLCPVVVDDPPDPVNVVVSVVSSVVSSLCSSQVCVPPPVDDGDDSVCPPDDNPPPPVDDDDPPDPPPPPPPDPPPPPPVPPPPVPPPPPD/DALVVQDDPPRLARLLLVLLLVCCVQPNLQPPCQLNDAPDPVLLVVSVVVCVVPVPDHPVVVVGDNNSSSNNNVVVQVPHPAHLLGPVLVVQLVVLCPDPDPVSSVVSNVVSLVPDDPSSSVNVVVVVLSCLLSVLLNVLLVPLCPVVVDDPPDPVNVVVSVVSSVVSSLCSSQVCVPPPVDDGDDSVCPVDDNPPPPVDDDDPPDPPPPPPPDPDPPPPPPPPPVPPPPPD

InterPro domains:
  IPR000198 Rho GTPase-activating protein domain [PF00620] (14-150)
  IPR000198 Rho GTPase-activating protein domain [PS50238] (1-179)
  IPR000198 Rho GTPase-activating protein domain [SM00324] (11-176)
  IPR008936 Rho GTPase activation protein [G3DSA:1.10.555.10] (1-181)
  IPR008936 Rho GTPase activation protein [SSF48350] (11-181)
  IPR051978 Rho GTPase-activating domain-containing protein [PTHR46005] (1-186)